Protein AF-A0A9P6PL38-F1 (afdb_monomer)

pLDDT: mean 71.05, std 21.43, range [25.2, 94.88]

Foldseek 3Di:
DDPVVVVVLVVLLVVLQVQLVVCVVVVNNVSSVVSNVSSVVSVVVVVVPPDDDDDDDDDDDDDDDDDDDDDDPPPDDDPPVPDDVDPDDDDDDDADDQVDDDPALLNLLVLLVLLVVVPDPDDPDDPPPDDPDDDDPVSVVSSVVQVVPPPSNCVSLVVLLVLLVVCLPDPDNDLVSLVSNLSNLLNDDLVSNVSSLVSLLCCQQVDLDHDLSSLVSNLSNLVSHDPPSDDLVSLLSSQLSLLCCLPPRPVPDPVSNLSSLSSLLSSLVSCLVVVRAARAVPRGLVSLLVSLVVQCPDPDPSSVVSSVSSNVSSVSHYHNDDPLNVVVVVVVVVVVPDPDDPDDPDDPPPVVVVVVVVVVVVVVVVVVVVVVVVVVVVVVD

Structure (mmCIF, N/CA/C/O backbone):
data_AF-A0A9P6PL38-F1
#
_entry.id   AF-A0A9P6PL38-F1
#
loop_
_atom_site.group_PDB
_atom_site.id
_atom_site.type_symbol
_atom_site.label_atom_id
_atom_site.label_alt_id
_atom_site.label_comp_id
_atom_site.label_asym_id
_atom_site.label_entity_id
_atom_site.label_seq_id
_atom_site.pdbx_PDB_ins_code
_atom_site.Cartn_x
_atom_site.Cartn_y
_atom_site.Cartn_z
_atom_site.occupancy
_atom_site.B_iso_or_equiv
_atom_site.auth_seq_id
_atom_site.auth_comp_id
_atom_site.auth_asym_id
_atom_site.auth_atom_id
_atom_site.pdbx_PDB_model_num
ATOM 1 N N . MET A 1 1 ? 2.362 22.708 -29.607 1.00 54.34 1 MET A N 1
ATOM 2 C CA . MET A 1 1 ? 2.555 22.868 -28.157 1.00 54.34 1 MET A CA 1
ATOM 3 C C . MET A 1 1 ? 1.672 24.024 -27.727 1.00 54.34 1 MET A C 1
ATOM 5 O O . MET A 1 1 ? 1.748 25.070 -28.368 1.00 54.34 1 MET A O 1
ATOM 9 N N . ASN A 1 2 ? 0.743 23.796 -26.794 1.00 61.25 2 ASN A N 1
ATOM 10 C CA . ASN A 1 2 ? -0.150 24.851 -26.301 1.00 61.25 2 ASN A CA 1
ATOM 11 C C . ASN A 1 2 ? 0.654 25.819 -25.409 1.00 61.25 2 ASN A C 1
ATOM 13 O O . ASN A 1 2 ? 1.745 25.487 -24.946 1.00 61.25 2 ASN A O 1
ATOM 17 N N . VAL A 1 3 ? 0.136 27.021 -25.167 1.00 59.25 3 VAL A N 1
ATOM 18 C CA . VAL A 1 3 ? 0.761 28.032 -24.297 1.00 59.25 3 VAL A CA 1
ATOM 19 C C . VAL A 1 3 ? 1.055 27.459 -22.902 1.00 59.25 3 VAL A C 1
ATOM 21 O O . VAL A 1 3 ? 2.097 27.757 -22.325 1.00 59.25 3 VAL A O 1
ATOM 24 N N . GLU A 1 4 ? 0.190 26.575 -22.406 1.00 53.62 4 GLU A N 1
ATOM 25 C CA . GLU A 1 4 ? 0.338 25.877 -21.120 1.00 53.62 4 GLU A CA 1
ATOM 26 C C . GLU A 1 4 ? 1.582 24.974 -21.070 1.00 53.62 4 GLU A C 1
ATOM 28 O O . GLU A 1 4 ? 2.355 25.037 -20.114 1.00 53.62 4 GLU A O 1
ATOM 33 N N . ASP A 1 5 ? 1.857 24.221 -22.135 1.00 57.53 5 ASP A N 1
ATOM 34 C CA . ASP A 1 5 ? 3.044 23.363 -22.230 1.00 57.53 5 ASP A CA 1
ATOM 35 C C . ASP A 1 5 ? 4.341 24.196 -22.215 1.00 57.53 5 ASP A C 1
ATOM 37 O O . ASP A 1 5 ? 5.364 23.801 -21.647 1.00 57.53 5 ASP A O 1
ATOM 41 N N . GLN A 1 6 ? 4.306 25.376 -22.848 1.00 62.91 6 GLN A N 1
ATOM 42 C CA . GLN A 1 6 ? 5.439 26.302 -22.914 1.00 62.91 6 GLN A CA 1
ATOM 43 C C . GLN A 1 6 ? 5.748 26.920 -21.550 1.00 62.91 6 GLN A C 1
ATOM 45 O O . GLN A 1 6 ? 6.920 27.092 -21.207 1.00 62.91 6 GLN A O 1
ATOM 50 N N . ILE A 1 7 ? 4.706 27.217 -20.771 1.00 64.06 7 ILE A N 1
ATOM 51 C CA . ILE A 1 7 ? 4.826 27.691 -19.390 1.00 64.06 7 ILE A CA 1
ATOM 52 C C . ILE A 1 7 ? 5.448 26.593 -18.522 1.00 64.06 7 ILE A C 1
ATOM 54 O O . ILE A 1 7 ? 6.458 26.843 -17.865 1.00 64.06 7 ILE A O 1
ATOM 58 N N . MET A 1 8 ? 4.947 25.360 -18.612 1.00 63.00 8 MET A N 1
ATOM 59 C CA . MET A 1 8 ? 5.463 24.229 -17.835 1.00 63.00 8 MET A CA 1
ATOM 60 C C . MET A 1 8 ? 6.949 23.947 -18.123 1.00 63.00 8 MET A C 1
ATOM 62 O O . MET A 1 8 ? 7.745 23.751 -17.203 1.00 63.00 8 MET A O 1
ATOM 66 N N . CYS A 1 9 ? 7.367 23.981 -19.392 1.00 64.81 9 CYS A N 1
ATOM 67 C CA . CYS A 1 9 ? 8.774 23.802 -19.764 1.00 64.81 9 CYS A CA 1
ATOM 68 C C . CYS A 1 9 ? 9.685 24.911 -19.200 1.00 64.81 9 CYS A C 1
ATOM 70 O O . CYS A 1 9 ? 10.805 24.622 -18.767 1.00 64.81 9 CYS A O 1
ATOM 72 N N . ASN A 1 10 ? 9.207 26.160 -19.150 1.00 69.69 10 ASN A N 1
ATOM 73 C CA . ASN A 1 10 ? 9.942 27.281 -18.554 1.00 69.69 10 ASN A CA 1
ATOM 74 C C . ASN A 1 10 ? 10.077 27.142 -17.030 1.00 69.69 10 ASN A C 1
ATOM 76 O O . ASN A 1 10 ? 11.131 27.453 -16.464 1.00 69.69 10 ASN A O 1
ATOM 80 N N . GLU A 1 11 ? 9.039 26.649 -16.359 1.00 67.81 11 GLU A N 1
ATOM 81 C CA . GLU A 1 11 ? 9.067 26.404 -14.915 1.00 67.81 11 GLU A CA 1
ATOM 82 C C . GLU A 1 11 ? 10.050 25.281 -14.565 1.00 67.81 11 GLU A C 1
ATOM 84 O O . GLU A 1 11 ? 10.923 25.462 -13.714 1.00 67.81 11 GLU A O 1
ATOM 89 N N . ILE A 1 12 ? 10.005 24.159 -15.291 1.00 64.69 12 ILE A N 1
ATOM 90 C CA . ILE A 1 12 ? 10.925 23.031 -15.084 1.00 64.69 12 ILE A CA 1
ATOM 91 C C . ILE A 1 12 ? 12.379 23.447 -15.350 1.00 64.69 12 ILE A C 1
ATOM 93 O O . ILE A 1 12 ? 13.277 23.091 -14.579 1.00 64.69 12 ILE A O 1
ATOM 97 N N . PHE A 1 13 ? 12.624 24.231 -16.406 1.00 78.19 13 PHE A N 1
ATOM 98 C CA . PHE A 1 13 ? 13.936 24.822 -16.677 1.00 78.19 13 PHE A CA 1
ATOM 99 C C . PHE A 1 13 ? 14.451 25.622 -15.469 1.00 78.19 13 PHE A C 1
ATOM 101 O O . PHE A 1 13 ? 15.590 25.432 -15.032 1.00 78.19 13 PHE A O 1
ATOM 108 N N . THR A 1 14 ? 13.597 26.480 -14.908 1.00 69.88 14 THR A N 1
ATOM 109 C CA . THR A 1 14 ? 13.944 27.375 -13.797 1.00 69.88 14 THR A CA 1
ATOM 110 C C . THR A 1 14 ? 14.280 26.589 -12.530 1.00 69.88 14 THR A C 1
ATOM 112 O O . THR A 1 14 ? 15.323 26.830 -11.923 1.00 69.88 14 THR A O 1
ATOM 115 N N . VAL A 1 15 ? 13.485 25.569 -12.192 1.00 76.12 15 VAL A N 1
ATOM 116 C CA . VAL A 1 15 ? 13.716 24.709 -11.017 1.00 76.12 15 VAL A CA 1
ATOM 117 C C . VAL A 1 15 ? 15.064 23.987 -11.094 1.00 76.12 15 VAL A C 1
ATOM 119 O O . VAL A 1 15 ? 15.820 23.959 -10.119 1.00 76.12 15 VAL A O 1
ATOM 122 N N . TYR A 1 16 ? 15.412 23.413 -12.251 1.00 73.44 16 TYR A N 1
ATOM 123 C CA . TYR A 1 16 ? 16.707 22.742 -12.412 1.00 73.44 16 TYR A CA 1
ATOM 124 C C . TYR A 1 16 ? 17.888 23.720 -12.374 1.00 73.44 16 TYR A C 1
ATOM 126 O O . TYR A 1 16 ? 18.949 23.373 -11.847 1.00 73.44 16 TYR A O 1
ATOM 134 N N . LEU A 1 17 ? 17.703 24.943 -12.879 1.00 80.50 17 LEU A N 1
ATOM 135 C CA . LEU A 1 17 ? 18.717 25.992 -12.831 1.00 80.50 17 LEU A CA 1
ATOM 136 C C . LEU A 1 17 ? 18.981 26.467 -11.393 1.00 80.50 17 LEU A C 1
ATOM 138 O O . LEU A 1 17 ? 20.139 26.593 -10.992 1.00 80.50 17 LEU A O 1
ATOM 142 N N . GLU A 1 18 ? 17.931 26.710 -10.608 1.00 75.38 18 GLU A N 1
ATOM 143 C CA . GLU A 1 18 ? 18.042 27.136 -9.207 1.00 75.38 18 GLU A CA 1
ATOM 144 C C . GLU A 1 18 ? 18.634 26.043 -8.322 1.00 75.38 18 GLU A C 1
ATOM 146 O O . GLU A 1 18 ? 19.562 26.300 -7.551 1.00 75.38 18 GLU A O 1
ATOM 151 N N . ARG A 1 19 ? 18.191 24.795 -8.509 1.00 77.75 19 ARG A N 1
ATOM 152 C CA . ARG A 1 19 ? 18.778 23.635 -7.835 1.00 77.75 19 ARG A CA 1
ATOM 153 C C . ARG A 1 19 ? 20.269 23.491 -8.146 1.00 77.75 19 ARG A C 1
ATOM 155 O O . ARG A 1 19 ? 21.047 23.196 -7.242 1.00 77.75 19 ARG A O 1
ATOM 162 N N . GLY A 1 20 ? 20.674 23.704 -9.401 1.00 73.00 20 GLY A N 1
ATOM 163 C CA . GLY A 1 20 ? 22.082 23.682 -9.801 1.00 73.00 20 GLY A CA 1
ATOM 164 C C . GLY A 1 20 ? 22.914 24.727 -9.056 1.00 73.00 20 GLY A C 1
ATOM 165 O O . GLY A 1 20 ? 23.943 24.384 -8.482 1.00 73.00 20 GLY A O 1
ATOM 166 N N . LYS A 1 21 ? 22.426 25.973 -8.980 1.00 76.75 21 LYS A N 1
ATOM 167 C CA . LYS A 1 21 ? 23.087 27.067 -8.242 1.00 76.75 21 LYS A CA 1
ATOM 168 C C . LYS A 1 21 ? 23.214 26.772 -6.746 1.00 76.75 21 LYS A C 1
ATOM 170 O O . LYS A 1 21 ? 24.272 27.001 -6.167 1.00 76.75 21 LYS A O 1
ATOM 175 N N . LEU A 1 22 ? 22.159 26.236 -6.129 1.00 68.62 22 LEU A N 1
ATOM 176 C CA . LEU A 1 22 ? 22.172 25.866 -4.714 1.00 68.62 22 LEU A CA 1
ATOM 177 C C . LEU A 1 22 ? 23.204 24.762 -4.439 1.00 68.62 22 LEU A C 1
ATOM 179 O O . LEU A 1 22 ? 24.013 24.882 -3.523 1.00 68.62 22 LEU A O 1
ATOM 183 N N . LEU A 1 23 ? 23.221 23.708 -5.256 1.00 65.06 23 LEU A N 1
ATOM 184 C CA . LEU A 1 23 ? 24.169 22.600 -5.104 1.00 65.06 23 LEU A CA 1
ATOM 185 C C . LEU A 1 23 ? 25.623 23.037 -5.313 1.00 65.06 23 LEU A C 1
ATOM 187 O O . LEU A 1 23 ? 26.505 22.533 -4.619 1.00 65.06 23 LEU A O 1
ATOM 191 N N . ASP A 1 24 ? 25.863 23.986 -6.218 1.00 80.81 24 ASP A N 1
ATOM 192 C CA . ASP A 1 24 ? 27.192 24.558 -6.444 1.00 80.81 24 ASP A CA 1
ATOM 193 C C . ASP A 1 24 ? 27.653 25.382 -5.233 1.00 80.81 24 ASP A C 1
ATOM 195 O O . ASP A 1 24 ? 28.774 25.213 -4.755 1.00 80.81 24 ASP A O 1
ATOM 199 N N . SER A 1 25 ? 26.749 26.179 -4.645 1.00 73.56 25 SER A N 1
ATOM 200 C CA . SER A 1 25 ? 27.031 26.950 -3.423 1.00 73.56 25 SER A CA 1
ATOM 201 C C . SER A 1 25 ? 27.352 26.078 -2.201 1.00 73.56 25 SER A C 1
ATOM 203 O O . SER A 1 25 ? 28.087 26.503 -1.314 1.00 73.56 25 SER A O 1
ATOM 205 N N . LEU A 1 26 ? 26.848 24.840 -2.180 1.00 69.31 26 LEU A N 1
ATOM 206 C CA . LEU A 1 26 ? 27.096 23.845 -1.132 1.00 69.31 26 LEU A CA 1
ATOM 207 C C . LEU A 1 26 ? 28.318 22.950 -1.421 1.00 69.31 26 LEU A C 1
ATOM 209 O O . LEU A 1 26 ? 28.595 22.024 -0.663 1.00 69.31 26 LEU A O 1
ATOM 213 N N . GLY A 1 27 ? 29.045 23.192 -2.518 1.00 72.81 27 GLY A N 1
ATOM 214 C CA . GLY A 1 27 ? 30.244 22.435 -2.892 1.00 72.81 27 GLY A CA 1
ATOM 215 C C . GLY A 1 27 ? 29.980 21.089 -3.580 1.00 72.81 27 GLY A C 1
ATOM 216 O O . GLY A 1 27 ? 30.928 20.367 -3.894 1.00 72.81 27 GLY A O 1
ATOM 217 N N . TYR A 1 28 ? 28.725 20.744 -3.884 1.00 75.50 28 TYR A N 1
ATOM 218 C CA . TYR A 1 28 ? 28.354 19.500 -4.569 1.00 75.50 28 TYR A CA 1
ATOM 219 C C . TYR A 1 28 ? 28.431 19.637 -6.100 1.00 75.50 28 TYR A C 1
ATOM 221 O O . TYR A 1 28 ? 27.418 19.513 -6.799 1.00 75.50 28 TYR A O 1
ATOM 229 N N . ARG A 1 29 ? 29.640 19.865 -6.631 1.00 76.62 29 ARG A N 1
ATOM 230 C CA . ARG A 1 29 ? 29.880 20.196 -8.053 1.00 76.62 29 ARG A CA 1
ATOM 231 C C . ARG A 1 29 ? 29.288 19.195 -9.052 1.00 76.62 29 ARG A C 1
ATOM 233 O O . ARG A 1 29 ? 28.608 19.613 -9.985 1.00 76.62 29 ARG A O 1
ATOM 240 N N . ASP A 1 30 ? 29.446 17.890 -8.831 1.00 73.81 30 ASP A N 1
ATOM 241 C CA . ASP A 1 30 ? 28.928 16.867 -9.759 1.00 73.81 30 ASP A CA 1
ATOM 242 C C . ASP A 1 30 ? 27.392 16.895 -9.853 1.00 73.81 30 ASP A C 1
ATOM 244 O O . ASP A 1 30 ? 26.797 16.732 -10.922 1.00 73.81 30 ASP A O 1
ATOM 248 N N . LYS A 1 31 ? 26.721 17.163 -8.724 1.00 75.25 31 LYS A N 1
ATOM 249 C CA . LYS A 1 31 ? 25.254 17.257 -8.651 1.00 75.25 31 LYS A CA 1
ATOM 250 C C . LYS A 1 31 ? 24.743 18.580 -9.227 1.00 75.25 31 LYS A C 1
ATOM 252 O O . LYS A 1 31 ? 23.666 18.607 -9.835 1.00 75.25 31 LYS A O 1
ATOM 257 N N . ALA A 1 32 ? 25.506 19.660 -9.061 1.00 73.00 32 ALA A N 1
ATOM 258 C CA . ALA A 1 32 ? 25.232 20.945 -9.691 1.00 73.00 32 ALA A CA 1
ATOM 259 C C . ALA A 1 32 ? 25.303 20.827 -11.220 1.00 73.00 32 ALA A C 1
ATOM 261 O O . ALA A 1 32 ? 24.345 21.177 -11.910 1.00 73.00 32 ALA A O 1
ATOM 262 N N . GLN A 1 33 ? 26.369 20.213 -11.744 1.00 77.88 33 GLN A N 1
ATOM 263 C CA . GLN A 1 33 ? 26.557 19.997 -13.178 1.00 77.88 33 GLN A CA 1
ATOM 264 C C . GLN A 1 33 ? 25.457 19.114 -13.783 1.00 77.88 33 GLN A C 1
ATOM 266 O O . GLN A 1 33 ? 24.907 19.442 -14.836 1.00 77.88 33 GLN A O 1
ATOM 271 N N . ALA A 1 34 ? 25.052 18.047 -13.086 1.00 77.12 34 ALA A N 1
ATOM 272 C CA . ALA A 1 34 ? 23.919 17.221 -13.502 1.00 77.12 34 ALA A CA 1
ATOM 273 C C . ALA A 1 34 ? 22.589 18.000 -13.541 1.00 77.12 34 ALA A C 1
ATOM 275 O O . ALA A 1 34 ? 21.733 17.722 -14.384 1.00 77.12 34 ALA A O 1
ATOM 276 N N . SER A 1 35 ? 22.401 18.976 -12.648 1.00 67.62 35 SER A N 1
ATOM 277 C CA . SER A 1 35 ? 21.204 19.829 -12.627 1.00 67.62 35 SER A CA 1
ATOM 278 C C . SER A 1 35 ? 21.222 20.860 -13.761 1.00 67.62 35 SER A C 1
ATOM 280 O O . SER A 1 35 ? 20.208 21.029 -14.434 1.00 67.62 35 SER A O 1
ATOM 282 N N . PHE A 1 36 ? 22.378 21.463 -14.060 1.00 85.62 36 PHE A N 1
ATOM 283 C CA . PHE A 1 36 ? 22.533 22.360 -15.210 1.00 85.62 36 PHE A CA 1
ATOM 284 C C . PHE A 1 36 ? 22.312 21.645 -16.545 1.00 85.62 36 PHE A C 1
ATOM 286 O O . PHE A 1 36 ? 21.576 22.147 -17.391 1.00 85.62 36 PHE A O 1
ATOM 293 N N . HIS A 1 37 ? 22.852 20.435 -16.706 1.00 83.75 37 HIS A N 1
ATOM 294 C CA . HIS A 1 37 ? 22.642 19.645 -17.918 1.00 83.75 37 HIS A CA 1
ATOM 295 C C . HIS A 1 37 ? 21.156 19.310 -18.142 1.00 83.75 37 HIS A C 1
ATOM 297 O O . HIS A 1 37 ? 20.656 19.339 -19.267 1.00 83.75 37 HIS A O 1
ATOM 303 N N . LYS A 1 38 ? 20.412 19.047 -17.059 1.00 81.25 38 LYS A N 1
ATOM 304 C CA . LYS A 1 38 ? 18.956 18.862 -17.128 1.00 81.25 38 LYS A CA 1
ATOM 305 C C . LYS A 1 38 ? 18.236 20.149 -17.523 1.00 81.25 38 LYS A C 1
ATOM 307 O O . LYS A 1 38 ? 17.348 20.074 -18.363 1.00 81.25 38 LYS A O 1
ATOM 312 N N . ALA A 1 39 ? 18.627 21.306 -16.984 1.00 80.62 39 ALA A N 1
ATOM 313 C CA . ALA A 1 39 ? 18.062 22.591 -17.398 1.00 80.62 39 ALA A CA 1
ATOM 314 C C . ALA A 1 39 ? 18.269 22.832 -18.908 1.00 80.62 39 ALA A C 1
ATOM 316 O O . ALA A 1 39 ? 17.317 23.127 -19.623 1.00 80.62 39 ALA A O 1
ATOM 317 N N . GLU A 1 40 ? 19.470 22.608 -19.442 1.00 80.38 40 GLU A N 1
ATOM 318 C CA . GLU A 1 40 ? 19.737 22.775 -20.882 1.00 80.38 40 GLU A CA 1
ATOM 319 C C . GLU A 1 40 ? 18.922 21.834 -21.778 1.00 80.38 40 GLU A C 1
ATOM 321 O O . GLU A 1 40 ? 18.485 22.228 -22.866 1.00 80.38 40 GLU A O 1
ATOM 326 N N . LYS A 1 41 ? 18.648 20.610 -21.312 1.00 80.94 41 LYS A N 1
ATOM 327 C CA . LYS A 1 41 ? 17.770 19.677 -22.026 1.00 80.94 41 LYS A CA 1
ATOM 328 C C . LYS A 1 41 ? 16.359 20.251 -22.195 1.00 80.94 41 LYS A C 1
ATOM 330 O O . LYS A 1 41 ? 15.799 20.153 -23.282 1.00 80.94 41 LYS A O 1
ATOM 335 N N . TRP A 1 42 ? 15.816 20.898 -21.164 1.00 74.19 42 TRP A N 1
ATOM 336 C CA . TRP A 1 42 ? 14.496 21.540 -21.222 1.00 74.19 42 TRP A CA 1
ATOM 337 C C . TRP A 1 42 ? 14.489 22.829 -22.054 1.00 74.19 42 TRP A C 1
ATOM 339 O O . TRP A 1 42 ? 13.501 23.103 -22.730 1.00 74.19 42 TRP A O 1
ATOM 349 N N . ARG A 1 43 ? 15.611 23.560 -22.116 1.00 72.50 43 ARG A N 1
ATOM 350 C CA . ARG A 1 43 ? 15.793 24.683 -23.058 1.00 72.50 43 ARG A CA 1
ATOM 351 C C . ARG A 1 43 ? 15.785 24.215 -24.521 1.00 72.50 43 ARG A C 1
ATOM 353 O O . ARG A 1 43 ? 15.179 24.849 -25.373 1.00 72.50 43 ARG A O 1
ATOM 360 N N . SER A 1 44 ? 16.396 23.069 -24.814 1.00 64.31 44 SER A N 1
ATOM 361 C CA . SER A 1 44 ? 16.457 22.530 -26.184 1.00 64.31 44 SER A CA 1
ATOM 362 C C . SER A 1 44 ? 15.084 22.084 -26.714 1.00 64.31 44 SER A C 1
ATOM 364 O O . SER A 1 44 ? 14.821 22.172 -27.910 1.00 64.31 44 SER A O 1
ATOM 366 N N . VAL A 1 45 ? 14.185 21.640 -25.828 1.00 65.75 45 VAL A N 1
ATOM 367 C CA . VAL A 1 45 ? 12.794 21.286 -26.175 1.00 65.75 45 VAL A CA 1
ATOM 368 C C . VAL A 1 45 ? 11.991 22.522 -26.615 1.00 65.75 45 VAL A C 1
ATOM 370 O O . VAL A 1 45 ? 11.115 22.412 -27.469 1.00 65.75 45 VAL A O 1
ATOM 373 N N . GLN A 1 46 ? 12.338 23.708 -26.109 1.00 59.56 46 GLN A N 1
ATOM 374 C CA . GLN A 1 46 ? 11.725 24.986 -26.481 1.00 59.56 46 GLN A CA 1
ATOM 375 C C . GLN A 1 46 ? 12.173 25.476 -27.873 1.00 59.56 46 GLN A C 1
ATOM 377 O O . GLN A 1 46 ? 11.342 25.957 -28.645 1.00 59.56 46 GLN A O 1
ATOM 382 N N . ASP A 1 47 ? 13.444 25.289 -28.240 1.00 54.75 47 ASP A N 1
ATOM 383 C CA . ASP A 1 47 ? 13.994 25.777 -29.518 1.00 54.75 47 ASP A CA 1
ATOM 384 C C . ASP A 1 47 ? 13.534 24.968 -30.747 1.00 54.75 47 ASP A C 1
ATOM 386 O O . ASP A 1 47 ? 13.439 25.503 -31.855 1.00 54.75 47 ASP A O 1
ATOM 390 N N . VAL A 1 48 ? 13.214 23.681 -30.576 1.00 56.09 48 VAL A N 1
ATOM 391 C CA . VAL A 1 48 ? 12.766 22.802 -31.676 1.00 56.09 48 VAL A CA 1
ATOM 392 C C . VAL A 1 48 ? 11.341 23.133 -32.141 1.00 56.09 48 VAL A C 1
ATOM 394 O O . VAL A 1 48 ? 10.999 22.893 -33.297 1.00 56.09 48 VAL A O 1
ATOM 397 N N . VAL A 1 49 ? 10.518 23.735 -31.280 1.00 49.50 49 VAL A N 1
ATOM 398 C CA . VAL A 1 49 ? 9.093 24.004 -31.549 1.00 49.50 49 VAL A CA 1
ATOM 399 C C . VAL A 1 49 ? 8.848 25.444 -32.039 1.00 49.50 49 VAL A C 1
ATOM 401 O O . VAL A 1 49 ? 7.791 25.741 -32.590 1.00 49.50 49 VAL A O 1
ATOM 404 N N . GLY A 1 50 ? 9.842 26.332 -31.917 1.00 42.78 50 GLY A N 1
ATOM 405 C CA . GLY A 1 50 ? 9.746 27.754 -32.271 1.00 42.78 50 GLY A CA 1
ATOM 406 C C . GLY A 1 50 ? 10.093 28.137 -33.718 1.00 42.78 50 GLY A C 1
ATOM 407 O O . GLY A 1 50 ? 10.098 29.327 -34.027 1.00 42.78 50 GLY A O 1
ATOM 408 N N . LYS A 1 51 ? 10.403 27.193 -34.621 1.00 35.31 51 LYS A N 1
ATOM 409 C CA . LYS A 1 51 ? 10.713 27.514 -36.032 1.00 35.31 51 LYS A CA 1
ATOM 410 C C . LYS A 1 51 ? 9.458 27.463 -36.919 1.00 35.31 51 LYS A C 1
ATOM 412 O O . LYS A 1 51 ? 8.937 26.371 -37.135 1.00 35.31 51 LYS A O 1
ATOM 417 N N . PRO A 1 52 ? 9.011 28.583 -37.522 1.00 34.06 52 PRO A N 1
ATOM 418 C CA . PRO A 1 52 ? 7.960 28.557 -38.533 1.00 34.06 52 PRO A CA 1
ATOM 419 C C . PRO A 1 52 ? 8.527 28.030 -39.857 1.00 34.06 52 PRO A C 1
ATOM 421 O O . PRO A 1 52 ? 9.492 28.576 -40.398 1.00 34.06 52 PRO A O 1
ATOM 424 N N . THR A 1 53 ? 7.921 26.978 -40.403 1.00 29.98 53 THR A N 1
ATOM 425 C CA . THR A 1 53 ? 8.157 26.532 -41.780 1.00 29.98 53 THR A CA 1
ATOM 426 C C . THR A 1 53 ? 7.476 27.510 -42.742 1.00 29.98 53 THR A C 1
ATOM 428 O O . THR A 1 53 ? 6.256 27.636 -42.754 1.00 29.98 53 THR A O 1
ATOM 431 N N . LEU A 1 54 ? 8.271 28.225 -43.540 1.00 35.56 54 LEU A N 1
ATOM 432 C CA . LEU A 1 54 ? 7.802 29.060 -44.647 1.00 35.56 54 LEU A CA 1
ATOM 433 C C . LEU A 1 54 ? 7.394 28.176 -45.835 1.00 35.56 54 LEU A C 1
ATOM 435 O O . LEU A 1 54 ? 8.249 27.526 -46.433 1.00 35.56 54 LEU A O 1
ATOM 439 N N . SER A 1 55 ? 6.123 28.226 -46.238 1.00 30.69 55 SER A N 1
ATOM 440 C CA . SER A 1 55 ? 5.708 27.879 -47.602 1.00 30.69 55 SER A CA 1
ATOM 441 C C . SER A 1 55 ? 4.465 28.668 -48.040 1.00 30.69 55 SER A C 1
ATOM 443 O O . SER A 1 55 ? 3.374 28.437 -47.533 1.00 30.69 55 SER A O 1
ATOM 445 N N . ALA A 1 56 ? 4.708 29.581 -48.985 1.00 31.97 56 ALA A N 1
ATOM 446 C CA . ALA A 1 56 ? 3.877 30.076 -50.094 1.00 31.97 56 ALA A CA 1
ATOM 447 C C . ALA A 1 56 ? 2.385 3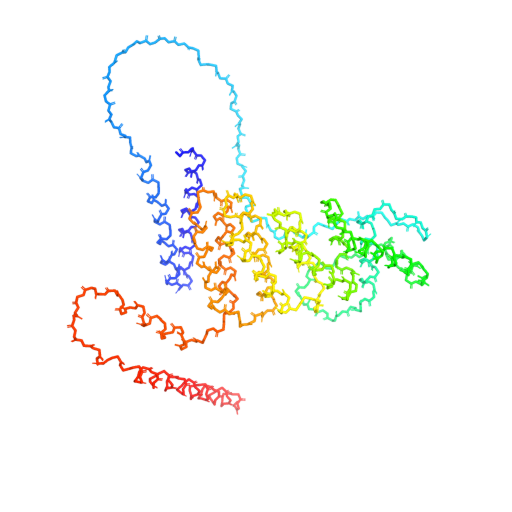0.455 -49.894 1.00 31.97 56 ALA A C 1
ATOM 449 O O . ALA A 1 56 ? 1.519 29.616 -49.671 1.00 31.97 56 ALA A O 1
ATOM 450 N N . THR A 1 57 ? 2.106 31.738 -50.153 1.00 32.31 57 THR A N 1
ATOM 451 C CA . THR A 1 57 ? 0.813 32.380 -50.500 1.00 32.31 57 THR A CA 1
ATOM 452 C C . THR A 1 57 ? 0.358 32.025 -51.941 1.00 32.31 57 THR A C 1
ATOM 454 O O . THR A 1 57 ? 1.213 31.588 -52.719 1.00 32.31 57 THR A O 1
ATOM 457 N N . PRO A 1 58 ? -0.928 32.218 -52.348 1.00 39.22 58 PRO A N 1
ATOM 458 C CA . PRO A 1 58 ? -1.432 33.566 -52.700 1.00 39.22 58 PRO A CA 1
ATOM 459 C C . PRO A 1 58 ? -2.915 33.915 -52.358 1.00 39.22 58 PRO A C 1
ATOM 461 O O . PRO A 1 58 ? -3.805 33.076 -52.418 1.00 39.22 58 PRO A O 1
ATOM 464 N N . ASP A 1 59 ? -3.101 35.214 -52.068 1.00 29.16 59 ASP A N 1
ATOM 465 C CA . ASP A 1 59 ? -4.202 36.169 -52.357 1.00 29.16 59 ASP A CA 1
ATOM 466 C C . ASP A 1 59 ? -5.657 36.099 -51.794 1.00 29.16 59 ASP A C 1
ATOM 468 O O . ASP A 1 59 ? -6.500 35.356 -52.280 1.00 29.16 59 ASP A O 1
ATOM 472 N N . GLN A 1 60 ? -5.931 37.086 -50.900 1.00 31.45 60 GLN A N 1
ATOM 473 C CA . GLN A 1 60 ? -7.054 38.078 -50.816 1.00 31.45 60 GLN A CA 1
ATOM 474 C C . GLN A 1 60 ? -8.540 37.657 -50.536 1.00 31.45 60 GLN A C 1
ATOM 476 O O . GLN A 1 60 ? -8.941 36.558 -50.886 1.00 31.45 60 GLN A O 1
ATOM 481 N N . PRO A 1 61 ? -9.452 38.565 -50.067 1.00 36.28 61 PRO A N 1
ATOM 482 C CA . PRO A 1 61 ? -9.419 39.415 -48.853 1.00 36.28 61 PRO A CA 1
ATOM 483 C C . PRO A 1 61 ? -10.783 39.547 -48.073 1.00 36.28 61 PRO A C 1
ATOM 485 O O . PRO A 1 61 ? -11.815 39.790 -48.683 1.00 36.28 61 PRO A O 1
ATOM 488 N N . ASN A 1 62 ? -10.732 39.596 -46.723 1.00 28.97 62 ASN A N 1
ATOM 489 C CA . ASN A 1 62 ? -11.642 40.306 -45.765 1.00 28.97 62 ASN A CA 1
ATOM 490 C C . ASN A 1 62 ? -13.162 39.940 -45.666 1.00 28.97 62 ASN A C 1
ATOM 492 O O . ASN A 1 62 ? -13.709 39.354 -46.591 1.00 28.97 62 ASN A O 1
ATOM 496 N N . PRO A 1 63 ? -13.928 40.460 -44.672 1.00 45.31 63 PRO A N 1
ATOM 497 C CA . PRO A 1 63 ? -13.801 40.461 -43.198 1.00 45.31 63 PRO A CA 1
ATOM 498 C C . PRO A 1 63 ? -15.048 39.840 -42.494 1.00 45.31 63 PRO A C 1
ATOM 500 O O . PRO A 1 63 ? -16.044 39.569 -43.146 1.00 45.31 63 PRO A O 1
ATOM 503 N N . GLU A 1 64 ? -15.007 39.694 -41.159 1.00 26.25 64 GLU A N 1
ATOM 504 C CA . GLU A 1 64 ? -16.105 39.939 -40.179 1.00 26.25 64 GLU A CA 1
ATOM 505 C C . GLU A 1 64 ? -16.252 38.911 -39.037 1.00 26.25 64 GLU A C 1
ATOM 507 O O . GLU A 1 64 ? -16.063 37.711 -39.195 1.00 26.25 64 GLU A O 1
ATOM 512 N N . ALA A 1 65 ? -16.654 39.471 -37.887 1.00 29.38 65 ALA A N 1
ATOM 513 C CA . ALA A 1 65 ? -17.175 38.854 -36.664 1.00 29.38 65 ALA A CA 1
ATOM 514 C C . ALA A 1 65 ? -16.163 38.212 -35.695 1.00 29.38 65 ALA A C 1
ATOM 516 O O . ALA A 1 65 ? -16.087 37.001 -35.513 1.00 29.38 65 ALA A O 1
ATOM 517 N N . THR A 1 66 ? -15.435 39.072 -34.976 1.00 28.61 66 THR A N 1
ATOM 518 C CA . THR A 1 66 ? -14.819 38.715 -33.689 1.00 28.61 66 THR A CA 1
ATOM 519 C C . THR A 1 66 ? -15.848 38.904 -32.573 1.00 28.61 66 THR A C 1
ATOM 521 O O . THR A 1 66 ? -15.982 39.996 -32.021 1.00 28.61 66 THR A O 1
ATOM 524 N N . ASP A 1 67 ? -16.567 37.836 -32.239 1.00 29.44 67 ASP A N 1
ATOM 525 C CA . ASP A 1 67 ? -17.268 37.730 -30.962 1.00 29.44 67 ASP A CA 1
ATOM 526 C C . ASP A 1 67 ? -16.233 37.453 -29.867 1.00 29.44 67 ASP A C 1
ATOM 528 O O . ASP A 1 67 ? -15.578 36.410 -29.829 1.00 29.44 67 ASP A O 1
ATOM 532 N N . LYS A 1 68 ? -16.055 38.426 -28.973 1.00 38.53 68 LYS A N 1
ATOM 533 C CA . LYS A 1 68 ? -15.404 38.207 -27.681 1.00 38.53 68 LYS A CA 1
ATOM 534 C C . LYS A 1 68 ? -16.398 37.499 -26.763 1.00 38.53 68 LYS A C 1
ATOM 536 O O . LYS A 1 68 ? -17.505 38.005 -26.592 1.00 38.53 68 LYS A O 1
ATOM 541 N N . PRO A 1 69 ? -15.930 36.516 -25.984 1.00 28.73 69 PRO A N 1
ATOM 542 C CA . PRO A 1 69 ? -16.294 36.524 -24.582 1.00 28.73 69 PRO A CA 1
ATOM 543 C C . PRO A 1 69 ? -15.056 36.613 -23.693 1.00 28.73 69 PRO A C 1
ATOM 545 O O . PRO A 1 69 ? -14.105 35.846 -23.786 1.00 28.73 69 PRO A O 1
ATOM 548 N N . SER A 1 70 ? -15.128 37.631 -22.842 1.00 29.30 70 SER A N 1
ATOM 549 C CA . SER A 1 70 ? -14.711 37.651 -21.447 1.00 29.30 70 SER A CA 1
ATOM 550 C C . SER A 1 70 ? -13.414 36.932 -21.074 1.00 29.30 70 SER A C 1
ATOM 552 O O . SER A 1 70 ? -13.363 35.749 -20.756 1.00 29.30 70 SER A O 1
ATOM 554 N N . ARG A 1 71 ? -12.381 37.765 -20.989 1.00 25.20 71 ARG A N 1
ATOM 555 C CA . ARG A 1 71 ? -11.211 37.622 -20.132 1.00 25.20 71 ARG A CA 1
ATOM 556 C C . ARG A 1 71 ? -11.665 37.223 -18.715 1.00 25.20 71 ARG A C 1
ATOM 558 O O . ARG A 1 71 ? -12.231 38.047 -18.004 1.00 25.20 71 ARG A O 1
ATOM 565 N N . CYS A 1 72 ? -11.443 35.973 -18.317 1.00 25.34 72 CYS A N 1
ATOM 566 C CA . CYS A 1 72 ? -11.339 35.638 -16.902 1.00 25.34 72 CYS A CA 1
ATOM 567 C C . CYS A 1 72 ? -9.913 35.977 -16.478 1.00 25.34 72 CYS A C 1
ATOM 569 O O . CYS A 1 72 ? -8.952 35.372 -16.952 1.00 25.34 72 CYS A O 1
ATOM 571 N N . ASP A 1 73 ? -9.791 36.992 -15.629 1.00 29.58 73 ASP A N 1
ATOM 572 C CA . ASP A 1 73 ? -8.560 37.337 -14.935 1.00 29.58 73 ASP A CA 1
ATOM 573 C C . ASP A 1 73 ? -8.147 36.164 -14.032 1.00 29.58 73 ASP A C 1
ATOM 575 O O . ASP A 1 73 ? -8.543 36.072 -12.873 1.00 29.58 73 ASP A O 1
ATOM 579 N N . ALA A 1 74 ? -7.335 35.251 -14.566 1.00 31.02 74 ALA A N 1
ATOM 580 C CA . ALA A 1 74 ? -6.556 34.307 -13.775 1.00 31.02 74 ALA A CA 1
ATOM 581 C C . ALA A 1 74 ? -5.352 35.055 -13.181 1.00 31.02 74 ALA A C 1
ATOM 583 O O . ALA A 1 74 ? -4.203 34.880 -13.584 1.00 31.02 74 ALA A O 1
ATOM 584 N N . ALA A 1 75 ? -5.638 35.967 -12.253 1.00 31.78 75 ALA A N 1
ATOM 585 C CA . ALA A 1 75 ? -4.625 36.546 -11.396 1.00 31.78 75 ALA A CA 1
ATOM 586 C C . ALA A 1 75 ? -4.108 35.447 -10.456 1.00 31.78 75 ALA A C 1
ATOM 588 O O . ALA A 1 75 ? -4.853 34.933 -9.628 1.00 31.78 75 ALA A O 1
ATOM 589 N N . HIS A 1 76 ? -2.830 35.102 -10.624 1.00 35.81 76 HIS A N 1
ATOM 590 C CA . HIS A 1 76 ? -1.946 34.510 -9.619 1.00 35.81 76 HIS A CA 1
ATOM 591 C C . HIS A 1 76 ? -2.569 33.445 -8.701 1.00 35.81 76 HIS A C 1
ATOM 593 O O . HIS A 1 76 ? -2.876 33.718 -7.544 1.00 35.81 76 HIS A O 1
ATOM 599 N N . LEU A 1 77 ? -2.637 32.200 -9.174 1.00 30.91 77 LEU A N 1
ATOM 600 C CA . LEU A 1 77 ? -2.612 31.049 -8.273 1.00 30.91 77 LEU A CA 1
ATOM 601 C C . LEU A 1 77 ? -1.148 30.616 -8.105 1.00 30.91 77 LEU A C 1
ATOM 603 O O . LEU A 1 77 ? -0.553 30.135 -9.070 1.00 30.91 77 LEU A O 1
ATOM 607 N N . PRO A 1 78 ? -0.531 30.796 -6.922 1.00 33.94 78 PRO A N 1
ATOM 608 C CA . PRO A 1 78 ? 0.749 30.176 -6.623 1.00 33.94 78 PRO A CA 1
ATOM 609 C C . PRO A 1 78 ? 0.534 28.663 -6.639 1.00 33.94 78 PRO A C 1
ATOM 611 O O . PRO A 1 78 ? -0.233 28.133 -5.834 1.00 33.94 78 PRO A O 1
ATOM 614 N N . LEU A 1 79 ? 1.189 27.973 -7.568 1.00 37.84 79 LEU A N 1
ATOM 615 C CA . LEU A 1 79 ? 1.240 26.516 -7.623 1.00 37.84 79 LEU A CA 1
ATOM 616 C C . LEU A 1 79 ? 1.998 25.997 -6.387 1.00 37.84 79 LEU A C 1
ATOM 618 O O . LEU A 1 79 ? 3.200 25.750 -6.411 1.00 37.84 79 LEU A O 1
ATOM 622 N N . MET A 1 80 ? 1.268 25.840 -5.281 1.00 33.78 80 MET A N 1
ATOM 623 C CA . MET A 1 80 ? 1.649 25.069 -4.094 1.00 33.78 80 MET A CA 1
ATOM 624 C C . MET A 1 80 ? 1.664 23.569 -4.453 1.00 33.78 80 MET A C 1
ATOM 626 O O . MET A 1 80 ? 0.839 22.795 -3.978 1.00 33.78 80 MET A O 1
ATOM 630 N N . ILE A 1 81 ? 2.565 23.151 -5.351 1.00 47.25 81 ILE A N 1
ATOM 631 C CA . ILE A 1 81 ? 2.689 21.748 -5.807 1.00 47.25 81 ILE A CA 1
ATOM 632 C C . ILE A 1 81 ? 3.178 20.842 -4.669 1.00 47.25 81 ILE A C 1
ATOM 634 O O . ILE A 1 81 ? 2.847 19.661 -4.618 1.00 47.25 81 ILE A O 1
ATOM 638 N N . PHE A 1 82 ? 3.892 21.411 -3.701 1.00 42.16 82 PHE A N 1
ATOM 639 C CA . PHE A 1 82 ? 4.133 20.779 -2.414 1.00 42.16 82 PHE A CA 1
ATOM 640 C C . PHE A 1 82 ? 3.275 21.502 -1.392 1.00 42.16 82 PHE A C 1
ATOM 642 O O . PHE A 1 82 ? 3.708 22.469 -0.764 1.00 42.16 82 PHE A O 1
ATOM 649 N N . SER A 1 83 ? 2.030 21.049 -1.245 1.00 36.53 83 SER A N 1
ATOM 650 C CA . SER A 1 83 ? 1.336 21.297 0.013 1.00 36.53 83 SER A CA 1
ATOM 651 C C . SER A 1 83 ? 2.277 20.797 1.108 1.00 36.53 83 SER A C 1
ATOM 653 O O . SER A 1 83 ? 2.744 19.658 1.034 1.00 36.53 83 SER A O 1
ATOM 655 N N . GLN A 1 84 ? 2.604 21.667 2.070 1.00 35.22 84 GLN A N 1
ATOM 656 C CA . GLN A 1 84 ? 3.104 21.266 3.391 1.00 35.22 84 GLN A CA 1
ATOM 657 C C . GLN A 1 84 ? 2.471 19.926 3.748 1.00 35.22 84 GLN A C 1
ATOM 659 O O . GLN A 1 84 ? 1.280 19.807 3.476 1.00 35.22 84 GLN A O 1
ATOM 664 N N . ASN A 1 85 ? 3.225 18.953 4.284 1.00 36.72 85 ASN A N 1
ATOM 665 C CA . ASN A 1 85 ? 2.681 17.680 4.777 1.00 36.72 85 ASN A CA 1
ATOM 666 C C . ASN A 1 85 ? 1.375 17.964 5.528 1.00 36.72 85 ASN A C 1
ATOM 668 O O . ASN A 1 85 ? 1.398 18.370 6.689 1.00 36.72 85 ASN A O 1
ATOM 672 N N . MET A 1 86 ? 0.246 17.867 4.823 1.00 33.28 86 MET A N 1
ATOM 673 C CA . MET A 1 86 ? -1.046 18.229 5.371 1.00 33.28 86 MET A CA 1
ATOM 674 C C . MET A 1 86 ? -1.280 17.121 6.370 1.00 33.28 86 MET A C 1
ATOM 676 O O . MET A 1 86 ? -1.300 15.948 5.980 1.00 33.28 86 MET A O 1
ATOM 680 N N . ALA A 1 87 ? -1.359 17.479 7.651 1.00 38.56 87 ALA A N 1
ATOM 681 C CA . ALA A 1 87 ? -1.701 16.523 8.686 1.00 38.56 87 ALA A CA 1
ATOM 682 C C . ALA A 1 87 ? -2.908 15.724 8.186 1.00 38.56 87 ALA A C 1
ATOM 684 O O . ALA A 1 87 ? -3.873 16.309 7.681 1.00 38.56 87 ALA A O 1
ATOM 685 N N . LYS A 1 88 ? -2.797 14.390 8.232 1.00 47.72 88 LYS A N 1
ATOM 686 C CA . LYS A 1 88 ? -3.833 13.484 7.733 1.00 47.72 88 LYS A CA 1
ATOM 687 C C . LYS A 1 88 ? -5.179 13.973 8.283 1.00 47.72 88 LYS A C 1
ATOM 689 O O . LYS A 1 88 ? -5.285 14.093 9.503 1.00 47.72 88 LYS A O 1
ATOM 694 N N . PRO A 1 89 ? -6.171 14.314 7.438 1.00 46.53 89 PRO A N 1
ATOM 695 C CA . PRO A 1 89 ? -7.410 14.900 7.922 1.00 46.53 89 PRO A CA 1
ATOM 696 C C . PRO A 1 89 ? -8.054 13.939 8.915 1.00 46.53 89 PRO A C 1
ATOM 698 O O . PRO A 1 89 ? -8.341 12.786 8.585 1.00 46.53 89 PRO A O 1
ATOM 701 N N . VAL A 1 90 ? -8.243 14.406 10.147 1.00 56.66 90 VAL A N 1
ATOM 702 C CA . VAL A 1 90 ? -8.849 13.593 11.194 1.00 56.66 90 VAL A CA 1
ATOM 703 C C . VAL A 1 90 ? -10.352 13.724 11.076 1.00 56.66 90 VAL A C 1
ATOM 705 O O . VAL A 1 90 ? -10.965 14.709 11.487 1.00 56.66 90 VAL A O 1
ATOM 708 N N . ILE A 1 91 ? -10.944 12.715 10.449 1.00 65.19 91 ILE A N 1
ATOM 709 C CA . ILE A 1 91 ? -12.388 12.606 10.312 1.00 65.19 91 ILE A CA 1
ATOM 710 C C . ILE A 1 91 ? -12.941 12.181 11.674 1.00 65.19 91 ILE A C 1
ATOM 712 O O . ILE A 1 91 ? -12.746 11.051 12.121 1.00 65.19 91 ILE A O 1
ATOM 716 N N . LYS A 1 92 ? -13.609 13.116 12.353 1.00 76.31 92 LYS A N 1
ATOM 717 C CA . LYS A 1 92 ? -14.340 12.842 13.592 1.00 76.31 92 LYS A CA 1
ATOM 718 C C . LYS A 1 92 ? -15.724 12.308 13.244 1.00 76.31 92 LYS A C 1
ATOM 720 O O . LYS A 1 92 ? -16.434 12.905 12.437 1.00 76.31 92 LYS A O 1
ATOM 725 N N . HIS A 1 93 ? -16.110 11.212 13.883 1.00 82.12 93 HIS A N 1
ATOM 726 C CA . HIS A 1 93 ? -17.463 10.669 13.805 1.00 82.12 93 HIS A CA 1
ATOM 727 C C . HIS A 1 93 ? -18.192 10.859 15.136 1.00 82.12 93 HIS A C 1
ATOM 729 O O . HIS A 1 93 ? -17.566 10.891 16.199 1.00 82.12 93 HIS A O 1
ATOM 735 N N . GLU A 1 94 ? -19.519 10.981 15.076 1.00 84.81 94 GLU A N 1
ATOM 736 C CA . GLU A 1 94 ? -20.359 10.992 16.274 1.00 84.81 94 GLU A CA 1
ATOM 737 C C . GLU A 1 94 ? -20.205 9.666 17.027 1.00 84.81 94 GLU A C 1
ATOM 739 O O . GLU A 1 94 ? -20.199 8.591 16.421 1.00 84.81 94 GLU A O 1
ATOM 744 N N . LEU A 1 95 ? -20.051 9.737 18.350 1.00 86.56 95 LEU A N 1
ATOM 745 C CA . LEU A 1 95 ? -19.875 8.555 19.188 1.00 86.56 95 LEU A CA 1
ATOM 746 C C . LEU A 1 95 ? -21.242 7.952 19.541 1.00 86.56 95 LEU A C 1
ATOM 748 O O . LEU A 1 95 ? -22.107 8.680 20.036 1.00 86.56 95 LEU A O 1
ATOM 752 N N . PRO A 1 96 ? -21.448 6.645 19.315 1.00 87.75 96 PRO A N 1
ATOM 753 C CA . PRO A 1 96 ? -22.690 5.974 19.674 1.00 87.75 96 PRO A CA 1
ATOM 754 C C . PRO A 1 96 ? -22.824 5.876 21.197 1.00 87.75 96 PRO A C 1
ATOM 756 O O . PRO A 1 96 ? -21.830 5.769 21.922 1.00 87.75 96 PRO A O 1
ATOM 759 N N . ARG A 1 97 ? -24.056 5.849 21.705 1.00 84.88 97 ARG A N 1
ATOM 760 C CA . ARG A 1 97 ? -24.310 5.420 23.087 1.00 84.88 97 ARG A CA 1
ATOM 761 C C . ARG A 1 97 ? -23.940 3.942 23.244 1.00 84.88 97 ARG A C 1
ATOM 763 O O . ARG A 1 97 ? -23.903 3.196 22.267 1.00 84.88 97 ARG A O 1
ATOM 770 N N . LEU A 1 98 ? -23.698 3.506 24.482 1.00 80.38 98 LEU A N 1
ATOM 771 C CA . LEU A 1 98 ? -23.437 2.092 24.770 1.00 80.38 98 LEU A CA 1
ATOM 772 C C . LEU A 1 98 ? -24.563 1.221 24.199 1.00 80.38 98 LEU A C 1
ATOM 774 O O . LEU A 1 98 ? -25.745 1.514 24.405 1.00 80.38 98 LEU A O 1
ATOM 778 N N . SER A 1 99 ? -24.179 0.184 23.451 1.00 80.69 99 SER A N 1
ATOM 779 C CA . SER A 1 99 ? -25.085 -0.741 22.760 1.00 80.69 99 SER A CA 1
ATOM 780 C C . SER A 1 99 ? -25.961 -0.120 21.660 1.00 80.69 99 SER A C 1
ATOM 782 O O . SER A 1 99 ? -26.840 -0.794 21.115 1.00 80.69 99 SER A O 1
ATOM 784 N N . GLU A 1 100 ? -25.730 1.139 21.281 1.00 88.12 100 GLU A N 1
ATOM 785 C CA . GLU A 1 100 ? -26.382 1.743 20.123 1.00 88.12 100 GLU A CA 1
ATOM 786 C C . GLU A 1 100 ? -25.856 1.121 18.819 1.00 88.12 100 GLU A C 1
ATOM 788 O O . GLU A 1 100 ? -24.734 0.600 18.723 1.00 88.12 100 GLU A O 1
ATOM 793 N N . ARG A 1 101 ? -26.711 1.126 17.792 1.00 86.75 101 ARG A N 1
ATOM 794 C CA . ARG A 1 101 ? -26.337 0.626 16.471 1.00 86.75 101 ARG A CA 1
ATOM 795 C C . ARG A 1 101 ? -25.301 1.548 15.847 1.00 86.75 101 ARG A C 1
ATOM 797 O O . ARG A 1 101 ? -25.461 2.762 15.843 1.00 86.75 101 ARG A O 1
ATOM 804 N N . ILE A 1 102 ? -24.284 0.937 15.254 1.00 90.00 102 ILE A N 1
ATOM 805 C CA . ILE A 1 102 ? -23.316 1.656 14.437 1.00 90.00 102 ILE A CA 1
ATOM 806 C C . ILE A 1 102 ? -23.983 2.037 13.114 1.00 90.00 102 ILE A C 1
ATOM 808 O O . ILE A 1 102 ? -24.588 1.190 12.457 1.00 90.00 102 ILE A O 1
ATOM 812 N N . ALA A 1 103 ? -23.889 3.312 12.752 1.00 86.88 103 ALA A N 1
ATOM 813 C CA . ALA A 1 103 ? -24.491 3.886 11.558 1.00 86.88 103 ALA A CA 1
ATOM 814 C C . ALA A 1 103 ? -23.655 3.637 10.294 1.00 86.88 103 ALA A C 1
ATOM 816 O O . ALA A 1 103 ? -24.215 3.605 9.200 1.00 86.88 103 ALA A O 1
ATOM 817 N N . SER A 1 104 ? -22.332 3.474 10.421 1.00 87.94 104 SER A N 1
ATOM 818 C CA . SER A 1 104 ? -21.440 3.260 9.276 1.00 87.94 104 SER A CA 1
ATOM 819 C C . SER A 1 104 ? -20.113 2.586 9.643 1.00 87.94 104 SER A C 1
ATOM 821 O O . SER A 1 104 ? -19.648 2.653 10.783 1.00 87.94 104 SER A O 1
ATOM 823 N N . THR A 1 105 ? -19.456 1.976 8.656 1.00 87.62 105 THR A N 1
ATOM 824 C CA . THR A 1 105 ? -18.133 1.353 8.827 1.00 87.62 105 THR A CA 1
ATOM 825 C C . THR A 1 105 ? -17.038 2.349 9.244 1.00 87.62 105 T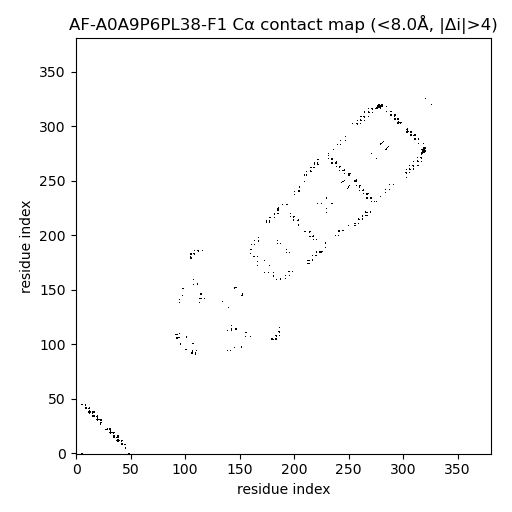HR A C 1
ATOM 827 O O . THR A 1 105 ? -16.268 2.024 10.148 1.00 87.62 105 THR A O 1
ATOM 830 N N . PRO A 1 106 ? -16.984 3.592 8.720 1.00 86.75 106 PRO A N 1
ATOM 831 C CA . PRO A 1 106 ? -16.085 4.619 9.252 1.00 86.75 106 PRO A CA 1
ATOM 832 C C . PRO A 1 106 ? -16.322 4.941 10.735 1.00 86.75 106 PRO A C 1
ATOM 834 O O . PRO A 1 106 ? -15.363 5.092 11.490 1.00 86.75 106 PRO A O 1
ATOM 837 N N . GLN A 1 107 ? -17.583 4.971 11.190 1.00 88.81 107 GLN A N 1
ATOM 838 C CA . GLN A 1 107 ? -17.892 5.153 12.612 1.00 88.81 107 GLN A CA 1
ATOM 839 C C . GLN A 1 107 ? -17.384 3.965 13.447 1.00 88.81 107 GLN A C 1
ATOM 841 O O . GLN A 1 107 ? -16.820 4.178 14.520 1.00 88.81 107 GLN A O 1
ATOM 846 N N . LEU A 1 108 ? -17.521 2.729 12.947 1.00 89.69 108 LEU A N 1
ATOM 847 C CA . LEU A 1 108 ? -16.956 1.534 13.587 1.00 89.69 108 LEU A CA 1
ATOM 848 C C . LEU A 1 108 ? -15.428 1.625 13.706 1.00 89.69 108 LEU A C 1
ATOM 850 O O . LEU A 1 108 ? -14.882 1.407 14.788 1.00 89.69 108 LEU A O 1
ATOM 854 N N . ALA A 1 109 ? -14.756 1.975 12.605 1.00 87.12 109 ALA A N 1
ATOM 855 C CA . ALA A 1 109 ? -13.306 2.128 12.544 1.00 87.12 109 ALA A CA 1
ATOM 856 C C . ALA A 1 109 ? -12.809 3.178 13.545 1.00 87.12 109 ALA A C 1
ATOM 858 O O . ALA A 1 109 ? -11.844 2.951 14.274 1.00 87.12 109 ALA A O 1
ATOM 859 N N . TYR A 1 110 ? -13.520 4.302 13.626 1.00 87.94 110 TYR A N 1
ATOM 860 C CA . TYR A 1 110 ? -13.230 5.377 14.562 1.00 87.94 110 TYR A CA 1
ATOM 861 C C . TYR A 1 110 ? -13.392 4.942 16.025 1.00 87.94 110 TYR A C 1
ATOM 863 O O . TYR A 1 110 ? -12.481 5.149 16.825 1.00 87.94 110 TYR A O 1
ATOM 871 N N . CYS A 1 111 ? -14.498 4.273 16.373 1.00 89.44 111 CYS A N 1
ATOM 872 C CA . CYS A 1 111 ? -14.738 3.768 17.731 1.00 89.44 111 CYS A CA 1
ATOM 873 C C . CYS A 1 111 ? -13.646 2.783 18.175 1.00 89.44 111 CYS A C 1
ATOM 875 O O . CYS A 1 111 ? -13.082 2.915 19.261 1.00 89.44 111 CYS A O 1
ATOM 877 N N . LEU A 1 112 ? -13.310 1.816 17.320 1.00 88.56 112 LEU A N 1
ATOM 878 C CA . LEU A 1 112 ? -12.272 0.825 17.606 1.00 88.56 112 LEU A CA 1
ATOM 879 C C . LEU A 1 112 ? -10.870 1.454 17.649 1.00 88.56 112 LEU A C 1
ATOM 881 O O . LEU A 1 112 ? -10.070 1.098 18.512 1.00 88.56 112 LEU A O 1
ATOM 885 N N . GLY A 1 113 ? -10.587 2.444 16.797 1.00 87.38 113 GLY A N 1
ATOM 886 C CA . GLY A 1 113 ? -9.333 3.200 16.830 1.00 87.38 113 GLY A CA 1
ATOM 887 C C . GLY A 1 113 ? -9.129 3.965 18.143 1.00 87.38 113 GLY A C 1
ATOM 888 O O . GLY A 1 113 ? -8.020 3.976 18.680 1.00 87.38 113 GLY A O 1
ATOM 889 N N . LEU A 1 114 ? -10.194 4.551 18.702 1.00 87.62 114 LEU A N 1
ATOM 890 C CA . LEU A 1 114 ? -10.153 5.203 20.017 1.00 87.62 114 LEU A CA 1
ATOM 891 C C . LEU A 1 114 ? -9.850 4.208 21.148 1.00 87.62 114 LEU A C 1
ATOM 893 O O . LEU A 1 114 ? -9.024 4.501 22.013 1.00 87.62 114 LEU A O 1
ATOM 897 N N . LEU A 1 115 ? -10.464 3.021 21.118 1.00 86.94 115 LEU A N 1
ATOM 898 C CA . LEU A 1 115 ? -10.220 1.966 22.111 1.00 86.94 115 LEU A CA 1
ATOM 899 C C . LEU A 1 115 ? -8.780 1.429 22.052 1.00 86.94 115 LEU A C 1
ATOM 901 O O . LEU A 1 115 ? -8.160 1.206 23.095 1.00 86.94 115 LEU A O 1
ATOM 905 N N . SER A 1 116 ? -8.219 1.268 20.849 1.00 83.75 116 SER A N 1
ATOM 906 C CA . SER A 1 116 ? -6.827 0.829 20.678 1.00 83.75 116 SER A CA 1
ATOM 907 C C . SER A 1 116 ? -5.821 1.865 21.190 1.00 83.75 116 SER A C 1
ATOM 909 O O . SER A 1 116 ? -4.867 1.500 21.879 1.00 83.75 116 SER A O 1
ATOM 911 N N . LYS A 1 117 ? -6.051 3.163 20.936 1.00 78.62 117 LYS A N 1
ATOM 912 C CA . LYS A 1 117 ? -5.198 4.242 21.472 1.00 78.62 117 LYS A CA 1
ATOM 913 C C . LYS A 1 117 ? -5.192 4.254 23.001 1.00 78.62 117 LYS A C 1
ATOM 915 O O . LYS A 1 117 ? -4.133 4.357 23.604 1.00 78.62 117 LYS A O 1
ATOM 920 N N . ALA A 1 118 ? -6.355 4.074 23.626 1.00 72.75 118 ALA A N 1
ATOM 921 C CA . ALA A 1 118 ? -6.484 4.052 25.083 1.00 72.75 118 ALA A CA 1
ATOM 922 C C . ALA A 1 118 ? -5.795 2.852 25.757 1.00 72.75 118 ALA A C 1
ATOM 924 O O . ALA A 1 118 ? -5.447 2.920 26.933 1.00 72.75 118 ALA A O 1
ATOM 925 N N . SER A 1 119 ? -5.601 1.757 25.017 1.00 65.94 119 SER A N 1
ATOM 926 C CA . SER A 1 119 ? -4.947 0.540 25.512 1.00 65.94 119 SER A CA 1
ATOM 927 C C . SER A 1 119 ? -3.415 0.602 25.428 1.00 65.94 119 SER A C 1
ATOM 929 O O . SER A 1 119 ? -2.736 -0.269 25.971 1.00 65.94 119 SER A O 1
ATOM 931 N N . THR A 1 120 ? -2.858 1.616 24.756 1.00 57.34 120 THR A N 1
ATOM 932 C CA . THR A 1 120 ? -1.409 1.775 24.579 1.00 57.34 120 THR A CA 1
ATOM 933 C C . THR A 1 120 ? -0.859 2.683 25.689 1.00 57.34 120 THR A C 1
ATOM 935 O O . THR A 1 120 ? -1.302 3.827 25.795 1.00 57.34 120 THR A O 1
ATOM 938 N N . PRO A 1 121 ? 0.071 2.227 26.550 1.00 45.53 121 PRO A N 1
ATOM 939 C CA . PRO A 1 121 ? 0.672 3.097 27.558 1.00 45.53 121 PRO A CA 1
ATOM 940 C C . PRO A 1 121 ? 1.507 4.204 26.886 1.00 45.53 121 PRO A C 1
ATOM 942 O O . PRO A 1 121 ? 2.174 3.925 25.887 1.00 45.53 121 PRO A O 1
ATOM 945 N N . PRO A 1 122 ? 1.514 5.441 27.421 1.00 45.47 122 PRO A N 1
ATOM 946 C CA . PRO A 1 122 ? 2.318 6.521 26.861 1.00 45.47 122 PRO A CA 1
ATOM 947 C C . PRO A 1 122 ? 3.802 6.154 26.948 1.00 45.47 122 PRO A C 1
ATOM 949 O O . PRO A 1 122 ? 4.345 5.941 28.037 1.00 45.47 122 PRO A O 1
ATOM 952 N N . LEU A 1 123 ? 4.456 6.045 25.791 1.00 40.50 123 LEU A N 1
ATOM 953 C CA . LEU A 1 123 ? 5.903 5.875 25.714 1.00 40.50 123 LEU A CA 1
ATOM 954 C C . LEU A 1 123 ? 6.597 7.158 26.206 1.00 40.50 123 LEU A C 1
ATOM 956 O O . LEU A 1 123 ? 6.078 8.257 26.004 1.00 40.50 123 LEU A O 1
ATOM 960 N N . PRO A 1 124 ? 7.774 7.054 26.849 1.00 40.38 124 PRO A N 1
ATOM 961 C CA . PRO A 1 124 ? 8.535 8.229 27.242 1.00 40.38 124 PRO A CA 1
ATOM 962 C C . PRO A 1 124 ? 8.982 8.997 25.991 1.00 40.38 124 PRO A C 1
ATOM 964 O O . PRO A 1 124 ? 9.744 8.485 25.176 1.00 40.38 124 PRO A O 1
ATOM 967 N N . PHE A 1 125 ? 8.449 10.214 25.872 1.00 38.22 125 PHE A N 1
ATOM 968 C CA . PHE A 1 125 ? 8.806 11.317 24.978 1.00 38.22 125 PHE A CA 1
ATOM 969 C C . PHE A 1 125 ? 10.022 11.082 24.068 1.00 38.22 125 PHE A C 1
ATOM 971 O O . PHE A 1 125 ? 11.169 11.198 24.498 1.00 38.22 125 PHE A O 1
ATOM 978 N N . SER A 1 126 ? 9.756 10.867 22.778 1.00 36.00 126 SER A N 1
ATOM 979 C CA . SER A 1 126 ? 10.693 11.251 21.720 1.00 36.00 126 SER A CA 1
ATOM 980 C C . SER A 1 126 ? 10.344 12.678 21.269 1.00 36.00 126 SER A C 1
ATOM 982 O O . SER A 1 126 ? 9.172 12.941 20.999 1.00 36.00 126 SER A O 1
ATOM 984 N N . PRO A 1 127 ? 11.311 13.612 21.204 1.00 37.91 127 PRO A N 1
ATOM 985 C CA . PRO A 1 127 ? 11.058 15.038 20.964 1.00 37.91 127 PRO A CA 1
ATOM 986 C C . PRO A 1 127 ? 10.565 15.388 19.547 1.00 37.91 127 PRO A C 1
ATOM 988 O O . PRO A 1 127 ? 10.288 16.554 19.296 1.00 37.91 127 PRO A O 1
ATOM 991 N N . ASP A 1 128 ? 10.391 14.407 18.656 1.00 33.66 128 ASP A N 1
ATOM 992 C CA . ASP A 1 128 ? 10.017 14.635 17.252 1.00 33.66 128 ASP A CA 1
ATOM 993 C C . ASP A 1 128 ? 8.545 14.307 16.921 1.00 33.66 128 ASP A C 1
ATOM 995 O O . ASP A 1 128 ? 8.150 14.357 15.759 1.00 33.66 128 ASP A O 1
ATOM 999 N N . THR A 1 129 ? 7.701 13.983 17.912 1.00 40.34 129 THR A N 1
ATOM 1000 C CA . THR A 1 129 ? 6.258 13.735 17.677 1.00 40.34 129 THR A CA 1
ATOM 1001 C C . THR A 1 129 ? 5.437 14.972 18.038 1.00 40.34 129 THR A C 1
ATOM 1003 O O . THR A 1 129 ? 4.692 14.997 19.016 1.00 40.34 129 THR A O 1
ATOM 1006 N N . GLU A 1 130 ? 5.602 16.047 17.272 1.00 39.00 130 GLU A N 1
ATOM 1007 C CA . GLU A 1 130 ? 4.650 17.156 17.314 1.00 39.00 130 GLU A CA 1
ATOM 1008 C C . GLU A 1 130 ? 3.303 16.650 16.758 1.00 39.00 130 GLU A C 1
ATOM 1010 O O . GLU A 1 130 ? 3.261 16.039 15.693 1.00 39.00 130 GLU A O 1
ATOM 1015 N N . PHE A 1 131 ? 2.210 16.906 17.488 1.00 39.59 131 PHE A N 1
ATOM 1016 C CA . PHE A 1 131 ? 0.810 16.560 17.172 1.00 39.59 131 PHE A CA 1
ATOM 1017 C C . PHE A 1 131 ? 0.307 15.157 17.573 1.00 39.59 131 PHE A C 1
ATOM 1019 O O . PHE A 1 131 ? -0.346 14.469 16.788 1.00 39.59 131 PHE A O 1
ATOM 1026 N N . GLU A 1 132 ? 0.459 14.770 18.845 1.00 49.28 132 GLU A N 1
ATOM 1027 C CA . GLU A 1 132 ? -0.583 13.935 19.460 1.00 49.28 132 GLU A CA 1
ATOM 1028 C C . GLU A 1 132 ? -1.872 14.766 19.575 1.00 49.28 132 GLU A C 1
ATOM 1030 O O . GLU A 1 132 ? -1.941 15.744 20.322 1.00 49.28 132 GLU A O 1
ATOM 1035 N N . GLU A 1 133 ? -2.903 14.410 18.806 1.00 60.31 133 GLU A N 1
ATOM 1036 C CA . GLU A 1 133 ? -4.242 14.970 18.991 1.00 60.31 133 GLU A CA 1
ATOM 1037 C C . GLU A 1 133 ? -4.724 14.721 20.422 1.00 60.31 133 GLU A C 1
ATOM 1039 O O . GLU A 1 133 ? -4.983 13.580 20.813 1.00 60.31 133 GLU A O 1
ATOM 1044 N N . GLN A 1 134 ? -4.901 15.795 21.191 1.00 65.00 134 GLN A N 1
ATOM 1045 C CA . GLN A 1 134 ? -5.569 15.710 22.483 1.00 65.00 134 GLN A CA 1
ATOM 1046 C C . GLN A 1 134 ? -7.001 15.196 22.290 1.00 65.00 134 GLN A C 1
ATOM 1048 O O . GLN A 1 134 ? -7.804 15.797 21.573 1.00 65.00 134 GLN A O 1
ATOM 1053 N N . LEU A 1 135 ? -7.310 14.079 22.951 1.00 76.12 135 LEU A N 1
ATOM 1054 C CA . LEU A 1 135 ? -8.659 13.527 23.034 1.00 76.12 135 LEU A CA 1
ATOM 1055 C C . LEU A 1 135 ? -9.587 14.528 23.735 1.00 76.12 135 LEU A C 1
ATOM 1057 O O . LEU A 1 135 ? -9.265 15.001 24.826 1.00 76.12 135 LEU A O 1
ATOM 1061 N N . ASP A 1 136 ? -10.746 14.798 23.139 1.00 83.19 136 ASP A N 1
ATOM 1062 C CA . ASP A 1 136 ? -11.806 15.609 23.742 1.00 83.19 136 ASP A CA 1
ATOM 1063 C C . ASP A 1 136 ? -12.404 14.910 24.977 1.00 83.19 136 ASP A C 1
ATOM 1065 O O . ASP A 1 136 ? -12.404 13.680 25.080 1.00 83.19 136 ASP A O 1
ATOM 1069 N N . GLU A 1 137 ? -12.960 15.686 25.906 1.00 83.94 137 GLU A N 1
ATOM 1070 C CA . GLU A 1 137 ? -13.586 15.194 27.139 1.00 83.94 137 GLU A CA 1
ATOM 1071 C C . GLU A 1 137 ? -14.704 14.182 26.830 1.00 83.94 137 GLU A C 1
ATOM 1073 O O . GLU A 1 137 ? -14.842 13.162 27.509 1.00 83.94 137 GLU A O 1
ATOM 1078 N N . THR A 1 138 ? -15.440 14.398 25.733 1.00 84.94 138 THR A N 1
ATOM 1079 C CA . THR A 1 138 ? -16.473 13.471 25.245 1.00 84.94 138 THR A CA 1
ATOM 1080 C C . THR A 1 138 ? -15.900 12.116 24.817 1.00 84.94 138 THR A C 1
ATOM 1082 O O . THR A 1 138 ? -16.452 11.070 25.170 1.00 84.94 138 THR A O 1
ATOM 1085 N N . GLN A 1 139 ? -14.767 12.114 24.109 1.00 86.06 139 GLN A N 1
ATOM 1086 C CA . GLN A 1 139 ? -14.074 10.899 23.677 1.00 86.06 139 GLN A CA 1
ATOM 1087 C C . GLN A 1 139 ? -13.504 10.149 24.880 1.00 86.06 139 GLN A C 1
ATOM 1089 O O . GLN A 1 139 ? -13.651 8.934 24.966 1.00 86.06 139 GLN A O 1
ATOM 1094 N N . GLN A 1 140 ? -12.900 10.863 25.833 1.00 85.75 140 GLN A N 1
ATOM 1095 C CA . GLN A 1 140 ? -12.353 10.261 27.049 1.00 85.75 140 GLN A CA 1
ATOM 1096 C C . GLN A 1 140 ? -13.451 9.607 27.895 1.00 85.75 140 GLN A C 1
ATOM 1098 O O . GLN A 1 140 ? -13.295 8.464 28.326 1.00 85.75 140 GLN A O 1
ATOM 1103 N N . ALA A 1 141 ? -14.584 10.288 28.089 1.00 86.94 141 ALA A N 1
ATOM 1104 C CA . ALA A 1 141 ? -15.724 9.735 28.815 1.00 86.94 141 ALA A CA 1
ATOM 1105 C C . ALA A 1 141 ? -16.280 8.475 28.132 1.00 86.94 141 ALA A C 1
ATOM 1107 O O . ALA A 1 141 ? -16.554 7.477 28.802 1.00 86.94 141 ALA A O 1
ATOM 1108 N N . TRP A 1 142 ? -16.394 8.492 26.800 1.00 91.19 142 TRP A N 1
ATOM 1109 C CA . TRP A 1 142 ? -16.853 7.340 26.024 1.00 91.19 142 TRP A CA 1
ATOM 1110 C C . TRP A 1 142 ? -15.878 6.158 26.093 1.00 91.19 142 TRP A C 1
ATOM 1112 O O . TRP A 1 142 ? -16.308 5.026 26.319 1.00 91.19 142 TRP A O 1
ATOM 1122 N N . ILE A 1 143 ? -14.571 6.414 25.968 1.00 89.38 143 ILE A N 1
ATOM 1123 C CA . ILE A 1 143 ? -13.518 5.401 26.114 1.00 89.38 143 ILE A CA 1
ATOM 1124 C C . ILE A 1 143 ? -13.600 4.768 27.502 1.00 89.38 143 ILE A C 1
ATOM 1126 O O . ILE A 1 143 ? -13.612 3.550 27.607 1.00 89.38 143 ILE A O 1
ATOM 1130 N N . LEU A 1 144 ? -13.697 5.567 28.569 1.00 87.81 144 LEU A N 1
ATOM 1131 C CA . LEU A 1 144 ? -13.763 5.057 29.942 1.00 87.81 144 LEU A CA 1
ATOM 1132 C C . LEU A 1 144 ? -15.018 4.219 30.206 1.00 87.81 144 LEU A C 1
ATOM 1134 O O . LEU A 1 144 ? -14.953 3.254 30.967 1.00 87.81 144 LEU A O 1
ATOM 1138 N N . ALA A 1 145 ? -16.153 4.596 29.615 1.00 88.25 145 ALA A N 1
ATOM 1139 C CA . ALA A 1 145 ? -17.391 3.835 29.724 1.00 88.25 145 ALA A CA 1
ATOM 1140 C C . ALA A 1 145 ? -17.291 2.500 28.970 1.00 88.25 145 ALA A C 1
ATOM 1142 O O . ALA A 1 145 ? -17.576 1.451 29.538 1.00 88.25 145 ALA A O 1
ATOM 1143 N N . THR A 1 146 ? -16.811 2.538 27.726 1.00 89.00 146 THR A N 1
ATOM 1144 C CA . THR A 1 146 ? -16.736 1.373 26.832 1.00 89.00 146 THR A CA 1
ATOM 1145 C C . THR A 1 146 ? -15.605 0.416 27.219 1.00 89.00 146 THR A C 1
ATOM 1147 O O . THR A 1 146 ? -15.762 -0.795 27.146 1.00 89.00 146 THR A O 1
ATOM 1150 N N . ALA A 1 147 ? -14.473 0.921 27.713 1.00 85.94 147 ALA A N 1
ATOM 1151 C CA . ALA A 1 147 ? -13.349 0.098 28.167 1.00 85.94 147 ALA A CA 1
ATOM 1152 C C . ALA A 1 147 ? -13.679 -0.746 29.415 1.00 85.94 147 ALA A C 1
ATOM 1154 O O . ALA A 1 147 ? -13.008 -1.742 29.675 1.00 85.94 147 ALA A O 1
ATOM 1155 N N . LYS A 1 148 ? -14.703 -0.360 30.189 1.00 88.25 148 LYS A N 1
ATOM 1156 C CA . LYS A 1 148 ? -15.210 -1.134 31.336 1.00 88.25 148 LYS A CA 1
ATOM 1157 C C . LYS A 1 148 ? -16.250 -2.182 30.945 1.00 88.25 148 LYS A C 1
ATOM 1159 O O . LYS A 1 148 ? -16.567 -3.037 31.765 1.00 88.25 148 LYS A O 1
ATOM 1164 N N . ASP A 1 149 ? -16.792 -2.085 29.738 1.00 89.25 149 ASP A N 1
ATOM 1165 C CA . ASP A 1 149 ? -17.826 -2.968 29.219 1.00 89.25 149 ASP A CA 1
ATOM 1166 C C . ASP A 1 149 ? -17.187 -3.973 28.249 1.00 89.25 149 ASP A C 1
ATOM 1168 O O . ASP A 1 149 ? -16.884 -3.661 27.094 1.00 89.25 149 ASP A O 1
ATOM 1172 N N . GLU A 1 150 ? -16.895 -5.175 28.752 1.00 89.62 150 GLU A N 1
ATOM 1173 C CA . GLU A 1 150 ? -16.289 -6.246 27.950 1.00 89.62 150 GLU A CA 1
ATOM 1174 C C . GLU A 1 150 ? -17.226 -6.713 26.826 1.00 89.62 150 GLU A C 1
ATOM 1176 O O . GLU A 1 150 ? -16.758 -6.979 25.715 1.00 89.62 150 GLU A O 1
ATOM 1181 N N . ASP A 1 151 ? -18.538 -6.742 27.079 1.00 90.44 151 ASP A N 1
ATOM 1182 C CA . ASP A 1 151 ? -19.545 -7.170 26.108 1.00 90.44 151 ASP A CA 1
ATOM 1183 C C . ASP A 1 151 ? -19.633 -6.181 24.939 1.00 90.44 151 ASP A C 1
ATOM 1185 O O . ASP A 1 151 ? -19.703 -6.586 23.776 1.00 90.44 151 ASP A O 1
ATOM 1189 N N . GLU A 1 152 ? -19.583 -4.877 25.218 1.00 90.81 152 GLU A N 1
ATOM 1190 C CA . GLU A 1 152 ? -19.602 -3.846 24.180 1.00 90.81 152 GLU A CA 1
ATOM 1191 C C . GLU A 1 152 ? -18.323 -3.865 23.336 1.00 90.81 152 GLU A C 1
ATOM 1193 O O . GLU A 1 152 ? -18.384 -3.767 22.105 1.00 90.81 152 GLU A O 1
ATOM 1198 N N . GLN A 1 153 ? -17.160 -4.049 23.963 1.00 89.12 153 GLN A N 1
ATOM 1199 C CA . GLN A 1 153 ? -15.905 -4.207 23.227 1.00 89.12 153 GLN A CA 1
ATOM 1200 C C . GLN A 1 153 ? -15.932 -5.434 22.316 1.00 89.12 153 GLN A C 1
ATOM 1202 O O . GLN A 1 153 ? -15.560 -5.339 21.142 1.00 89.12 153 GLN A O 1
ATOM 1207 N N . GLU A 1 154 ? -16.387 -6.573 22.837 1.00 91.12 154 GLU A N 1
ATOM 1208 C CA . GLU A 1 154 ? -16.516 -7.804 22.063 1.00 91.12 154 GLU A CA 1
ATOM 1209 C C . GLU A 1 154 ? -17.522 -7.629 20.923 1.00 91.12 154 GLU A C 1
ATOM 1211 O O . GLU A 1 154 ? -17.254 -8.019 19.787 1.00 91.12 154 GLU A O 1
ATOM 1216 N N . ARG A 1 155 ? -18.648 -6.951 21.166 1.00 93.31 155 ARG A N 1
ATOM 1217 C CA . ARG A 1 155 ? -19.641 -6.644 20.130 1.00 93.31 155 ARG A CA 1
ATOM 1218 C C . ARG A 1 155 ? -19.034 -5.847 18.974 1.00 93.31 155 ARG A C 1
ATOM 1220 O O . ARG A 1 155 ? -19.271 -6.198 17.815 1.00 93.31 155 ARG A O 1
ATOM 1227 N N . LEU A 1 156 ? -18.265 -4.794 19.264 1.00 91.81 156 LEU A N 1
ATOM 1228 C CA . LEU A 1 156 ? -17.630 -3.952 18.241 1.00 91.81 156 LEU A CA 1
ATOM 1229 C C . LEU A 1 156 ? -16.553 -4.721 17.460 1.00 91.81 156 LEU A C 1
ATOM 1231 O O . LEU A 1 156 ? -16.545 -4.678 16.227 1.00 91.81 156 LEU A O 1
ATOM 1235 N N . ARG A 1 157 ? -15.689 -5.480 18.152 1.00 90.81 157 ARG A N 1
ATOM 1236 C CA . ARG A 1 157 ? -14.660 -6.322 17.510 1.00 90.81 157 ARG A CA 1
ATOM 1237 C C . ARG A 1 157 ? -15.281 -7.431 16.660 1.00 90.81 157 ARG A C 1
ATOM 1239 O O . ARG A 1 157 ? -14.846 -7.662 15.530 1.00 90.81 157 ARG A O 1
ATOM 1246 N N . SER A 1 158 ? -16.336 -8.075 17.159 1.00 91.12 158 SER A N 1
ATOM 1247 C CA . SER A 1 158 ? -17.091 -9.107 16.445 1.00 91.12 158 SER A CA 1
ATOM 1248 C C . SER A 1 158 ? -17.743 -8.551 15.179 1.00 91.12 158 SER A C 1
ATOM 1250 O O . SER A 1 158 ? -17.718 -9.206 14.137 1.00 91.12 158 SER A O 1
ATOM 1252 N N . LEU A 1 159 ? -18.287 -7.329 15.231 1.00 90.69 159 LEU A N 1
ATOM 1253 C CA . LEU A 1 159 ? -18.871 -6.672 14.062 1.00 90.69 159 LEU A CA 1
ATOM 1254 C C . LEU A 1 159 ? -17.819 -6.397 12.978 1.00 90.69 159 LEU A C 1
ATOM 1256 O O . LEU A 1 159 ? -18.037 -6.771 11.826 1.00 90.69 159 LEU A O 1
ATOM 1260 N N . ALA A 1 160 ? -16.671 -5.819 13.347 1.00 90.06 160 ALA A N 1
ATOM 1261 C CA . ALA A 1 160 ? -15.573 -5.579 12.408 1.00 90.06 160 ALA A CA 1
ATOM 1262 C C . ALA A 1 160 ? -15.059 -6.895 11.806 1.00 90.06 160 ALA A C 1
ATOM 1264 O O . ALA A 1 160 ? -14.898 -7.011 10.593 1.00 90.06 160 ALA A O 1
ATOM 1265 N N . THR A 1 161 ? -14.888 -7.922 12.643 1.00 90.56 161 THR A N 1
ATOM 1266 C CA . THR A 1 161 ? -14.441 -9.250 12.208 1.00 90.56 161 THR A CA 1
ATOM 1267 C C . THR A 1 161 ? -15.399 -9.869 11.198 1.00 90.56 161 THR A C 1
ATOM 1269 O O . THR A 1 161 ? -14.957 -10.348 10.157 1.00 90.56 161 THR A O 1
ATOM 1272 N N . LYS A 1 162 ? -16.710 -9.837 11.464 1.00 89.44 162 LYS A N 1
ATOM 1273 C CA . LYS A 1 162 ? -17.728 -10.381 10.552 1.00 89.44 162 LYS A CA 1
ATOM 1274 C C . LYS A 1 162 ? -17.735 -9.668 9.205 1.00 89.44 162 LYS A C 1
ATOM 1276 O O . LYS A 1 162 ? -17.876 -10.340 8.191 1.00 89.44 162 LYS A O 1
ATOM 1281 N N . LEU A 1 163 ? -17.557 -8.346 9.193 1.00 89.00 163 LEU A N 1
ATOM 1282 C CA . LEU A 1 163 ? -17.489 -7.563 7.958 1.00 89.00 163 LEU A CA 1
ATOM 1283 C C . LEU A 1 163 ? -16.276 -7.981 7.114 1.00 89.00 163 LEU A C 1
ATOM 1285 O O . LEU A 1 163 ? -16.426 -8.294 5.937 1.00 89.00 163 LEU A O 1
ATOM 1289 N N . ILE A 1 164 ? -15.092 -8.078 7.726 1.00 90.31 164 ILE A N 1
ATOM 1290 C CA . ILE A 1 164 ? -13.880 -8.503 7.012 1.00 90.31 164 ILE A CA 1
ATOM 1291 C C . ILE A 1 164 ? -13.972 -9.955 6.537 1.00 90.31 164 ILE A C 1
ATOM 1293 O O . ILE A 1 164 ? -13.576 -10.249 5.415 1.00 90.31 164 ILE A O 1
ATOM 1297 N N . VAL A 1 165 ? -14.490 -10.867 7.364 1.00 89.75 165 VAL A N 1
ATOM 1298 C CA . VAL A 1 165 ? -14.671 -12.273 6.969 1.00 89.75 165 VAL A CA 1
ATOM 1299 C C . VAL A 1 165 ? -15.642 -12.379 5.796 1.00 89.75 165 VAL A C 1
ATOM 1301 O O . VAL A 1 165 ? -15.325 -13.055 4.827 1.00 89.75 165 VAL A O 1
ATOM 1304 N N . ALA A 1 166 ? -16.763 -11.654 5.834 1.00 87.50 166 ALA A N 1
ATOM 1305 C CA . ALA A 1 166 ? -17.704 -11.619 4.720 1.00 87.50 166 ALA A CA 1
ATOM 1306 C C . ALA A 1 166 ? -17.046 -11.105 3.430 1.00 87.50 166 ALA A C 1
ATOM 1308 O O . ALA A 1 166 ? -17.256 -11.696 2.380 1.00 87.50 166 ALA A O 1
ATOM 1309 N N . PHE A 1 167 ? -16.207 -10.067 3.507 1.00 87.62 167 PHE A N 1
ATOM 1310 C CA . PHE A 1 167 ? -15.455 -9.580 2.347 1.00 87.62 167 PHE A CA 1
ATOM 1311 C C . PHE A 1 167 ? -14.440 -10.598 1.811 1.00 87.62 167 PHE A C 1
ATOM 1313 O O . PHE A 1 167 ? -14.283 -10.724 0.603 1.00 87.62 167 PHE A O 1
ATOM 1320 N N . ILE A 1 168 ? -13.735 -11.312 2.694 1.00 88.00 168 ILE A N 1
ATOM 1321 C CA . ILE A 1 168 ? -12.755 -12.333 2.294 1.00 88.00 168 ILE A CA 1
ATOM 1322 C C . ILE A 1 168 ? -13.447 -13.524 1.616 1.00 88.00 168 ILE A C 1
ATOM 1324 O O . ILE A 1 168 ? -12.897 -14.094 0.674 1.00 88.00 168 ILE A O 1
ATOM 1328 N N . ASP A 1 169 ? -14.625 -13.906 2.110 1.00 86.12 169 ASP A N 1
ATOM 1329 C CA . ASP A 1 169 ? -15.390 -15.045 1.601 1.00 86.12 169 ASP A CA 1
ATOM 1330 C C . ASP A 1 169 ? -16.185 -14.701 0.326 1.00 86.12 169 ASP A C 1
ATOM 1332 O O . ASP A 1 169 ? -16.518 -15.603 -0.449 1.00 86.12 169 ASP A O 1
ATOM 1336 N N . ASP A 1 170 ? -16.491 -13.421 0.089 1.00 77.31 170 ASP A N 1
ATOM 1337 C CA . ASP A 1 170 ? -17.192 -12.973 -1.112 1.00 77.31 170 ASP A CA 1
ATOM 1338 C C . ASP A 1 170 ? -16.250 -12.889 -2.326 1.00 77.31 170 ASP A C 1
ATOM 1340 O O . ASP A 1 170 ? -15.118 -12.408 -2.277 1.00 77.31 170 ASP A O 1
ATOM 1344 N N . SER A 1 171 ? -16.753 -13.357 -3.465 1.00 61.00 171 SER A N 1
ATOM 1345 C CA . SER A 1 171 ? -16.073 -13.269 -4.758 1.00 61.00 171 SER A CA 1
ATOM 1346 C C . SER A 1 171 ? -16.251 -11.910 -5.443 1.00 61.00 171 SER A C 1
ATOM 1348 O O . SER A 1 171 ? -15.513 -11.605 -6.380 1.00 61.00 171 SER A O 1
ATOM 1350 N N . LEU A 1 172 ? -17.227 -11.103 -5.007 1.00 58.31 172 LEU A N 1
ATOM 1351 C CA . LEU A 1 172 ? -17.549 -9.808 -5.601 1.00 58.31 172 LEU A CA 1
ATOM 1352 C C . LEU A 1 172 ? -16.981 -8.669 -4.749 1.00 58.31 172 LEU A C 1
ATOM 1354 O O . LEU A 1 172 ? -17.548 -8.258 -3.741 1.00 58.31 172 LEU A O 1
ATOM 1358 N N . GLN A 1 173 ? -15.842 -8.139 -5.187 1.00 72.81 173 GLN A N 1
ATOM 1359 C CA . GLN A 1 173 ? -15.126 -7.060 -4.508 1.00 72.81 173 GLN A CA 1
ATOM 1360 C C . GLN A 1 173 ? -15.609 -5.704 -5.035 1.00 72.81 173 GLN A C 1
ATOM 1362 O O . GLN A 1 173 ? -14.941 -5.053 -5.830 1.00 72.81 173 GLN A O 1
ATOM 1367 N N . ASP A 1 174 ? -16.815 -5.300 -4.631 1.00 81.44 174 ASP A N 1
ATOM 1368 C CA . ASP A 1 174 ? -17.372 -4.000 -5.018 1.00 81.44 174 ASP A CA 1
ATOM 1369 C C . ASP A 1 174 ? -16.534 -2.832 -4.441 1.00 81.44 174 ASP A C 1
ATOM 1371 O O . ASP A 1 174 ? -16.131 -2.893 -3.272 1.00 81.44 174 ASP A O 1
ATOM 1375 N N . PRO A 1 175 ? -16.297 -1.742 -5.203 1.00 83.31 175 PRO A N 1
ATOM 1376 C CA . PRO A 1 175 ? -15.531 -0.582 -4.742 1.00 83.31 175 PRO A CA 1
ATOM 1377 C C . PRO A 1 175 ? -16.001 0.020 -3.413 1.00 83.31 175 PRO A C 1
ATOM 1379 O O . PRO A 1 175 ? -15.173 0.480 -2.624 1.00 83.31 175 PRO A O 1
ATOM 1382 N N . SER A 1 176 ? -17.309 0.014 -3.136 1.00 81.62 176 SER A N 1
ATOM 1383 C CA . SER A 1 176 ? -17.845 0.522 -1.869 1.00 81.62 176 SER A CA 1
ATOM 1384 C C . SER A 1 176 ? -17.443 -0.363 -0.689 1.00 81.62 176 SER A C 1
ATOM 1386 O O . SER A 1 176 ? -17.023 0.149 0.347 1.00 81.62 176 SER A O 1
ATOM 1388 N N . ILE A 1 177 ? -17.456 -1.686 -0.873 1.00 84.75 177 ILE A N 1
ATOM 1389 C CA . ILE A 1 177 ? -17.047 -2.648 0.154 1.00 84.75 177 ILE A CA 1
ATOM 1390 C C . ILE A 1 177 ? -15.531 -2.579 0.366 1.00 84.75 177 ILE A C 1
ATOM 1392 O O . ILE A 1 177 ? -15.071 -2.592 1.506 1.00 84.75 177 ILE A O 1
ATOM 1396 N N . ILE A 1 178 ? -14.752 -2.429 -0.713 1.00 86.62 178 ILE A N 1
ATOM 1397 C CA . ILE A 1 178 ? -13.299 -2.214 -0.636 1.00 86.62 178 ILE A CA 1
ATOM 1398 C C . ILE A 1 178 ? -12.985 -0.987 0.227 1.00 86.62 178 ILE A C 1
ATOM 1400 O O . ILE A 1 178 ? -12.157 -1.067 1.136 1.00 86.62 178 ILE A O 1
ATOM 1404 N N . ALA A 1 179 ? -13.665 0.136 -0.017 1.00 84.88 179 ALA A N 1
ATOM 1405 C CA . ALA A 1 179 ? -13.476 1.338 0.785 1.00 84.88 179 ALA A CA 1
ATOM 1406 C C . ALA A 1 179 ? -13.783 1.068 2.266 1.00 84.88 179 ALA A C 1
ATOM 1408 O O . ALA A 1 179 ? -13.008 1.464 3.135 1.00 84.88 179 ALA A O 1
ATOM 1409 N N . GLU A 1 180 ? -14.863 0.351 2.574 1.00 85.88 180 GLU A N 1
ATOM 1410 C CA . GLU A 1 180 ? -15.233 0.010 3.949 1.00 85.88 180 GLU A CA 1
ATOM 1411 C C . GLU A 1 180 ? -14.187 -0.856 4.669 1.00 85.88 180 GLU A C 1
ATOM 1413 O O . GLU A 1 180 ? -13.771 -0.519 5.782 1.00 85.88 180 GLU A O 1
ATOM 1418 N N . VAL A 1 181 ? -13.716 -1.941 4.048 1.00 88.31 181 VAL A N 1
ATOM 1419 C CA . VAL A 1 181 ? -12.750 -2.852 4.691 1.00 88.31 181 VAL A CA 1
ATOM 1420 C C . VAL A 1 181 ? -11.385 -2.211 4.903 1.00 88.31 181 VAL A C 1
ATOM 1422 O O . VAL A 1 181 ? -10.703 -2.512 5.885 1.00 88.31 181 VAL A O 1
ATOM 1425 N N . VAL A 1 182 ? -10.991 -1.291 4.022 1.00 87.56 182 VAL A N 1
ATOM 1426 C CA . VAL A 1 182 ? -9.722 -0.566 4.136 1.00 87.56 182 VAL A CA 1
ATOM 1427 C C . VAL A 1 182 ? -9.726 0.374 5.344 1.00 87.56 182 VAL A C 1
ATOM 1429 O O . VAL A 1 182 ? -8.716 0.453 6.042 1.00 87.56 182 VAL A O 1
ATOM 1432 N N . HIS A 1 183 ? -10.861 1.001 5.678 1.00 85.69 183 HIS A N 1
ATOM 1433 C CA . HIS A 1 183 ? -10.978 1.818 6.896 1.00 85.69 183 HIS A CA 1
ATOM 1434 C C . HIS A 1 183 ? -10.792 0.995 8.176 1.00 85.69 183 HIS A C 1
ATOM 1436 O O . HIS A 1 183 ? -10.301 1.516 9.177 1.00 85.69 183 HIS A O 1
ATOM 1442 N N . LEU A 1 184 ? -11.165 -0.286 8.150 1.00 87.25 184 LEU A N 1
ATOM 1443 C CA . LEU A 1 184 ? -10.986 -1.189 9.283 1.00 87.25 184 LEU A CA 1
ATOM 1444 C C . LEU A 1 184 ? -9.574 -1.784 9.345 1.00 87.25 184 LEU A C 1
ATOM 1446 O O . LEU A 1 184 ? -9.171 -2.230 10.409 1.00 87.25 184 LEU A O 1
ATOM 1450 N N . ALA A 1 185 ? -8.795 -1.787 8.261 1.00 86.56 185 ALA A N 1
ATOM 1451 C CA . ALA A 1 185 ? -7.482 -2.438 8.224 1.00 86.56 185 ALA A CA 1
ATOM 1452 C C . ALA A 1 185 ? -6.527 -2.075 9.392 1.00 86.56 185 ALA A C 1
ATOM 1454 O O . ALA A 1 185 ? -5.929 -3.003 9.941 1.00 86.56 185 ALA A O 1
ATOM 1455 N N . PRO A 1 186 ? -6.401 -0.802 9.835 1.00 85.19 186 PRO A N 1
ATOM 1456 C CA . PRO A 1 186 ? -5.451 -0.409 10.888 1.00 85.19 186 PRO A CA 1
ATOM 1457 C C . PRO A 1 186 ? -5.783 -0.936 12.288 1.00 85.19 186 PRO A C 1
ATOM 1459 O O . PRO A 1 186 ? -4.941 -0.887 13.181 1.00 85.19 186 PRO A O 1
ATOM 1462 N N . ILE A 1 187 ? -7.027 -1.365 12.504 1.00 86.31 187 ILE A N 1
ATOM 1463 C CA . ILE A 1 187 ? -7.541 -1.804 13.809 1.00 86.31 187 ILE A CA 1
ATOM 1464 C C . ILE A 1 187 ? -7.744 -3.321 13.876 1.00 86.31 187 ILE A C 1
ATOM 1466 O O . ILE A 1 187 ? -8.197 -3.835 14.898 1.00 86.31 187 ILE A O 1
ATOM 1470 N N . LEU A 1 188 ? -7.470 -4.040 12.784 1.00 87.69 188 LEU A N 1
ATOM 1471 C CA . LEU A 1 188 ? -7.602 -5.491 12.755 1.00 87.69 188 LEU A CA 1
ATOM 1472 C C . LEU A 1 188 ? -6.494 -6.140 13.570 1.00 87.69 188 LEU A C 1
ATOM 1474 O O . LEU A 1 188 ? -5.383 -5.633 13.657 1.00 87.69 188 LEU A O 1
ATOM 1478 N N . GLU A 1 189 ? -6.768 -7.332 14.083 1.00 89.12 189 GLU A N 1
ATOM 1479 C CA . GLU A 1 189 ? -5.712 -8.198 14.586 1.00 89.12 189 GLU A CA 1
ATOM 1480 C C . GLU A 1 189 ? -4.842 -8.721 13.440 1.00 89.12 189 GLU A C 1
ATOM 1482 O O . GLU A 1 189 ? -5.317 -8.975 12.326 1.00 89.12 189 GLU A O 1
ATOM 1487 N N . ARG A 1 190 ? -3.566 -8.978 13.741 1.00 89.88 190 ARG A N 1
ATOM 1488 C CA . ARG A 1 190 ? -2.547 -9.408 12.772 1.00 89.88 190 ARG A CA 1
ATOM 1489 C C . ARG A 1 190 ? -3.005 -10.536 11.858 1.00 89.88 190 ARG A C 1
ATOM 1491 O O . ARG A 1 190 ? -2.772 -10.485 10.653 1.00 89.88 190 ARG A O 1
ATOM 1498 N N . GLY A 1 191 ? -3.651 -11.561 12.412 1.00 90.44 191 GLY A N 1
ATOM 1499 C CA . GLY A 1 191 ? -4.119 -12.707 11.633 1.00 90.44 191 GLY A CA 1
ATOM 1500 C C . GLY A 1 191 ? -5.145 -12.314 10.569 1.00 90.44 191 GLY A C 1
ATOM 1501 O O . GLY A 1 191 ? -5.051 -12.761 9.426 1.00 90.44 191 GLY A O 1
ATOM 1502 N N . LEU A 1 192 ? -6.095 -11.451 10.927 1.00 90.31 192 LEU A N 1
ATOM 1503 C CA . LEU A 1 192 ? -7.160 -11.006 10.035 1.00 90.31 192 LEU A CA 1
ATOM 1504 C C . LEU A 1 192 ? -6.652 -9.969 9.026 1.00 90.31 192 LEU A C 1
ATOM 1506 O O . LEU A 1 192 ? -6.953 -10.087 7.840 1.00 90.31 192 LEU A O 1
ATOM 1510 N N . TYR A 1 193 ? -5.788 -9.046 9.461 1.00 92.50 193 TYR A N 1
ATOM 1511 C CA . TYR A 1 193 ? -5.078 -8.121 8.574 1.00 92.50 193 TYR A CA 1
ATOM 1512 C C . TYR A 1 193 ? -4.312 -8.867 7.476 1.00 92.50 193 TYR A C 1
ATOM 1514 O O . TYR A 1 193 ? -4.459 -8.563 6.295 1.00 92.50 193 TYR A O 1
ATOM 1522 N N . ARG A 1 194 ? -3.537 -9.900 7.837 1.00 91.81 194 ARG A N 1
ATOM 1523 C CA . ARG A 1 194 ? -2.758 -10.682 6.863 1.00 91.81 194 ARG A CA 1
ATOM 1524 C C . ARG A 1 194 ? -3.644 -11.448 5.881 1.00 91.81 194 ARG A C 1
ATOM 1526 O O . ARG A 1 194 ? -3.268 -11.602 4.721 1.00 91.81 194 ARG A O 1
ATOM 1533 N N . LYS A 1 195 ? -4.809 -11.942 6.310 1.00 92.56 195 LYS A N 1
ATOM 1534 C CA . LYS A 1 195 ? -5.784 -12.569 5.398 1.00 92.56 195 LYS A CA 1
ATOM 1535 C C . LYS A 1 195 ? -6.370 -11.549 4.423 1.00 92.56 195 LYS A C 1
ATOM 1537 O O . LYS A 1 195 ? -6.426 -11.824 3.226 1.00 92.56 195 LYS A O 1
ATOM 1542 N N . LEU A 1 196 ? -6.733 -10.368 4.922 1.00 92.38 196 LEU A N 1
ATOM 1543 C CA . LEU A 1 196 ? -7.230 -9.275 4.095 1.00 92.38 196 LEU A CA 1
ATOM 1544 C C . LEU A 1 196 ? -6.174 -8.841 3.066 1.00 92.38 196 LEU A C 1
ATOM 1546 O O . LEU A 1 196 ? -6.461 -8.829 1.876 1.00 92.38 196 LEU A O 1
ATOM 1550 N N . LEU A 1 197 ? -4.928 -8.621 3.495 1.00 93.00 197 LEU A N 1
ATOM 1551 C CA . LEU A 1 197 ? -3.811 -8.277 2.609 1.00 93.00 197 LEU A CA 1
ATOM 1552 C C . LEU A 1 197 ? -3.609 -9.321 1.499 1.00 93.00 197 LEU A C 1
ATOM 1554 O O . LEU A 1 197 ? -3.474 -8.975 0.329 1.00 93.00 197 LEU A O 1
ATOM 1558 N N . ASN A 1 198 ? -3.637 -10.612 1.846 1.00 91.88 198 ASN A N 1
ATOM 1559 C CA . ASN A 1 198 ? -3.554 -11.686 0.853 1.00 91.88 198 ASN A CA 1
ATOM 1560 C C . ASN A 1 198 ? -4.714 -11.655 -0.146 1.00 91.88 198 ASN A C 1
ATOM 1562 O O . ASN A 1 198 ? -4.499 -11.966 -1.312 1.00 91.88 198 ASN A O 1
ATOM 1566 N N . THR A 1 199 ? -5.911 -11.264 0.291 1.00 91.69 199 THR A N 1
ATOM 1567 C CA . THR A 1 199 ? -7.094 -11.146 -0.575 1.00 91.69 199 THR A CA 1
ATOM 1568 C C . THR A 1 199 ? -6.892 -10.057 -1.628 1.00 91.69 199 THR A C 1
ATOM 1570 O O . THR A 1 199 ? -7.132 -10.310 -2.805 1.00 91.69 199 THR A O 1
ATOM 1573 N N . PHE A 1 200 ? -6.350 -8.895 -1.245 1.00 91.88 200 PHE A N 1
ATOM 1574 C CA . PHE A 1 200 ? -5.981 -7.838 -2.196 1.00 91.88 200 PHE A CA 1
ATOM 1575 C C . PHE A 1 200 ? -4.882 -8.287 -3.167 1.00 91.88 200 PHE A C 1
ATOM 1577 O O . PHE A 1 200 ? -5.012 -8.104 -4.376 1.00 91.88 200 PHE A O 1
ATOM 1584 N N . ILE A 1 201 ? -3.814 -8.915 -2.658 1.00 91.31 201 ILE A N 1
ATOM 1585 C CA . ILE A 1 201 ? -2.700 -9.409 -3.486 1.00 91.31 201 ILE A CA 1
ATOM 1586 C C . ILE A 1 201 ? -3.198 -10.418 -4.524 1.00 91.31 201 ILE A C 1
ATOM 1588 O O . ILE A 1 201 ? -2.857 -10.322 -5.704 1.00 91.31 201 ILE A O 1
ATOM 1592 N N . ASP A 1 202 ? -3.998 -11.387 -4.086 1.00 89.44 202 ASP A N 1
ATOM 1593 C CA . ASP A 1 202 ? -4.543 -12.423 -4.951 1.00 89.44 202 ASP A CA 1
ATOM 1594 C C . ASP A 1 202 ? -5.558 -11.851 -5.942 1.00 89.44 202 ASP A C 1
ATOM 1596 O O . ASP A 1 202 ? -5.540 -12.250 -7.104 1.00 89.44 202 ASP A O 1
ATOM 1600 N N . GLY A 1 203 ? -6.399 -10.904 -5.513 1.00 87.81 203 GLY A N 1
ATOM 1601 C CA . GLY A 1 203 ? -7.338 -10.197 -6.380 1.00 87.81 203 GLY A CA 1
ATOM 1602 C C . GLY A 1 203 ? -6.617 -9.486 -7.523 1.00 87.81 203 GLY A C 1
ATOM 1603 O O . GLY A 1 203 ? -6.949 -9.700 -8.685 1.00 87.81 203 GLY A O 1
ATOM 1604 N N . ILE A 1 204 ? -5.551 -8.740 -7.229 1.00 88.75 204 ILE A N 1
ATOM 1605 C CA . ILE A 1 204 ? -4.745 -8.062 -8.256 1.00 88.75 204 ILE A CA 1
ATOM 1606 C C . ILE A 1 204 ? -4.031 -9.074 -9.162 1.00 88.75 204 ILE A C 1
ATOM 1608 O O . ILE A 1 204 ? -4.028 -8.919 -10.380 1.00 88.75 204 ILE A O 1
ATOM 1612 N N . GLY A 1 205 ? -3.437 -10.124 -8.587 1.00 86.06 205 GLY A N 1
ATOM 1613 C CA . GLY A 1 205 ? -2.635 -11.091 -9.340 1.00 86.06 205 GLY A CA 1
ATOM 1614 C C . GLY A 1 205 ? -3.436 -12.074 -10.200 1.00 86.06 205 GLY A C 1
ATOM 1615 O O . GLY A 1 205 ? -2.894 -12.603 -11.169 1.00 86.06 205 GLY A O 1
ATOM 1616 N N . LYS A 1 206 ? -4.700 -12.353 -9.853 1.00 83.25 206 LYS A N 1
ATOM 1617 C CA . LYS A 1 206 ? -5.560 -13.321 -10.561 1.00 83.25 206 LYS A CA 1
ATOM 1618 C C . LYS A 1 206 ? -6.552 -12.665 -11.521 1.00 83.25 206 LYS A C 1
ATOM 1620 O O . LYS A 1 206 ? -7.119 -13.367 -12.358 1.00 83.25 206 LYS A O 1
ATOM 1625 N N . SER A 1 207 ? -6.796 -11.362 -11.397 1.00 75.19 207 SER A N 1
ATOM 1626 C CA . SER A 1 207 ? -7.810 -10.693 -12.210 1.00 75.19 207 SER A CA 1
ATOM 1627 C C . SER A 1 207 ? -7.379 -10.562 -13.668 1.00 75.19 207 SER A C 1
ATOM 1629 O O . SER A 1 207 ? -6.265 -10.150 -13.978 1.00 75.19 207 SER A O 1
ATOM 1631 N N . THR A 1 208 ? -8.293 -10.881 -14.587 1.00 70.62 208 THR A N 1
ATOM 1632 C CA . THR A 1 208 ? -8.084 -10.687 -16.033 1.00 70.62 208 THR A CA 1
ATOM 1633 C C . THR A 1 208 ? -8.127 -9.213 -16.429 1.00 70.62 208 THR A C 1
ATOM 1635 O O . THR A 1 208 ? -7.507 -8.810 -17.410 1.00 70.62 208 THR A O 1
ATOM 1638 N N . LEU A 1 209 ? -8.886 -8.411 -15.679 1.00 75.25 209 LEU A N 1
ATOM 1639 C CA . LEU A 1 209 ? -8.963 -6.962 -15.803 1.00 75.25 209 LEU A CA 1
ATOM 1640 C C . LEU A 1 209 ? -8.480 -6.347 -14.498 1.00 75.25 209 LEU A C 1
ATOM 1642 O O . LEU A 1 209 ? -8.880 -6.788 -13.426 1.00 75.25 209 LEU A O 1
ATOM 1646 N N . LEU A 1 210 ? -7.630 -5.332 -14.594 1.00 81.94 210 LEU A N 1
ATOM 1647 C CA . LEU A 1 210 ? -7.116 -4.655 -13.418 1.00 81.94 210 LEU A CA 1
ATOM 1648 C C . LEU A 1 210 ? -8.232 -3.879 -12.720 1.00 81.94 210 LEU A C 1
ATOM 1650 O O . LEU A 1 210 ? -8.787 -2.939 -13.294 1.00 81.94 210 LEU A O 1
ATOM 1654 N N . ASP A 1 211 ? -8.500 -4.237 -11.471 1.00 85.81 211 ASP A N 1
ATOM 1655 C CA . ASP A 1 211 ? -9.363 -3.462 -10.593 1.00 85.81 211 ASP A CA 1
ATOM 1656 C C . ASP A 1 211 ? -8.543 -2.359 -9.904 1.00 85.81 211 ASP A C 1
ATOM 1658 O O . ASP A 1 211 ? -7.636 -2.614 -9.105 1.00 85.81 211 ASP A O 1
ATOM 1662 N N . LEU A 1 212 ? -8.849 -1.108 -10.247 1.00 86.88 212 LEU A N 1
ATOM 1663 C CA . LEU A 1 212 ? -8.175 0.060 -9.685 1.00 86.88 212 LEU A CA 1
ATOM 1664 C C . LEU A 1 212 ? -8.520 0.279 -8.208 1.00 86.88 212 LEU A C 1
ATOM 1666 O O . LEU A 1 212 ? -7.675 0.779 -7.468 1.00 86.88 212 LEU A O 1
ATOM 1670 N N . SER A 1 213 ? -9.713 -0.123 -7.767 1.00 88.50 213 SER A N 1
ATOM 1671 C CA . SER A 1 213 ? -10.118 -0.038 -6.365 1.00 88.50 213 SER A CA 1
ATOM 1672 C C . SER A 1 213 ? -9.323 -1.017 -5.507 1.00 88.50 213 SER A C 1
ATOM 1674 O O . SER A 1 213 ? -8.930 -0.666 -4.397 1.00 88.50 213 SER A O 1
ATOM 1676 N N . LEU A 1 214 ? -8.977 -2.198 -6.032 1.00 89.75 214 LEU A N 1
ATOM 1677 C CA . LEU A 1 214 ? -8.069 -3.117 -5.334 1.00 89.75 214 LEU A CA 1
ATOM 1678 C C . LEU A 1 214 ? -6.647 -2.572 -5.223 1.00 89.75 214 LEU A C 1
ATOM 1680 O O . LEU A 1 214 ? -6.021 -2.724 -4.175 1.00 89.75 214 LEU A O 1
ATOM 1684 N N . LEU A 1 215 ? -6.134 -1.912 -6.265 1.00 89.31 215 LEU A N 1
ATOM 1685 C CA . LEU A 1 215 ? -4.825 -1.254 -6.190 1.00 89.31 215 LEU A CA 1
ATOM 1686 C C . LEU A 1 215 ? -4.804 -0.137 -5.152 1.00 89.31 215 LEU A C 1
ATOM 1688 O O . LEU A 1 215 ? -3.852 -0.031 -4.376 1.00 89.31 215 LEU A O 1
ATOM 1692 N N . GLU A 1 216 ? -5.846 0.690 -5.140 1.00 88.94 216 GLU A N 1
ATOM 1693 C CA . GLU A 1 216 ? -5.974 1.774 -4.179 1.00 88.94 216 GLU A CA 1
ATOM 1694 C C . GLU A 1 216 ? -6.105 1.231 -2.751 1.00 88.94 216 GLU A C 1
ATOM 1696 O O . GLU A 1 216 ? -5.372 1.665 -1.861 1.00 88.94 216 GLU A O 1
ATOM 1701 N N . GLY A 1 217 ? -6.961 0.228 -2.545 1.00 88.69 217 GLY A N 1
ATOM 1702 C CA . GLY A 1 217 ? -7.133 -0.425 -1.252 1.00 88.69 217 GLY A CA 1
ATOM 1703 C C . GLY A 1 217 ? -5.838 -1.054 -0.741 1.00 88.69 217 GLY A C 1
ATOM 1704 O O . GLY A 1 217 ? -5.451 -0.801 0.398 1.00 88.69 217 GLY A O 1
ATOM 1705 N N . LEU A 1 218 ? -5.099 -1.772 -1.594 1.00 91.75 218 LEU A N 1
ATOM 1706 C CA . LEU A 1 218 ? -3.783 -2.317 -1.253 1.00 91.75 218 LEU A CA 1
ATOM 1707 C C . LEU A 1 218 ? -2.800 -1.212 -0.836 1.00 91.75 218 LEU A C 1
ATOM 1709 O O . LEU A 1 218 ? -2.114 -1.341 0.179 1.00 91.75 218 LEU A O 1
ATOM 1713 N N . ALA A 1 219 ? -2.725 -0.121 -1.603 1.00 88.31 219 ALA A N 1
ATOM 1714 C CA . ALA A 1 219 ? -1.834 0.995 -1.298 1.00 88.31 219 ALA A CA 1
ATOM 1715 C C . ALA A 1 219 ? -2.173 1.649 0.051 1.00 88.31 219 ALA A C 1
ATOM 1717 O O . ALA A 1 219 ? -1.263 1.999 0.807 1.00 88.31 219 ALA A O 1
ATOM 1718 N N . GLN A 1 220 ? -3.463 1.786 0.367 1.00 88.38 220 GLN A N 1
ATOM 1719 C CA . GLN A 1 220 ? -3.927 2.295 1.655 1.00 88.38 220 GLN A CA 1
ATOM 1720 C C . GLN A 1 220 ? -3.585 1.332 2.798 1.00 88.38 220 GLN A C 1
ATOM 1722 O O . GLN A 1 220 ? -3.055 1.786 3.809 1.00 88.38 220 GLN A O 1
ATOM 1727 N N . GLN A 1 221 ? -3.785 0.018 2.627 1.00 89.31 221 GLN A N 1
ATOM 1728 C CA . GLN A 1 221 ? -3.427 -0.978 3.644 1.00 89.31 221 GLN A CA 1
ATOM 1729 C C . GLN A 1 221 ? -1.941 -0.946 4.006 1.00 89.31 221 GLN A C 1
ATOM 1731 O O . GLN A 1 221 ? -1.602 -1.003 5.185 1.00 89.31 221 GLN A O 1
ATOM 1736 N N . ILE A 1 222 ? -1.063 -0.830 3.005 1.00 89.31 222 ILE A N 1
ATOM 1737 C CA . ILE A 1 222 ? 0.387 -0.731 3.213 1.00 89.31 222 ILE A CA 1
ATOM 1738 C C . ILE A 1 222 ? 0.720 0.514 4.044 1.00 89.31 222 ILE A C 1
ATOM 1740 O O . ILE A 1 222 ? 1.418 0.414 5.052 1.00 89.31 222 ILE A O 1
ATOM 1744 N N . GLN A 1 223 ? 0.177 1.671 3.654 1.00 85.00 223 GLN A N 1
ATOM 1745 C CA . GLN A 1 223 ? 0.428 2.950 4.330 1.00 85.00 223 GLN A CA 1
ATOM 1746 C C . GLN A 1 223 ? -0.137 3.006 5.749 1.00 85.00 223 GLN A C 1
ATOM 1748 O O . GLN A 1 223 ? 0.401 3.707 6.600 1.00 85.00 223 GLN A O 1
ATOM 1753 N N . SER A 1 224 ? -1.247 2.317 6.004 1.00 82.56 224 SER A N 1
ATOM 1754 C CA . SER A 1 224 ? -1.927 2.330 7.297 1.00 82.56 224 SER A CA 1
ATOM 1755 C C . SER A 1 224 ? -1.631 1.095 8.145 1.00 82.56 224 SER A C 1
ATOM 1757 O O . SER A 1 224 ? -2.386 0.806 9.075 1.00 82.56 224 SER A O 1
ATOM 1759 N N . SER A 1 225 ? -0.600 0.328 7.791 1.00 84.50 2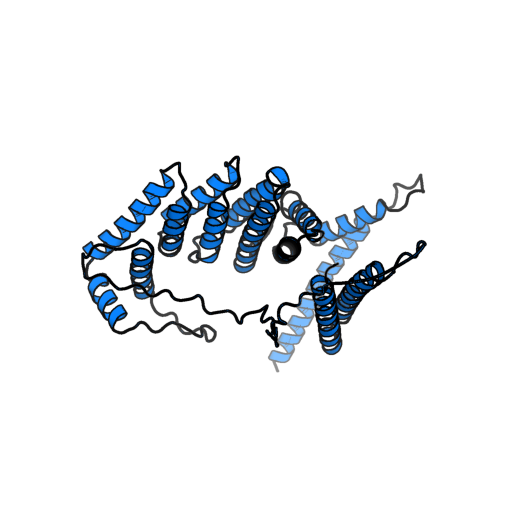25 SER A N 1
ATOM 1760 C CA . SER A 1 225 ? -0.269 -0.902 8.498 1.00 84.50 225 SER A CA 1
ATOM 1761 C C . SER A 1 225 ? 0.243 -0.605 9.906 1.00 84.50 225 SER A C 1
ATOM 1763 O O . SER A 1 225 ? 1.024 0.318 10.135 1.00 84.50 225 SER A O 1
ATOM 1765 N N . THR A 1 226 ? -0.215 -1.392 10.876 1.00 83.44 226 THR A N 1
ATOM 1766 C CA . THR A 1 226 ? 0.372 -1.395 12.217 1.00 83.44 226 THR A CA 1
ATOM 1767 C C . THR A 1 226 ? 1.821 -1.895 12.123 1.00 83.44 226 THR A C 1
ATOM 1769 O O . THR A 1 226 ? 2.077 -2.827 11.348 1.00 83.44 226 THR A O 1
ATOM 1772 N N . PRO A 1 227 ? 2.771 -1.344 12.907 1.00 80.00 227 PRO A N 1
ATOM 1773 C 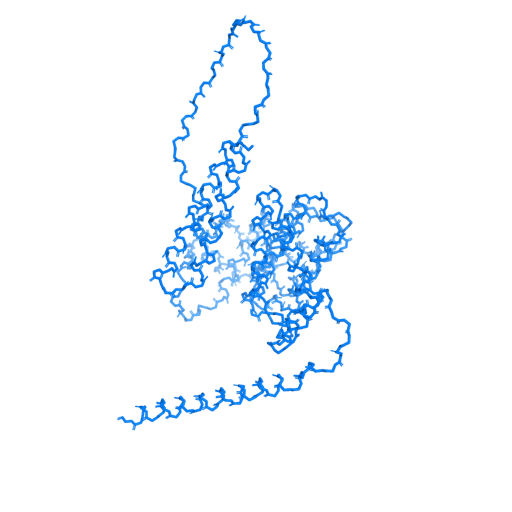CA . PRO A 1 227 ? 4.124 -1.891 12.982 1.00 80.00 227 PRO A CA 1
ATOM 1774 C C . PRO A 1 227 ? 4.116 -3.417 13.189 1.00 80.00 227 PRO A C 1
ATOM 1776 O O . PRO A 1 227 ? 3.239 -3.957 13.863 1.00 80.00 227 PRO A O 1
ATOM 1779 N N . ASP A 1 228 ? 5.058 -4.122 12.560 1.00 82.81 228 ASP A N 1
ATOM 1780 C CA . ASP A 1 228 ? 5.229 -5.591 12.583 1.00 82.81 228 ASP A CA 1
ATOM 1781 C C . ASP A 1 228 ? 4.152 -6.441 11.875 1.00 82.81 228 ASP A C 1
ATOM 1783 O O . ASP A 1 228 ? 4.252 -7.681 11.799 1.00 82.81 228 ASP A O 1
ATOM 1787 N N . TYR A 1 229 ? 3.105 -5.818 11.327 1.00 86.94 229 TYR A N 1
ATOM 1788 C CA . TYR A 1 229 ? 2.070 -6.549 10.591 1.00 86.94 229 TYR A CA 1
ATOM 1789 C C . TYR A 1 229 ? 2.498 -6.849 9.157 1.00 86.94 229 TYR A C 1
ATOM 1791 O O . TYR A 1 229 ? 2.194 -7.933 8.640 1.00 86.94 229 TYR A O 1
ATOM 1799 N N . LEU A 1 230 ? 3.217 -5.903 8.554 1.00 87.44 230 LEU A N 1
ATOM 1800 C CA . LEU A 1 230 ? 3.770 -5.986 7.213 1.00 87.44 230 LEU A CA 1
ATOM 1801 C C . LEU A 1 230 ? 5.226 -6.457 7.285 1.00 87.44 230 LEU A C 1
ATOM 1803 O O . LEU A 1 230 ? 6.064 -5.806 7.901 1.00 87.44 230 LEU A O 1
ATOM 1807 N N . LEU A 1 231 ? 5.522 -7.612 6.688 1.00 89.44 231 LEU A N 1
ATOM 1808 C CA . LEU A 1 231 ? 6.873 -8.174 6.666 1.00 89.44 231 LEU A CA 1
ATOM 1809 C C . LEU A 1 231 ? 7.577 -7.848 5.347 1.00 89.44 231 LEU A C 1
ATOM 1811 O O . LEU A 1 231 ? 6.934 -7.664 4.312 1.00 89.44 231 LEU A O 1
ATOM 1815 N N . ALA A 1 232 ? 8.911 -7.875 5.361 1.00 87.88 232 ALA A N 1
ATOM 1816 C CA . ALA A 1 232 ? 9.731 -7.693 4.162 1.00 87.88 232 ALA A CA 1
ATOM 1817 C C . ALA A 1 232 ? 9.324 -8.646 3.020 1.00 87.88 232 ALA A C 1
ATOM 1819 O O . ALA A 1 232 ? 9.189 -8.224 1.872 1.00 87.88 232 ALA A O 1
ATOM 1820 N N . ASP A 1 233 ? 9.048 -9.914 3.337 1.00 88.00 233 ASP A N 1
ATOM 1821 C CA . ASP A 1 233 ? 8.598 -10.907 2.354 1.00 88.00 233 ASP A CA 1
ATOM 1822 C C . ASP A 1 233 ? 7.232 -10.565 1.742 1.00 88.00 233 ASP A C 1
ATOM 1824 O O . ASP A 1 233 ? 7.005 -10.830 0.558 1.00 88.00 233 ASP A O 1
ATOM 1828 N N . ASP A 1 234 ? 6.332 -9.949 2.519 1.00 90.94 234 ASP A N 1
ATOM 1829 C CA . ASP A 1 234 ? 5.026 -9.511 2.022 1.00 90.94 234 ASP A CA 1
ATOM 1830 C C . ASP A 1 234 ? 5.214 -8.382 1.000 1.00 90.94 234 ASP A C 1
ATOM 1832 O O . ASP A 1 234 ? 4.671 -8.451 -0.102 1.00 90.94 234 ASP A O 1
ATOM 1836 N N . LEU A 1 235 ? 6.054 -7.391 1.317 1.00 92.38 235 LEU A N 1
ATOM 1837 C CA . LEU A 1 235 ? 6.393 -6.280 0.421 1.00 92.38 235 LEU A CA 1
ATOM 1838 C C . LEU A 1 235 ? 7.046 -6.760 -0.880 1.00 92.38 235 LEU A C 1
ATOM 1840 O O . LEU A 1 235 ? 6.650 -6.343 -1.969 1.00 92.38 235 LEU A O 1
ATOM 1844 N N . ILE A 1 236 ? 7.994 -7.697 -0.787 1.00 92.31 236 ILE A N 1
ATOM 1845 C CA . ILE A 1 236 ? 8.633 -8.300 -1.961 1.00 92.31 236 ILE A CA 1
ATOM 1846 C C . ILE A 1 236 ? 7.599 -9.053 -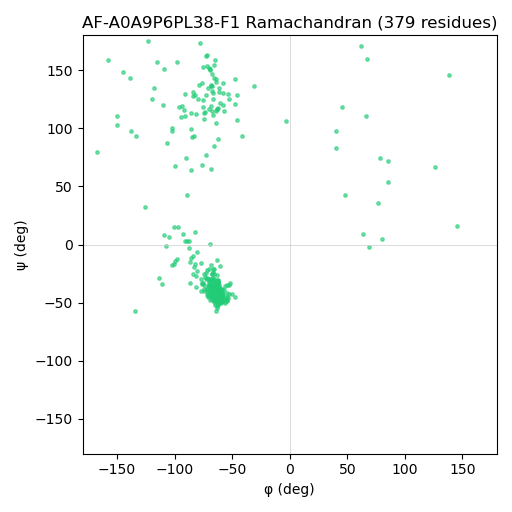2.808 1.00 92.31 236 ILE A C 1
ATOM 1848 O O . ILE A 1 236 ? 7.613 -8.943 -4.037 1.00 92.31 236 ILE A O 1
ATOM 1852 N N . ARG A 1 237 ? 6.692 -9.818 -2.184 1.00 93.50 237 ARG A N 1
ATOM 1853 C CA . ARG A 1 237 ? 5.620 -10.527 -2.898 1.00 93.50 237 ARG A CA 1
ATOM 1854 C C . ARG A 1 237 ? 4.688 -9.551 -3.612 1.00 93.50 237 ARG A C 1
ATOM 1856 O O . ARG A 1 237 ? 4.390 -9.775 -4.785 1.00 93.50 237 ARG A O 1
ATOM 1863 N N . ILE A 1 238 ? 4.266 -8.483 -2.938 1.00 94.06 238 ILE A N 1
ATOM 1864 C CA . ILE A 1 238 ? 3.418 -7.440 -3.523 1.00 94.06 238 ILE A CA 1
ATOM 1865 C C . ILE A 1 238 ? 4.119 -6.813 -4.731 1.00 94.06 238 ILE A C 1
ATOM 1867 O O . ILE A 1 238 ? 3.537 -6.748 -5.814 1.00 94.06 238 ILE A O 1
ATOM 1871 N N . LEU A 1 239 ? 5.389 -6.422 -4.582 1.00 94.88 239 LEU A N 1
ATOM 1872 C CA . LEU A 1 239 ? 6.155 -5.808 -5.664 1.00 94.88 239 LEU A CA 1
ATOM 1873 C C . LEU A 1 239 ? 6.274 -6.734 -6.881 1.00 94.88 239 LEU A C 1
ATOM 1875 O O . LEU A 1 239 ? 6.160 -6.265 -8.010 1.00 94.88 239 LEU A O 1
ATOM 1879 N N . ARG A 1 240 ? 6.451 -8.048 -6.678 1.00 93.75 240 ARG A N 1
ATOM 1880 C CA . ARG A 1 240 ? 6.465 -9.029 -7.780 1.00 93.75 240 ARG A CA 1
ATOM 1881 C C . ARG A 1 240 ? 5.140 -9.062 -8.536 1.00 93.75 240 ARG A C 1
ATOM 1883 O O . ARG A 1 240 ? 5.161 -9.030 -9.763 1.00 93.75 240 ARG A O 1
ATOM 1890 N N . VAL A 1 241 ? 4.012 -9.111 -7.823 1.00 93.00 241 VAL A N 1
ATOM 1891 C CA . VAL A 1 241 ? 2.676 -9.124 -8.444 1.00 93.00 241 VAL A CA 1
ATOM 1892 C C . VAL A 1 241 ? 2.451 -7.843 -9.243 1.00 93.00 241 VAL A C 1
ATOM 1894 O O . VAL A 1 241 ? 2.140 -7.909 -10.429 1.00 93.00 241 VAL A O 1
ATOM 1897 N N . LEU A 1 242 ? 2.701 -6.680 -8.638 1.00 92.94 242 LEU A N 1
ATOM 1898 C CA . LEU A 1 242 ? 2.535 -5.393 -9.316 1.00 92.94 242 LEU A CA 1
ATOM 1899 C C . LEU A 1 242 ? 3.474 -5.244 -10.515 1.00 92.94 242 LEU A C 1
ATOM 1901 O O . LEU A 1 242 ? 3.056 -4.748 -11.558 1.00 92.94 242 LEU A O 1
ATOM 1905 N N . SER A 1 243 ? 4.721 -5.706 -10.396 1.00 91.19 243 SER A N 1
ATOM 1906 C CA . SER A 1 243 ? 5.685 -5.703 -11.496 1.00 91.19 243 SER A CA 1
ATOM 1907 C C . SER A 1 243 ? 5.208 -6.568 -12.661 1.00 91.19 243 SER A C 1
ATOM 1909 O O . SER A 1 243 ? 5.311 -6.133 -13.803 1.00 91.19 243 SER A O 1
ATOM 1911 N N . ALA A 1 244 ? 4.651 -7.753 -12.398 1.00 89.25 244 ALA A N 1
ATOM 1912 C CA . ALA A 1 244 ? 4.076 -8.606 -13.436 1.00 89.25 244 ALA A CA 1
ATOM 1913 C C . ALA A 1 244 ? 2.843 -7.957 -14.090 1.00 89.25 244 ALA A C 1
ATOM 1915 O O . ALA A 1 244 ? 2.730 -7.933 -15.312 1.00 89.25 244 ALA A O 1
ATOM 1916 N N . CYS A 1 245 ? 1.945 -7.341 -13.314 1.00 88.31 245 CYS A N 1
ATOM 1917 C CA . CYS A 1 245 ? 0.797 -6.614 -13.869 1.00 88.31 245 CYS A CA 1
ATOM 1918 C C . CYS A 1 245 ? 1.235 -5.433 -14.754 1.00 88.31 245 CYS A C 1
ATOM 1920 O O . CYS A 1 245 ? 0.703 -5.242 -15.853 1.00 88.31 245 CYS A O 1
ATOM 1922 N N . LEU A 1 246 ? 2.226 -4.667 -14.284 1.00 86.44 246 LEU A N 1
ATOM 1923 C CA . LEU A 1 246 ? 2.776 -3.495 -14.963 1.00 86.44 246 LEU A CA 1
ATOM 1924 C C . LEU A 1 246 ? 3.509 -3.881 -16.248 1.00 86.44 246 LEU A C 1
ATOM 1926 O O . LEU A 1 246 ? 3.351 -3.207 -17.266 1.00 86.44 246 LEU A O 1
ATOM 1930 N N . GLN A 1 247 ? 4.283 -4.965 -16.204 1.00 83.62 247 GLN A N 1
ATOM 1931 C CA . GLN A 1 247 ? 5.091 -5.410 -17.326 1.00 83.62 247 GLN A CA 1
ATOM 1932 C C . GLN A 1 247 ? 4.329 -6.308 -18.289 1.00 83.62 247 GLN A C 1
ATOM 1934 O O . GLN A 1 247 ? 4.605 -6.191 -19.464 1.00 83.62 247 GLN A O 1
ATOM 1939 N N . ASP A 1 248 ? 3.377 -7.150 -17.904 1.00 75.94 248 ASP A N 1
ATOM 1940 C CA . ASP A 1 248 ? 2.875 -8.190 -18.821 1.00 75.94 248 ASP A CA 1
ATOM 1941 C C . ASP A 1 248 ? 1.419 -8.003 -19.246 1.00 75.94 248 ASP A C 1
ATOM 1943 O O . ASP A 1 248 ? 1.056 -8.378 -20.360 1.00 75.94 248 ASP A O 1
ATOM 194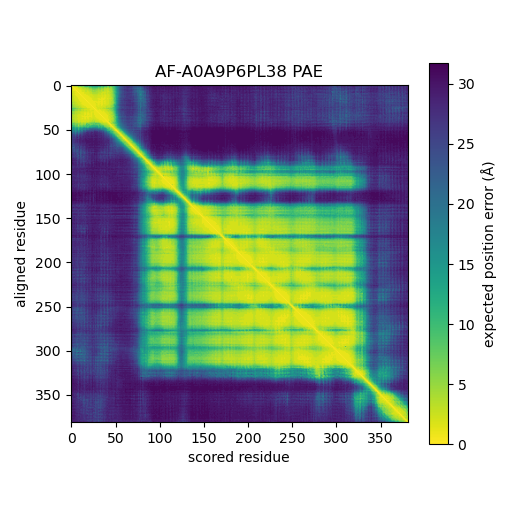7 N N . THR A 1 249 ? 0.584 -7.381 -18.410 1.00 66.12 249 THR A N 1
ATOM 1948 C CA . THR A 1 249 ? -0.878 -7.502 -18.573 1.00 66.12 249 THR A CA 1
ATOM 1949 C C . THR A 1 249 ? -1.552 -6.201 -19.024 1.00 66.12 249 THR A C 1
ATOM 1951 O O . THR A 1 249 ? -2.489 -6.238 -19.818 1.00 66.12 249 THR A O 1
ATOM 1954 N N . HIS A 1 250 ? -1.060 -5.028 -18.601 1.00 64.81 250 HIS A N 1
ATOM 1955 C CA . HIS A 1 250 ? -1.801 -3.763 -18.771 1.00 64.81 250 HIS A CA 1
ATOM 1956 C C . HIS A 1 250 ? -1.041 -2.640 -19.494 1.00 64.81 250 HIS A C 1
ATOM 1958 O O . HIS A 1 250 ? -1.294 -1.459 -19.263 1.00 64.81 250 HIS A O 1
ATOM 1964 N N . ARG A 1 251 ? -0.159 -2.991 -20.441 1.00 71.00 251 ARG A N 1
ATOM 1965 C CA . ARG A 1 251 ? 0.689 -2.029 -21.182 1.00 71.00 251 ARG A CA 1
ATOM 1966 C C . ARG A 1 251 ? -0.061 -0.970 -22.003 1.00 71.00 251 ARG A C 1
ATOM 1968 O O . ARG A 1 251 ? 0.545 0.007 -22.424 1.00 71.00 251 ARG A O 1
ATOM 1975 N N . GLN A 1 252 ? -1.339 -1.190 -22.304 1.00 71.19 252 GLN A N 1
ATOM 1976 C CA . GLN A 1 252 ? -2.069 -0.416 -23.317 1.00 71.19 252 GLN A CA 1
ATOM 1977 C C . GLN A 1 252 ? -2.958 0.694 -22.742 1.00 71.19 252 GLN A C 1
ATOM 1979 O O . GLN A 1 252 ? -3.396 1.560 -23.494 1.00 71.19 252 GLN A O 1
ATOM 1984 N N . SER A 1 253 ? -3.226 0.688 -21.433 1.00 82.81 253 SER A N 1
ATOM 1985 C CA . SER A 1 253 ? -4.094 1.680 -20.795 1.00 82.81 253 SER A CA 1
ATOM 1986 C C . SER A 1 253 ? -3.283 2.609 -19.909 1.00 82.81 253 SER A C 1
ATOM 1988 O O . SER A 1 253 ? -2.674 2.181 -18.929 1.00 82.81 253 SER A O 1
ATOM 1990 N N . PHE A 1 254 ? -3.339 3.901 -20.227 1.00 84.00 254 PHE A N 1
ATOM 1991 C CA . PHE A 1 254 ? -2.736 4.955 -19.423 1.00 84.00 254 PHE A CA 1
ATOM 1992 C C . PHE A 1 254 ? -3.188 4.897 -17.956 1.00 84.00 254 PHE A C 1
ATOM 1994 O O . PHE A 1 254 ? -2.364 4.953 -17.047 1.00 84.00 254 PHE A O 1
ATOM 2001 N N . GLN A 1 255 ? -4.492 4.726 -17.728 1.00 86.06 255 GLN A N 1
ATOM 2002 C CA . GLN A 1 255 ? -5.076 4.705 -16.389 1.00 86.06 255 GLN A CA 1
ATOM 2003 C C . GLN A 1 255 ? -4.533 3.538 -15.552 1.00 86.06 255 GLN A C 1
ATOM 2005 O O . GLN A 1 255 ? -4.243 3.701 -14.369 1.00 86.06 255 GLN A O 1
ATOM 2010 N N . TYR A 1 256 ? -4.341 2.373 -16.178 1.00 88.06 256 TYR A N 1
ATOM 2011 C CA . TYR A 1 256 ? -3.772 1.199 -15.517 1.00 88.06 256 TYR A CA 1
ATOM 2012 C C . TYR A 1 256 ? -2.278 1.361 -15.252 1.00 88.06 256 TYR A C 1
ATOM 2014 O O . TYR A 1 256 ? -1.826 1.064 -14.150 1.00 88.06 256 TYR A O 1
ATOM 2022 N N . LEU A 1 257 ? -1.518 1.882 -16.219 1.00 89.50 257 LEU A N 1
ATOM 2023 C CA . LEU A 1 257 ? -0.096 2.175 -16.031 1.00 89.50 257 LEU A CA 1
ATOM 2024 C C . LEU A 1 257 ? 0.123 3.188 -14.908 1.00 89.50 257 LEU A C 1
ATOM 2026 O O . LEU A 1 257 ? 1.018 2.999 -14.085 1.00 89.50 257 LEU A O 1
ATOM 2030 N N . TYR A 1 258 ? -0.709 4.228 -14.845 1.00 89.81 258 TYR A N 1
ATOM 2031 C CA . TYR A 1 258 ? -0.671 5.215 -13.776 1.00 89.81 258 TYR A CA 1
ATOM 2032 C C . TYR A 1 258 ? -0.993 4.576 -12.419 1.00 89.81 258 TYR A C 1
ATOM 2034 O O . TYR A 1 258 ? -0.160 4.637 -11.517 1.00 89.81 258 TYR A O 1
ATOM 2042 N N . GLY A 1 259 ? -2.135 3.890 -12.288 1.00 88.94 259 GLY A N 1
ATOM 2043 C CA . GLY A 1 259 ? -2.543 3.243 -11.034 1.00 88.94 259 GLY A CA 1
ATOM 2044 C C . GLY A 1 259 ? -1.529 2.213 -10.524 1.00 88.94 259 GLY A C 1
ATOM 2045 O O . GLY A 1 259 ? -1.181 2.214 -9.344 1.00 88.94 259 GLY A O 1
ATOM 2046 N N . LEU A 1 260 ? -0.976 1.385 -11.416 1.00 91.38 260 LEU A N 1
ATOM 2047 C CA . LEU A 1 260 ? 0.084 0.434 -11.070 1.00 91.38 260 LEU A CA 1
ATOM 2048 C C . LEU A 1 260 ? 1.374 1.142 -10.657 1.00 91.38 260 LEU A C 1
ATOM 2050 O O . LEU A 1 260 ? 2.013 0.717 -9.701 1.00 91.38 260 LEU A O 1
ATOM 2054 N N . SER A 1 261 ? 1.752 2.234 -11.327 1.00 91.62 261 SER A N 1
ATOM 2055 C CA . SER A 1 261 ? 2.945 3.009 -10.957 1.00 91.62 261 SER A CA 1
ATOM 2056 C C . SER A 1 261 ? 2.782 3.710 -9.603 1.00 91.62 261 SER A C 1
ATOM 2058 O O . SER A 1 261 ? 3.762 3.846 -8.869 1.00 91.62 261 SER A O 1
ATOM 2060 N N . VAL A 1 262 ? 1.560 4.124 -9.244 1.00 90.69 262 VAL A N 1
ATOM 2061 C CA . VAL A 1 262 ? 1.223 4.601 -7.892 1.00 90.69 262 VAL A CA 1
ATOM 2062 C C . VAL A 1 262 ? 1.371 3.474 -6.876 1.00 90.69 262 VAL A C 1
ATOM 2064 O O . VAL A 1 262 ? 2.092 3.632 -5.896 1.00 90.69 262 VAL A O 1
ATOM 2067 N N . ALA A 1 263 ? 0.755 2.315 -7.111 1.00 92.50 263 ALA A N 1
ATOM 2068 C CA . ALA A 1 263 ? 0.852 1.186 -6.186 1.00 92.50 263 ALA A CA 1
ATOM 2069 C C . ALA A 1 263 ? 2.309 0.720 -5.991 1.00 92.50 263 ALA A C 1
ATOM 2071 O O . ALA A 1 263 ? 2.748 0.521 -4.859 1.00 92.50 263 ALA A O 1
ATOM 2072 N N . VAL A 1 264 ? 3.084 0.623 -7.079 1.00 94.56 264 VAL A N 1
ATOM 2073 C CA . VAL A 1 264 ? 4.514 0.282 -7.039 1.00 94.56 264 VAL A CA 1
ATOM 2074 C C . VAL A 1 264 ? 5.287 1.283 -6.191 1.00 94.56 264 VAL A C 1
ATOM 2076 O O . VAL A 1 264 ? 6.071 0.866 -5.344 1.00 94.56 264 VAL A O 1
ATOM 2079 N N . SER A 1 265 ? 5.065 2.588 -6.366 1.00 93.12 265 SER A N 1
ATOM 2080 C CA . SER A 1 265 ? 5.811 3.572 -5.585 1.00 93.12 265 SER A CA 1
ATOM 2081 C C . SER A 1 265 ? 5.507 3.480 -4.093 1.00 93.12 265 SER A C 1
ATOM 2083 O O . SER A 1 265 ? 6.427 3.549 -3.293 1.00 93.12 265 SER A O 1
ATOM 2085 N N . ARG A 1 266 ? 4.245 3.245 -3.710 1.00 92.06 266 ARG A N 1
ATOM 2086 C CA . ARG A 1 266 ? 3.861 3.093 -2.296 1.00 92.06 266 ARG A CA 1
ATOM 2087 C C . ARG A 1 266 ? 4.482 1.865 -1.643 1.00 92.06 266 ARG A C 1
ATOM 2089 O O . ARG A 1 266 ? 4.866 1.924 -0.481 1.00 92.06 266 ARG A O 1
ATOM 2096 N N . VAL A 1 267 ? 4.605 0.767 -2.386 1.00 94.12 267 VAL A N 1
ATOM 2097 C CA . VAL A 1 267 ? 5.314 -0.430 -1.911 1.00 94.12 267 VAL A CA 1
ATOM 2098 C C . VAL A 1 267 ? 6.798 -0.130 -1.725 1.00 94.12 267 VAL A C 1
ATOM 2100 O O . VAL A 1 267 ? 7.367 -0.528 -0.717 1.00 94.12 267 VAL A O 1
ATOM 2103 N N . LEU A 1 268 ? 7.420 0.583 -2.667 1.00 93.62 268 LEU A N 1
ATOM 2104 C CA . LEU A 1 268 ? 8.837 0.942 -2.585 1.00 93.62 268 LEU A CA 1
ATOM 2105 C C . LEU A 1 268 ? 9.130 1.906 -1.430 1.00 93.62 268 LEU A C 1
ATOM 2107 O O . LEU A 1 268 ? 10.132 1.717 -0.748 1.00 93.62 268 LEU A O 1
ATOM 2111 N N . ASP A 1 269 ? 8.244 2.869 -1.176 1.00 90.75 269 ASP A N 1
ATOM 2112 C CA . ASP A 1 269 ? 8.328 3.755 -0.010 1.00 90.75 269 ASP A CA 1
ATOM 2113 C C . ASP A 1 269 ? 8.285 2.927 1.285 1.00 90.75 269 ASP A C 1
ATOM 2115 O O . ASP A 1 269 ? 9.202 2.996 2.097 1.00 90.75 269 ASP A O 1
ATOM 2119 N N . ALA A 1 270 ? 7.302 2.027 1.420 1.00 89.12 270 ALA A N 1
ATOM 2120 C CA . ALA A 1 270 ? 7.196 1.148 2.586 1.00 89.12 270 ALA A CA 1
ATOM 2121 C C . ALA A 1 270 ? 8.400 0.199 2.746 1.00 89.12 270 ALA A C 1
ATOM 2123 O O . ALA A 1 270 ? 8.795 -0.128 3.866 1.00 89.12 270 ALA A O 1
ATOM 2124 N N . MET A 1 271 ? 9.001 -0.248 1.639 1.00 91.12 271 MET A N 1
ATOM 2125 C CA . MET A 1 271 ? 10.232 -1.043 1.653 1.00 91.12 271 MET A CA 1
ATOM 2126 C C . MET A 1 271 ? 11.439 -0.240 2.129 1.00 91.12 271 MET A C 1
ATOM 2128 O O . MET A 1 271 ? 12.255 -0.784 2.870 1.00 91.12 271 MET A O 1
ATOM 2132 N N . ALA A 1 272 ? 11.553 1.022 1.713 1.00 87.06 272 ALA A N 1
ATOM 2133 C CA . ALA A 1 272 ? 12.607 1.917 2.172 1.00 87.06 272 ALA A CA 1
ATOM 2134 C C . ALA A 1 272 ? 12.443 2.236 3.667 1.00 87.06 272 ALA A C 1
ATOM 2136 O O . ALA A 1 272 ? 13.409 2.114 4.419 1.00 87.06 272 ALA A O 1
ATOM 2137 N N . ASP A 1 273 ? 11.218 2.536 4.109 1.00 84.88 273 ASP A N 1
ATOM 2138 C CA . ASP A 1 273 ? 10.896 2.815 5.515 1.00 84.88 273 ASP A CA 1
ATOM 2139 C C . ASP A 1 273 ? 11.152 1.603 6.427 1.00 84.88 273 ASP A C 1
ATOM 2141 O O . ASP A 1 273 ? 11.547 1.755 7.581 1.00 84.88 273 ASP A O 1
ATOM 2145 N N . SER A 1 274 ? 10.969 0.388 5.898 1.00 82.50 274 SER A N 1
ATOM 2146 C CA . SER A 1 274 ? 11.178 -0.871 6.630 1.00 82.50 274 SER A CA 1
ATOM 2147 C C . SER A 1 274 ? 12.588 -1.466 6.464 1.00 82.50 274 SER A C 1
ATOM 2149 O O . SER A 1 274 ? 12.805 -2.612 6.857 1.00 82.50 274 SER A O 1
ATOM 2151 N N . ASP A 1 275 ? 13.532 -0.736 5.852 1.00 83.19 275 ASP A N 1
ATOM 2152 C CA . ASP A 1 275 ? 14.911 -1.177 5.551 1.00 83.19 275 ASP A CA 1
ATOM 2153 C C . ASP A 1 275 ? 14.979 -2.570 4.880 1.00 83.19 275 ASP A C 1
ATOM 2155 O O . ASP A 1 275 ? 15.799 -3.431 5.222 1.00 83.19 275 ASP A O 1
ATOM 2159 N N . VAL A 1 276 ? 14.083 -2.826 3.916 1.00 84.12 276 VAL A N 1
ATOM 2160 C CA . VAL A 1 276 ? 14.053 -4.096 3.177 1.00 84.12 276 VAL A CA 1
ATOM 2161 C C . VAL A 1 276 ? 15.310 -4.225 2.318 1.00 84.12 276 VAL A C 1
ATOM 2163 O O . VAL A 1 276 ? 15.593 -3.384 1.464 1.00 84.12 276 VAL A O 1
ATOM 2166 N N . LYS A 1 277 ? 16.046 -5.327 2.501 1.00 82.56 277 LYS A N 1
ATOM 2167 C CA . LYS A 1 277 ? 17.310 -5.606 1.803 1.00 82.56 277 LYS A CA 1
ATOM 2168 C C . LYS A 1 277 ? 17.225 -6.812 0.884 1.00 82.56 277 LYS A C 1
ATOM 2170 O O . LYS A 1 277 ? 16.430 -7.724 1.090 1.00 82.56 277 LYS A O 1
ATOM 2175 N N . GLY A 1 278 ? 18.128 -6.840 -0.095 1.00 75.06 278 GLY A N 1
ATOM 2176 C CA . GLY A 1 278 ? 18.381 -8.026 -0.906 1.00 75.06 278 GLY A CA 1
ATOM 2177 C C . GLY A 1 278 ? 17.315 -8.269 -1.968 1.00 75.06 278 GLY A C 1
ATOM 2178 O O . GLY A 1 278 ? 16.996 -9.424 -2.262 1.00 75.06 278 GLY A O 1
ATOM 2179 N N . LEU A 1 279 ? 16.767 -7.202 -2.561 1.00 86.94 279 LEU A N 1
ATOM 2180 C CA . LEU A 1 279 ? 15.859 -7.355 -3.692 1.00 86.94 279 LEU A CA 1
ATOM 2181 C C . LEU A 1 279 ? 16.568 -8.119 -4.815 1.00 86.94 279 LEU A C 1
ATOM 2183 O O . LEU A 1 279 ? 17.682 -7.770 -5.189 1.00 86.94 279 LEU A O 1
ATOM 2187 N N . ASN A 1 280 ? 15.950 -9.160 -5.374 1.00 88.38 280 ASN A N 1
ATOM 2188 C CA . ASN A 1 280 ? 16.605 -9.905 -6.446 1.00 88.38 280 ASN A CA 1
ATOM 2189 C C . ASN A 1 280 ? 16.829 -8.988 -7.656 1.00 88.38 280 ASN A C 1
ATOM 2191 O O . ASN A 1 280 ? 15.868 -8.513 -8.272 1.00 88.38 280 ASN A O 1
ATOM 2195 N N . ARG A 1 281 ? 18.097 -8.761 -8.002 1.00 87.31 281 ARG A N 1
ATOM 2196 C CA . ARG A 1 281 ? 18.450 -7.859 -9.086 1.00 87.31 281 ARG A CA 1
ATOM 2197 C C . ARG A 1 281 ? 17.926 -8.325 -10.432 1.00 87.31 281 ARG A C 1
ATOM 2199 O O . ARG A 1 281 ? 17.318 -7.545 -11.157 1.00 87.31 281 ARG A O 1
ATOM 2206 N N . GLU A 1 282 ? 18.199 -9.575 -10.777 1.00 86.50 282 GLU A N 1
ATOM 2207 C CA . GLU A 1 282 ? 17.975 -10.110 -12.120 1.00 86.50 282 GLU A CA 1
ATOM 2208 C C . GLU A 1 282 ? 16.491 -10.266 -12.445 1.00 86.50 282 GLU A C 1
ATOM 2210 O O . GLU A 1 282 ? 16.077 -10.036 -13.578 1.00 86.50 282 GLU A O 1
ATOM 2215 N N . HIS A 1 283 ? 15.686 -10.630 -11.449 1.00 86.31 283 HIS A N 1
ATOM 2216 C CA . HIS A 1 283 ? 14.283 -10.980 -11.643 1.00 86.31 283 HIS A CA 1
ATOM 2217 C C . HIS A 1 283 ? 13.306 -9.880 -11.244 1.00 86.31 283 HIS A C 1
ATOM 2219 O O . HIS A 1 283 ? 12.150 -9.945 -11.654 1.00 86.31 283 HIS A O 1
ATOM 2225 N N . LEU A 1 284 ? 13.728 -8.893 -10.448 1.00 89.50 284 LEU A N 1
ATOM 2226 C CA . LEU A 1 284 ? 12.815 -7.866 -9.950 1.00 89.50 284 LEU A CA 1
ATOM 2227 C C . LEU A 1 284 ? 13.383 -6.456 -10.080 1.00 89.50 284 LEU A C 1
ATOM 2229 O O . LEU A 1 284 ? 12.773 -5.638 -10.763 1.00 89.50 284 LEU A O 1
ATOM 2233 N N . HIS A 1 285 ? 14.549 -6.170 -9.491 1.00 92.75 285 HIS A N 1
ATOM 2234 C CA . HIS A 1 285 ? 15.082 -4.799 -9.456 1.00 92.75 285 HIS A CA 1
ATOM 2235 C C . HIS A 1 285 ? 15.401 -4.259 -10.855 1.00 92.75 285 HIS A C 1
ATOM 2237 O O . HIS A 1 285 ? 14.839 -3.252 -11.278 1.00 92.75 285 HIS A O 1
ATOM 2243 N N . ALA A 1 286 ? 16.256 -4.948 -11.615 1.00 89.50 286 ALA A N 1
ATOM 2244 C CA . ALA A 1 286 ? 16.713 -4.468 -12.914 1.00 89.50 286 ALA A CA 1
ATOM 2245 C C . ALA A 1 286 ? 15.600 -4.450 -13.981 1.00 89.50 286 ALA A C 1
ATOM 2247 O O . ALA A 1 286 ? 15.495 -3.435 -14.676 1.00 89.50 286 ALA A O 1
ATOM 2248 N N . PRO A 1 287 ? 14.741 -5.486 -14.116 1.00 92.38 287 PRO A N 1
ATOM 2249 C CA . PRO A 1 287 ? 13.616 -5.437 -15.049 1.00 92.38 287 PRO A CA 1
ATOM 2250 C C . PRO A 1 287 ? 12.645 -4.296 -14.735 1.00 92.38 287 PRO A C 1
ATOM 2252 O O . PRO A 1 287 ? 12.272 -3.542 -15.634 1.00 92.38 287 PRO A O 1
ATOM 2255 N N . LEU A 1 288 ? 12.282 -4.117 -13.459 1.00 93.69 288 LEU A N 1
ATOM 2256 C CA . LEU A 1 288 ? 11.374 -3.047 -13.047 1.00 93.69 288 LEU A CA 1
ATOM 2257 C C . LEU A 1 288 ? 12.004 -1.665 -13.249 1.00 93.69 288 LEU A C 1
ATOM 2259 O O . LEU A 1 288 ? 11.343 -0.762 -13.754 1.00 93.69 288 LEU A O 1
ATOM 2263 N N . SER A 1 289 ? 13.290 -1.508 -12.928 1.00 92.50 289 SER A N 1
ATOM 2264 C CA . SER A 1 289 ? 14.029 -0.266 -13.159 1.00 92.50 289 SER A CA 1
ATOM 2265 C C . SER A 1 289 ? 14.058 0.104 -14.642 1.00 92.50 289 SER A C 1
ATOM 2267 O O . SER A 1 289 ? 13.747 1.244 -14.982 1.00 92.50 289 SER A O 1
ATOM 2269 N N . ALA A 1 290 ? 14.354 -0.852 -15.527 1.00 91.38 290 ALA A N 1
ATOM 2270 C CA . ALA A 1 290 ? 14.347 -0.627 -16.971 1.00 91.38 290 ALA A CA 1
ATOM 2271 C C . ALA A 1 290 ? 12.948 -0.259 -17.490 1.00 91.38 290 ALA A C 1
ATOM 2273 O O . ALA A 1 290 ? 12.811 0.636 -18.324 1.00 91.38 290 ALA A O 1
ATOM 2274 N N . TYR A 1 291 ? 11.903 -0.911 -16.974 1.00 92.38 291 TYR A N 1
ATOM 2275 C CA . TYR A 1 291 ? 10.529 -0.625 -17.376 1.00 92.38 291 TYR A CA 1
ATOM 2276 C C . TYR A 1 291 ? 10.076 0.777 -16.942 1.00 92.38 291 TYR A C 1
ATOM 2278 O O . TYR A 1 291 ? 9.563 1.546 -17.756 1.00 92.38 291 TYR A O 1
ATOM 2286 N N . LEU A 1 292 ? 10.321 1.144 -15.680 1.00 92.81 292 LEU A N 1
ATOM 2287 C CA . LEU A 1 292 ? 10.030 2.482 -15.156 1.00 92.81 292 LEU A CA 1
ATOM 2288 C C . LEU A 1 292 ? 10.852 3.563 -15.876 1.00 92.81 292 LEU A C 1
ATOM 2290 O O . LEU A 1 292 ? 10.347 4.661 -16.109 1.00 92.81 292 LEU A O 1
ATOM 2294 N N . ASP A 1 293 ? 12.089 3.254 -16.283 1.00 91.94 293 ASP A N 1
ATOM 2295 C CA . ASP A 1 293 ? 12.896 4.157 -17.110 1.00 91.94 293 ASP A CA 1
ATOM 2296 C C . ASP A 1 293 ? 12.268 4.420 -18.481 1.00 91.94 293 ASP A C 1
ATOM 2298 O O . ASP A 1 293 ? 12.212 5.567 -18.921 1.00 91.94 293 ASP A O 1
ATOM 2302 N N . GLY A 1 294 ? 11.700 3.389 -19.110 1.00 89.75 294 GLY A N 1
ATOM 2303 C CA . GLY A 1 294 ? 10.918 3.541 -20.336 1.00 89.75 294 GLY A CA 1
ATOM 2304 C C . GLY A 1 294 ? 9.677 4.419 -20.144 1.00 89.75 294 GLY A C 1
ATOM 2305 O O . GLY A 1 294 ? 9.419 5.311 -20.953 1.00 89.75 294 GLY A O 1
ATOM 2306 N N . LEU A 1 295 ? 8.937 4.228 -19.046 1.00 89.62 295 LEU A N 1
ATOM 2307 C CA . LEU A 1 295 ? 7.731 5.011 -18.744 1.00 89.62 295 LEU A CA 1
ATOM 2308 C C . LEU A 1 295 ? 8.014 6.496 -18.471 1.00 89.62 295 LEU A C 1
ATOM 2310 O O . LEU A 1 295 ? 7.162 7.340 -18.747 1.00 89.62 295 LEU A O 1
ATOM 2314 N N . LYS A 1 296 ? 9.223 6.851 -18.018 1.00 89.44 296 LYS A N 1
ATOM 2315 C CA . LYS A 1 296 ? 9.663 8.256 -17.915 1.00 89.44 296 LYS A CA 1
ATOM 2316 C C . LYS A 1 296 ? 9.733 8.974 -19.269 1.00 89.44 296 LYS A C 1
ATOM 2318 O O . LYS A 1 296 ? 9.870 10.192 -19.292 1.00 89.44 296 LYS A O 1
ATOM 2323 N N . GLY A 1 297 ? 9.679 8.247 -20.384 1.00 83.94 297 GLY A N 1
ATOM 2324 C CA . GLY A 1 297 ? 9.550 8.808 -21.729 1.00 83.94 297 GLY A CA 1
ATOM 2325 C C . GLY A 1 297 ? 8.104 9.042 -22.183 1.00 83.94 297 GLY A C 1
ATOM 2326 O O . GLY A 1 297 ? 7.904 9.427 -23.332 1.00 83.94 297 GLY A O 1
ATOM 2327 N N . SER A 1 298 ? 7.106 8.779 -21.329 1.00 86.12 298 SER A N 1
ATOM 2328 C CA . SER A 1 298 ? 5.686 8.972 -21.643 1.00 86.12 298 SER A CA 1
ATOM 2329 C C . SER A 1 298 ? 5.384 10.420 -22.039 1.00 86.12 298 SER A C 1
ATOM 2331 O O . SER A 1 298 ? 5.869 11.359 -21.412 1.00 86.12 298 SER A O 1
ATOM 2333 N N . SER A 1 299 ? 4.534 10.597 -23.054 1.00 86.00 299 SER A N 1
ATOM 2334 C CA . SER A 1 299 ? 3.994 11.908 -23.432 1.00 86.00 299 SER A CA 1
ATOM 2335 C C . SER A 1 299 ? 2.979 12.441 -22.422 1.00 86.00 299 SER A C 1
ATOM 2337 O O . SER A 1 299 ? 2.731 13.641 -22.391 1.00 86.00 299 SER A O 1
ATOM 2339 N N . ASP A 1 300 ? 2.376 11.559 -21.620 1.00 86.56 300 ASP A N 1
ATOM 2340 C CA . ASP A 1 300 ? 1.515 11.983 -20.524 1.00 86.56 300 ASP A CA 1
ATOM 2341 C C . ASP A 1 300 ? 2.351 12.425 -19.306 1.00 86.56 300 ASP A C 1
ATOM 2343 O O . ASP A 1 300 ? 3.165 11.631 -18.806 1.00 86.56 300 ASP A O 1
ATOM 2347 N N . PRO A 1 301 ? 2.133 13.652 -18.798 1.00 87.56 301 PRO A N 1
ATOM 2348 C CA . PRO A 1 301 ? 2.930 14.221 -17.718 1.00 87.56 301 PRO A CA 1
ATOM 2349 C C . PRO A 1 301 ? 2.702 13.549 -16.355 1.00 87.56 301 PRO A C 1
ATOM 2351 O O . PRO A 1 301 ? 3.649 13.458 -15.569 1.00 87.56 301 PRO A O 1
ATOM 2354 N N . TYR A 1 302 ? 1.498 13.048 -16.063 1.00 88.62 302 TYR A N 1
ATOM 2355 C CA . TYR A 1 302 ? 1.183 12.391 -14.790 1.00 88.62 302 TYR A CA 1
ATOM 2356 C C . TYR A 1 302 ? 1.871 11.030 -14.682 1.00 88.62 302 TYR A C 1
ATOM 2358 O O . TYR A 1 302 ? 2.498 10.735 -13.663 1.00 88.62 302 TYR A O 1
ATOM 2366 N N . LEU A 1 303 ? 1.820 10.213 -15.739 1.00 89.12 303 LEU A N 1
ATOM 2367 C CA . LEU A 1 303 ? 2.539 8.934 -15.767 1.00 89.12 303 LEU A CA 1
ATOM 2368 C C . LEU A 1 303 ? 4.049 9.135 -15.817 1.00 89.12 303 LEU A C 1
ATOM 2370 O O . LEU A 1 303 ? 4.763 8.414 -15.127 1.00 89.12 303 LEU A O 1
ATOM 2374 N N . MET A 1 304 ? 4.542 10.123 -16.571 1.00 90.31 304 MET A N 1
ATOM 2375 C CA . MET A 1 304 ? 5.966 10.464 -16.575 1.00 90.31 304 MET A CA 1
ATOM 2376 C C . MET A 1 304 ? 6.456 10.774 -15.155 1.00 90.31 304 MET A C 1
ATOM 2378 O O . MET A 1 304 ? 7.468 10.221 -14.718 1.00 90.31 304 MET A O 1
ATOM 2382 N N . TYR A 1 305 ? 5.747 11.649 -14.434 1.00 90.50 305 TYR A N 1
ATOM 2383 C CA . TYR A 1 305 ? 6.105 12.024 -13.068 1.00 90.50 305 TYR A CA 1
ATOM 2384 C C . TYR A 1 305 ? 6.056 10.820 -12.126 1.00 90.50 305 TYR A C 1
ATOM 2386 O O . TYR A 1 305 ? 7.026 10.547 -11.418 1.00 90.50 305 TYR A O 1
ATOM 2394 N N . GLN A 1 306 ? 4.962 10.059 -12.162 1.00 92.94 306 GLN A N 1
ATOM 2395 C CA . GLN A 1 306 ? 4.779 8.911 -11.284 1.00 92.94 306 GLN A CA 1
ATOM 2396 C C . GLN A 1 306 ? 5.819 7.811 -11.546 1.00 92.94 306 GLN A C 1
ATOM 2398 O O . GLN A 1 306 ? 6.369 7.238 -10.607 1.00 92.94 306 GLN A O 1
ATOM 2403 N N . ALA A 1 307 ? 6.149 7.546 -12.812 1.00 91.06 307 ALA A N 1
ATOM 2404 C CA . ALA A 1 307 ? 7.202 6.608 -13.183 1.00 91.06 307 ALA A CA 1
ATOM 2405 C C . ALA A 1 307 ? 8.589 7.105 -12.756 1.00 91.06 307 ALA A C 1
ATOM 2407 O O . ALA A 1 307 ? 9.412 6.312 -12.302 1.00 91.06 307 ALA A O 1
ATOM 2408 N N . ALA A 1 308 ? 8.852 8.414 -12.853 1.00 91.19 308 ALA A N 1
ATOM 2409 C CA . ALA A 1 308 ? 10.089 9.004 -12.351 1.00 91.19 308 ALA A CA 1
ATOM 2410 C C . ALA A 1 308 ? 10.227 8.837 -10.835 1.00 91.19 308 ALA A C 1
ATOM 2412 O O . ALA A 1 308 ? 11.307 8.475 -10.366 1.00 91.19 308 ALA A O 1
ATOM 2413 N N . TYR A 1 309 ? 9.139 9.057 -10.097 1.00 94.62 309 TYR A N 1
ATOM 2414 C CA . TYR A 1 309 ? 9.093 8.864 -8.653 1.00 94.62 309 TYR A CA 1
ATOM 2415 C C . TYR A 1 309 ? 9.324 7.395 -8.277 1.00 94.62 309 TYR A C 1
ATOM 2417 O O . TYR A 1 309 ? 10.261 7.092 -7.543 1.00 94.62 309 TYR A O 1
ATOM 2425 N N . ALA A 1 310 ? 8.563 6.464 -8.862 1.00 93.12 310 ALA A N 1
ATOM 2426 C CA . ALA A 1 310 ? 8.736 5.031 -8.625 1.00 93.12 310 ALA A CA 1
ATOM 2427 C C . ALA A 1 310 ? 10.152 4.545 -8.990 1.00 93.12 310 ALA A C 1
ATOM 2429 O O . ALA A 1 310 ? 10.752 3.761 -8.256 1.00 93.12 310 ALA A O 1
ATOM 2430 N N . TYR A 1 311 ? 10.722 5.043 -10.095 1.00 92.75 311 TYR A N 1
ATOM 2431 C CA . TYR A 1 311 ? 12.098 4.737 -10.486 1.00 92.75 311 TYR A CA 1
ATOM 2432 C C . TYR A 1 311 ? 13.091 5.171 -9.407 1.00 92.75 311 TYR A C 1
ATOM 2434 O O . TYR A 1 311 ? 14.013 4.422 -9.092 1.00 92.75 311 TYR A O 1
ATOM 2442 N N . GLN A 1 312 ? 12.920 6.378 -8.857 1.00 90.56 312 GLN A N 1
ATOM 2443 C CA . GLN A 1 312 ? 13.775 6.903 -7.795 1.00 90.56 312 GLN A CA 1
ATOM 2444 C C . GLN A 1 312 ? 13.622 6.102 -6.507 1.00 90.56 312 GLN A C 1
ATOM 2446 O O . GLN A 1 312 ? 14.642 5.683 -5.969 1.00 90.56 312 GLN A O 1
ATOM 2451 N N . ALA A 1 313 ? 12.391 5.828 -6.069 1.00 90.38 313 ALA A N 1
ATOM 2452 C CA . ALA A 1 313 ? 12.114 5.007 -4.891 1.00 90.38 313 ALA A CA 1
ATOM 2453 C C . ALA A 1 313 ? 12.791 3.628 -4.995 1.00 90.38 313 ALA A C 1
ATOM 2455 O O . ALA A 1 313 ? 13.453 3.185 -4.061 1.00 90.38 313 ALA A O 1
ATOM 2456 N N . LEU A 1 314 ? 12.760 2.998 -6.177 1.00 92.38 314 LEU A N 1
ATOM 2457 C CA . LEU A 1 314 ? 13.437 1.720 -6.416 1.00 92.38 314 LEU A CA 1
ATOM 2458 C C . LEU A 1 314 ? 14.963 1.800 -6.251 1.00 92.38 314 LEU A C 1
ATOM 2460 O O . LEU A 1 314 ? 15.578 0.823 -5.833 1.00 92.38 314 LEU A O 1
ATOM 2464 N N . GLN A 1 315 ? 15.596 2.941 -6.546 1.00 87.69 315 GLN A N 1
ATOM 2465 C CA . GLN A 1 315 ? 17.042 3.100 -6.324 1.00 87.69 315 GLN A CA 1
ATOM 2466 C C . GLN A 1 315 ? 17.413 3.164 -4.836 1.00 87.69 315 GLN A C 1
ATOM 2468 O O . GLN A 1 315 ? 18.570 2.917 -4.502 1.00 87.69 315 GLN A O 1
ATOM 2473 N N . TYR A 1 316 ? 16.463 3.498 -3.958 1.00 85.94 316 TYR A N 1
ATOM 2474 C CA . TYR A 1 316 ? 16.668 3.511 -2.507 1.00 85.94 316 TYR A CA 1
ATOM 2475 C C . TYR A 1 316 ? 16.443 2.140 -1.856 1.00 85.94 316 TYR A C 1
ATOM 2477 O O . TYR A 1 316 ? 16.840 1.954 -0.710 1.00 85.94 316 TYR A O 1
ATOM 2485 N N . VAL A 1 317 ? 15.879 1.168 -2.582 1.00 87.31 317 VAL A N 1
ATOM 2486 C CA . VAL A 1 317 ? 15.739 -0.219 -2.121 1.00 87.31 317 VAL A CA 1
ATOM 2487 C C . VAL A 1 317 ? 16.929 -1.039 -2.642 1.00 87.31 317 VAL A C 1
ATOM 2489 O O . VAL A 1 317 ? 17.012 -1.281 -3.853 1.00 87.31 317 VAL 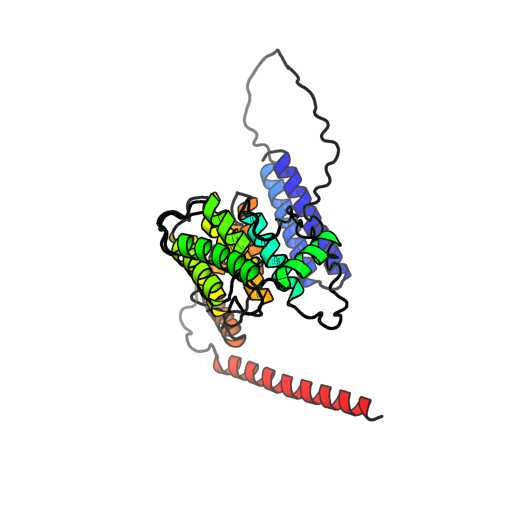A O 1
ATOM 2492 N N . PRO A 1 318 ? 17.868 -1.467 -1.777 1.00 83.25 318 PRO A N 1
ATOM 2493 C CA . PRO A 1 318 ? 19.073 -2.160 -2.215 1.00 83.25 318 PRO A CA 1
ATOM 2494 C C . PRO A 1 318 ? 18.751 -3.542 -2.793 1.00 83.25 318 PRO A C 1
ATOM 2496 O O . PRO A 1 318 ? 18.026 -4.352 -2.199 1.00 83.25 318 PRO A O 1
ATOM 2499 N N . ASP A 1 319 ? 19.330 -3.825 -3.959 1.00 86.69 319 ASP A N 1
ATOM 2500 C CA . ASP A 1 319 ? 19.302 -5.158 -4.546 1.00 86.69 319 ASP A CA 1
ATOM 2501 C C . ASP A 1 319 ? 20.328 -6.091 -3.878 1.00 86.69 319 ASP A C 1
ATOM 2503 O O . ASP A 1 319 ? 21.093 -5.708 -2.991 1.00 86.69 319 ASP A O 1
ATOM 2507 N N . ASN A 1 320 ? 20.292 -7.367 -4.248 1.00 82.06 320 ASN A N 1
ATOM 2508 C CA . ASN A 1 320 ? 21.216 -8.380 -3.755 1.00 82.06 320 ASN A CA 1
ATOM 2509 C C . ASN A 1 320 ? 22.566 -8.383 -4.495 1.00 82.06 320 ASN A C 1
ATOM 2511 O O . ASN A 1 320 ? 23.332 -9.336 -4.333 1.00 82.06 320 ASN A O 1
ATOM 2515 N N . GLU A 1 321 ? 22.860 -7.370 -5.317 1.00 76.75 321 GLU A N 1
ATOM 2516 C CA . GLU A 1 321 ? 24.135 -7.279 -6.014 1.00 76.75 321 GLU A CA 1
ATOM 2517 C C . GLU A 1 321 ? 25.209 -6.691 -5.102 1.00 76.75 321 GLU A C 1
ATOM 2519 O O . GLU A 1 321 ? 25.074 -5.615 -4.522 1.00 76.75 321 GLU A O 1
ATOM 2524 N N . THR A 1 322 ? 26.337 -7.388 -5.008 1.00 70.06 322 THR A N 1
ATOM 2525 C CA . THR A 1 322 ? 27.503 -6.851 -4.303 1.00 70.06 322 THR A CA 1
ATOM 2526 C C . THR A 1 322 ? 28.196 -5.774 -5.142 1.00 70.06 322 THR A C 1
ATOM 2528 O O . THR A 1 322 ? 28.202 -5.831 -6.373 1.00 70.06 322 THR A O 1
ATOM 2531 N N . SER A 1 323 ? 28.881 -4.822 -4.500 1.00 69.81 323 SER A N 1
ATOM 2532 C CA . SER A 1 323 ? 29.679 -3.797 -5.200 1.00 69.81 323 SER A CA 1
ATOM 2533 C C . SER A 1 323 ? 30.661 -4.399 -6.216 1.00 69.81 323 SER A C 1
ATOM 2535 O O . SER A 1 323 ? 30.900 -3.828 -7.278 1.00 69.81 323 SER A O 1
ATOM 2537 N N . LEU A 1 324 ? 31.191 -5.589 -5.921 1.00 54.56 324 LEU A N 1
ATOM 2538 C CA . LEU A 1 324 ? 32.092 -6.332 -6.797 1.00 54.56 324 LEU A CA 1
ATOM 2539 C C . LEU A 1 324 ? 31.377 -6.883 -8.039 1.00 54.56 324 LEU A C 1
ATOM 2541 O O . LEU A 1 324 ? 31.870 -6.716 -9.155 1.00 54.56 324 LEU A O 1
ATOM 2545 N N . GLN A 1 325 ? 30.185 -7.462 -7.875 1.00 64.44 325 GLN A N 1
ATOM 2546 C CA . GLN A 1 325 ? 29.339 -7.870 -9.001 1.00 64.44 325 GLN A CA 1
ATOM 2547 C C . GLN A 1 325 ? 28.953 -6.663 -9.878 1.00 64.44 325 GLN A C 1
ATOM 2549 O O . GLN A 1 325 ? 28.996 -6.760 -11.107 1.00 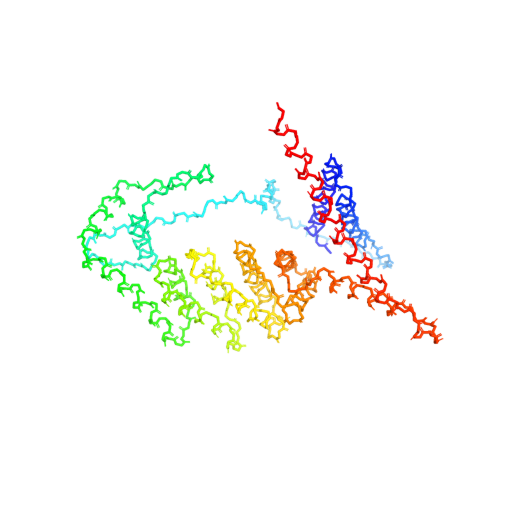64.44 325 GLN A O 1
ATOM 2554 N N . ALA A 1 326 ? 28.685 -5.500 -9.273 1.00 65.94 326 ALA A N 1
ATOM 2555 C CA . ALA A 1 326 ? 28.387 -4.262 -9.995 1.00 65.94 326 ALA A CA 1
ATOM 2556 C C . ALA A 1 326 ? 29.545 -3.795 -10.884 1.00 65.94 326 ALA A C 1
ATOM 2558 O O . ALA A 1 326 ? 29.338 -3.431 -12.049 1.00 65.94 326 ALA A O 1
ATOM 2559 N N . VAL A 1 327 ? 30.766 -3.816 -10.343 1.00 64.81 327 VAL A N 1
ATOM 2560 C CA . VAL A 1 327 ? 31.990 -3.438 -11.059 1.00 64.81 327 VAL A CA 1
ATOM 2561 C C . VAL A 1 327 ? 32.275 -4.420 -12.193 1.00 64.81 327 VAL A C 1
ATOM 2563 O O . VAL A 1 327 ? 32.432 -3.977 -13.331 1.00 64.81 327 VAL A O 1
ATOM 2566 N N . LEU A 1 328 ? 32.245 -5.731 -11.928 1.00 58.31 328 LEU A N 1
ATOM 2567 C CA . LEU A 1 328 ? 32.440 -6.770 -12.950 1.00 58.31 328 LEU A CA 1
ATOM 2568 C C . LEU A 1 328 ? 31.429 -6.657 -14.099 1.00 58.31 328 LEU A C 1
ATOM 2570 O O . LEU A 1 328 ? 31.769 -6.824 -15.272 1.00 58.31 328 LEU A O 1
ATOM 2574 N N . ARG A 1 329 ? 30.172 -6.324 -13.792 1.00 64.75 329 ARG A N 1
ATOM 2575 C CA . ARG A 1 329 ? 29.157 -6.121 -14.826 1.00 64.75 329 ARG A CA 1
ATOM 2576 C C . ARG A 1 329 ? 29.456 -4.882 -15.666 1.00 64.75 329 ARG A C 1
ATOM 2578 O O . ARG A 1 329 ? 29.403 -4.959 -16.894 1.00 64.75 329 ARG A O 1
ATOM 2585 N N . ARG A 1 330 ? 29.792 -3.750 -15.039 1.00 60.78 330 ARG A N 1
ATOM 2586 C CA . ARG A 1 330 ? 30.118 -2.506 -15.760 1.00 60.78 330 ARG A CA 1
ATOM 2587 C C . ARG A 1 330 ? 31.347 -2.669 -16.653 1.00 60.78 330 ARG A C 1
ATOM 2589 O O . ARG A 1 330 ? 31.331 -2.165 -17.772 1.00 60.78 330 ARG A O 1
ATOM 2596 N N . THR A 1 331 ? 32.358 -3.422 -16.224 1.00 49.94 331 THR A N 1
ATOM 2597 C CA . THR A 1 331 ? 33.537 -3.717 -17.053 1.00 49.94 331 THR A CA 1
ATOM 2598 C C . THR A 1 331 ? 33.211 -4.670 -18.207 1.00 49.94 331 THR A C 1
ATOM 2600 O O . THR A 1 331 ? 33.703 -4.463 -19.314 1.00 49.94 331 THR A O 1
ATOM 2603 N N . SER A 1 332 ? 32.307 -5.641 -18.017 1.00 48.50 332 SER A N 1
ATOM 2604 C CA . SER A 1 332 ? 31.877 -6.555 -19.091 1.00 48.50 332 SER A CA 1
ATOM 2605 C C . SER A 1 332 ? 31.100 -5.870 -20.233 1.00 48.50 332 SER A C 1
ATOM 2607 O O . SER A 1 332 ? 31.217 -6.274 -21.390 1.00 48.50 332 SER A O 1
ATOM 2609 N N . VAL A 1 333 ? 30.341 -4.802 -19.945 1.00 47.91 333 VAL A N 1
ATOM 2610 C CA . VAL A 1 333 ? 29.531 -4.080 -20.949 1.00 47.91 333 VAL A CA 1
ATOM 2611 C C . VAL A 1 333 ? 30.389 -3.169 -21.837 1.00 47.91 333 VAL A C 1
ATOM 2613 O O . VAL A 1 333 ? 30.092 -3.019 -23.022 1.00 47.91 333 VAL A O 1
ATOM 2616 N N . VAL A 1 334 ? 31.503 -2.638 -21.321 1.00 42.03 334 VAL A N 1
ATOM 2617 C CA . VAL A 1 334 ? 32.449 -1.813 -22.102 1.00 42.03 334 VAL A CA 1
ATOM 2618 C C . VAL A 1 334 ? 33.139 -2.621 -23.216 1.00 42.03 334 VAL A C 1
ATOM 2620 O O . VAL A 1 334 ? 33.536 -2.060 -24.234 1.00 42.03 334 VAL A O 1
ATOM 2623 N N . VAL A 1 335 ? 33.185 -3.955 -23.111 1.00 42.69 335 VAL A N 1
ATOM 2624 C CA . VAL A 1 335 ? 33.808 -4.841 -24.115 1.00 42.69 335 VAL A CA 1
ATOM 2625 C C . VAL A 1 335 ? 32.935 -5.048 -25.366 1.00 42.69 335 VAL A C 1
ATOM 2627 O O . VAL A 1 335 ? 33.443 -5.450 -26.410 1.00 42.69 335 VAL A O 1
ATOM 2630 N N . ARG A 1 336 ? 31.631 -4.730 -25.332 1.00 42.44 336 ARG A N 1
ATOM 2631 C CA . ARG A 1 336 ? 30.745 -4.868 -26.512 1.00 42.44 336 ARG A CA 1
ATOM 2632 C C . ARG A 1 336 ? 30.711 -3.639 -27.430 1.00 42.44 336 ARG A C 1
ATOM 2634 O O . ARG A 1 336 ? 30.070 -3.690 -28.475 1.00 42.44 336 ARG A O 1
ATOM 2641 N N . GLY A 1 337 ? 31.402 -2.560 -27.066 1.00 35.88 337 GLY A N 1
ATOM 2642 C CA . GLY A 1 337 ? 31.323 -1.258 -27.735 1.00 35.88 337 GLY A CA 1
ATOM 2643 C C . GLY A 1 337 ? 32.409 -0.938 -28.765 1.00 35.88 337 GLY A C 1
ATOM 2644 O O . GLY A 1 337 ? 32.543 0.229 -29.115 1.00 35.88 337 GLY A O 1
ATOM 2645 N N . ILE A 1 338 ? 33.194 -1.907 -29.250 1.00 35.69 338 ILE A N 1
ATOM 2646 C CA . ILE A 1 338 ? 34.154 -1.665 -30.341 1.00 35.69 338 ILE A CA 1
ATOM 2647 C C . ILE A 1 338 ? 34.018 -2.778 -31.379 1.00 35.69 338 ILE A C 1
ATOM 2649 O O . ILE A 1 338 ? 34.617 -3.848 -31.279 1.00 35.69 338 ILE A O 1
ATOM 2653 N N . SER A 1 339 ? 33.201 -2.527 -32.399 1.00 40.75 339 SER A N 1
ATOM 2654 C CA . SER A 1 339 ? 33.221 -3.312 -33.626 1.00 40.75 339 SER A CA 1
ATOM 2655 C C . SER A 1 339 ? 34.575 -3.122 -34.309 1.00 40.75 339 SER A C 1
ATOM 2657 O O . SER A 1 339 ? 34.824 -2.083 -34.918 1.00 40.75 339 SER A O 1
ATOM 2659 N N . GLY A 1 340 ? 35.429 -4.139 -34.215 1.00 40.72 340 GLY A N 1
ATOM 2660 C CA . GLY A 1 340 ? 36.593 -4.283 -35.082 1.00 40.72 340 GLY A CA 1
ATOM 2661 C C . GLY A 1 340 ? 37.918 -4.448 -34.358 1.00 40.72 340 GLY A C 1
ATOM 2662 O O . GLY A 1 340 ? 38.774 -3.602 -34.520 1.00 40.72 340 GLY A O 1
ATOM 2663 N N . PHE A 1 341 ? 38.118 -5.564 -33.655 1.00 32.50 341 PHE A N 1
ATOM 2664 C CA . PHE A 1 341 ? 39.396 -6.285 -33.677 1.00 32.50 341 PHE A CA 1
ATOM 2665 C C . PHE A 1 341 ? 39.116 -7.772 -33.452 1.00 32.50 341 PHE A C 1
ATOM 2667 O O . PHE A 1 341 ? 38.827 -8.226 -32.346 1.00 32.50 341 PHE A O 1
ATOM 2674 N N . ALA A 1 342 ? 39.165 -8.540 -34.539 1.00 38.03 342 ALA A N 1
ATOM 2675 C CA . ALA A 1 342 ? 39.319 -9.979 -34.449 1.00 38.03 342 ALA A CA 1
ATOM 2676 C C . ALA A 1 342 ? 40.725 -10.278 -33.899 1.00 38.03 342 ALA A C 1
ATOM 2678 O O . ALA A 1 342 ? 41.703 -9.691 -34.355 1.00 38.03 342 ALA A O 1
ATOM 2679 N N . SER A 1 343 ? 40.797 -11.228 -32.963 1.00 36.66 343 SER A N 1
ATOM 2680 C CA . SER A 1 343 ? 42.013 -11.828 -32.392 1.00 36.66 343 SER A CA 1
ATOM 2681 C C . SER A 1 343 ? 42.695 -11.102 -31.218 1.00 36.66 343 SER A C 1
ATOM 2683 O O . SER A 1 343 ? 43.821 -10.638 -31.353 1.00 36.66 343 SER A O 1
ATOM 2685 N N . ALA A 1 344 ? 42.073 -11.137 -30.029 1.00 37.59 344 ALA A N 1
ATOM 2686 C CA . ALA A 1 344 ? 42.778 -11.290 -28.742 1.00 37.59 344 ALA A CA 1
ATOM 2687 C C . ALA A 1 344 ? 41.799 -11.603 -27.583 1.00 37.59 344 ALA A C 1
ATOM 2689 O O . ALA A 1 344 ? 41.469 -10.735 -26.785 1.00 37.59 344 ALA A O 1
ATOM 2690 N N . VAL A 1 345 ? 41.359 -12.860 -27.434 1.00 38.91 345 VAL A N 1
ATOM 2691 C CA . VAL A 1 345 ? 40.682 -13.344 -26.200 1.00 38.91 345 VAL A CA 1
ATOM 2692 C C . VAL A 1 345 ? 41.719 -13.880 -25.196 1.00 38.91 345 VAL A C 1
ATOM 2694 O O . VAL A 1 345 ? 41.564 -14.935 -24.593 1.00 38.91 345 VAL A O 1
ATOM 2697 N N . LYS A 1 346 ? 42.839 -13.176 -25.029 1.00 40.25 346 LYS A N 1
ATOM 2698 C CA . LYS A 1 346 ? 43.826 -13.462 -23.979 1.00 40.25 346 LYS A CA 1
ATOM 2699 C C . LYS A 1 346 ? 44.279 -12.135 -23.394 1.00 40.25 346 LYS A C 1
ATOM 2701 O O . LYS A 1 346 ? 45.128 -11.485 -23.989 1.00 40.25 346 LYS A O 1
ATOM 2706 N N . GLY A 1 347 ? 43.699 -11.728 -22.269 1.00 42.84 347 GLY A N 1
ATOM 2707 C CA . GLY A 1 347 ? 44.231 -10.578 -21.532 1.00 42.84 347 GLY A CA 1
ATOM 2708 C C . GLY A 1 347 ? 43.239 -9.675 -20.811 1.00 42.84 347 GLY A C 1
ATOM 2709 O O . GLY A 1 347 ? 43.636 -8.580 -20.436 1.00 42.84 347 GLY A O 1
ATOM 2710 N N . LEU A 1 348 ? 41.986 -10.079 -20.580 1.00 38.88 348 LEU A N 1
ATOM 2711 C CA . LEU A 1 348 ? 41.242 -9.476 -19.471 1.00 38.88 348 LEU A CA 1
ATOM 2712 C C . LEU A 1 348 ? 41.643 -10.217 -18.199 1.00 38.88 348 LEU A C 1
ATOM 2714 O O . LEU A 1 348 ? 41.111 -11.283 -17.892 1.00 38.88 348 LEU A O 1
ATOM 2718 N N . ASP A 1 349 ? 42.646 -9.669 -17.520 1.00 47.50 349 ASP A N 1
ATOM 2719 C CA . ASP A 1 349 ? 43.113 -10.135 -16.218 1.00 47.50 349 ASP A CA 1
ATOM 2720 C C . ASP A 1 349 ? 42.090 -9.762 -15.134 1.00 47.50 349 ASP A C 1
ATOM 2722 O O . ASP A 1 349 ? 42.215 -8.784 -14.397 1.00 47.50 349 ASP A O 1
ATOM 2726 N N . LEU A 1 350 ? 41.005 -10.535 -15.100 1.00 43.09 350 LEU A N 1
ATOM 2727 C CA . LEU A 1 350 ? 39.964 -10.441 -14.080 1.00 43.09 350 LEU A CA 1
ATOM 2728 C C . LEU A 1 350 ? 40.527 -10.762 -12.688 1.00 43.09 350 LEU A C 1
ATOM 2730 O O . LEU A 1 350 ? 40.061 -10.186 -11.711 1.00 43.09 350 LEU A O 1
ATOM 2734 N N . SER A 1 351 ? 41.548 -11.621 -12.608 1.00 42.12 351 SER A N 1
ATOM 2735 C CA . SER A 1 351 ? 42.277 -11.934 -11.376 1.00 42.12 351 SER A CA 1
ATOM 2736 C C . SER A 1 351 ? 42.971 -10.703 -10.797 1.00 42.12 351 SER A C 1
ATOM 2738 O O . SER A 1 351 ? 42.684 -10.353 -9.659 1.00 42.12 351 SER A O 1
ATOM 2740 N N . GLY A 1 352 ? 43.771 -9.979 -11.585 1.00 49.81 352 GLY A N 1
ATOM 2741 C CA . GLY A 1 352 ? 44.461 -8.771 -11.120 1.00 49.81 352 GLY A CA 1
ATOM 2742 C C . GLY A 1 352 ? 43.512 -7.638 -10.708 1.00 49.81 352 GLY A C 1
ATOM 2743 O O . GLY A 1 352 ? 43.793 -6.889 -9.773 1.00 49.81 352 GLY A O 1
ATOM 2744 N N . CYS A 1 353 ? 42.339 -7.531 -11.347 1.00 46.03 353 CYS A N 1
ATOM 2745 C CA . CYS A 1 353 ? 41.313 -6.560 -10.952 1.00 46.03 353 CYS A CA 1
ATOM 2746 C C . CYS A 1 353 ? 40.625 -6.930 -9.623 1.00 46.03 353 CYS A C 1
ATOM 2748 O O . CYS A 1 353 ? 40.344 -6.048 -8.809 1.00 46.03 353 CYS A O 1
ATOM 2750 N N . LEU A 1 354 ? 40.380 -8.223 -9.384 1.00 46.28 354 LEU A N 1
ATOM 2751 C CA . LEU A 1 354 ? 39.812 -8.727 -8.128 1.00 46.28 354 LEU A CA 1
ATOM 2752 C C . LEU A 1 354 ? 40.819 -8.654 -6.972 1.00 46.28 354 LEU A C 1
ATOM 2754 O O . LEU A 1 354 ? 40.451 -8.281 -5.859 1.00 46.28 354 LEU A O 1
ATOM 2758 N N . GLU A 1 355 ? 42.089 -8.941 -7.241 1.00 48.75 355 GLU A N 1
ATOM 2759 C CA . GLU A 1 355 ? 43.185 -8.863 -6.272 1.00 48.75 355 GLU A CA 1
ATOM 2760 C C . GLU A 1 355 ? 43.408 -7.410 -5.816 1.00 48.75 355 GLU A C 1
ATOM 2762 O O . GLU A 1 355 ? 43.422 -7.128 -4.619 1.00 48.75 355 GLU A O 1
ATOM 2767 N N . GLY A 1 356 ? 43.399 -6.448 -6.749 1.00 50.97 356 GLY A N 1
ATOM 2768 C CA . GLY A 1 356 ? 43.464 -5.017 -6.421 1.00 50.97 356 GLY A CA 1
ATOM 2769 C C . GLY A 1 356 ? 42.276 -4.492 -5.596 1.00 50.97 356 GLY A C 1
ATOM 2770 O O . GLY A 1 356 ? 42.453 -3.601 -4.766 1.00 50.97 356 GLY A O 1
ATOM 2771 N N . LEU A 1 357 ? 41.071 -5.045 -5.779 1.00 47.34 357 LEU A N 1
ATOM 2772 C CA . LEU A 1 357 ? 39.888 -4.691 -4.978 1.00 47.34 357 LEU A CA 1
ATOM 2773 C C . LEU A 1 357 ? 39.905 -5.322 -3.579 1.00 47.34 357 LEU A C 1
ATOM 2775 O O . LEU A 1 357 ? 39.439 -4.695 -2.629 1.00 47.34 357 LEU A O 1
ATOM 2779 N N . THR A 1 358 ? 40.461 -6.527 -3.447 1.00 49.59 358 THR A N 1
ATOM 2780 C CA . THR A 1 358 ? 40.618 -7.208 -2.151 1.00 49.59 358 THR A CA 1
ATOM 2781 C C . THR A 1 358 ? 41.624 -6.452 -1.280 1.00 49.59 358 THR A C 1
ATOM 2783 O O . THR A 1 358 ? 41.321 -6.130 -0.134 1.00 49.59 358 THR A O 1
ATOM 2786 N N . HIS A 1 359 ? 42.738 -6.002 -1.866 1.00 47.47 359 HIS A N 1
ATOM 2787 C CA . HIS A 1 359 ? 43.719 -5.158 -1.176 1.00 47.47 359 HIS A CA 1
ATOM 2788 C C . HIS A 1 359 ? 43.190 -3.767 -0.784 1.00 47.47 359 HIS A C 1
ATOM 2790 O O . HIS A 1 359 ? 43.609 -3.207 0.228 1.00 47.47 359 HIS A O 1
ATOM 2796 N N . LEU A 1 360 ? 42.242 -3.196 -1.538 1.00 46.75 360 LEU A N 1
ATOM 2797 C CA . LEU A 1 360 ? 41.566 -1.949 -1.146 1.00 46.75 360 LEU A CA 1
ATOM 2798 C C . LEU A 1 360 ? 40.632 -2.137 0.057 1.00 46.75 360 LEU A C 1
ATOM 2800 O O . LEU A 1 360 ? 40.486 -1.220 0.864 1.00 46.75 360 LEU A O 1
ATOM 2804 N N . HIS A 1 361 ? 40.000 -3.306 0.178 1.00 44.25 361 HIS A N 1
ATOM 2805 C CA . HIS A 1 361 ? 39.166 -3.645 1.328 1.00 44.25 361 HIS A CA 1
ATOM 2806 C C . HIS A 1 361 ? 40.016 -3.879 2.587 1.00 44.25 361 HIS A C 1
ATOM 2808 O O . HIS A 1 361 ? 39.702 -3.326 3.638 1.00 44.25 361 HIS A O 1
ATOM 2814 N N . GLU A 1 362 ? 41.137 -4.590 2.449 1.00 46.69 362 GLU A N 1
ATOM 2815 C CA . GLU A 1 362 ? 42.128 -4.797 3.517 1.00 46.69 362 GLU A CA 1
ATOM 2816 C C . GLU A 1 362 ? 42.740 -3.463 3.995 1.00 46.69 362 GLU A C 1
ATOM 2818 O O . GLU A 1 362 ? 42.835 -3.209 5.196 1.00 46.69 362 GLU A O 1
ATOM 2823 N N . GLY A 1 363 ? 43.056 -2.544 3.074 1.00 41.81 363 GLY A N 1
ATOM 2824 C CA . GLY A 1 363 ? 43.565 -1.211 3.419 1.00 41.81 363 GLY A CA 1
ATOM 2825 C C . GLY A 1 363 ? 42.543 -0.300 4.119 1.00 41.81 363 GLY A C 1
ATOM 2826 O O . GLY A 1 363 ? 42.924 0.595 4.873 1.00 41.81 363 GLY A O 1
ATOM 2827 N N . LEU A 1 364 ? 41.239 -0.522 3.916 1.00 41.16 364 LEU A N 1
ATOM 2828 C CA . LEU A 1 364 ? 40.178 0.225 4.604 1.00 41.16 364 LEU A CA 1
ATOM 2829 C C . LEU A 1 364 ? 40.008 -0.213 6.068 1.00 41.16 364 LEU A C 1
ATOM 2831 O O . LEU A 1 364 ? 39.724 0.638 6.913 1.00 41.16 364 LEU A O 1
ATOM 2835 N N . GLU A 1 365 ? 40.237 -1.490 6.392 1.00 40.81 365 GLU A N 1
ATOM 2836 C CA . GLU A 1 365 ? 40.289 -1.959 7.785 1.00 40.81 365 GLU A CA 1
ATOM 2837 C C . GLU A 1 365 ? 41.503 -1.391 8.535 1.00 40.81 365 GLU A C 1
ATOM 2839 O O . GLU A 1 365 ? 41.375 -0.976 9.689 1.00 40.81 365 GLU A O 1
ATOM 2844 N N . GLU A 1 366 ? 42.669 -1.289 7.889 1.00 43.12 366 GLU A N 1
ATOM 2845 C CA . GLU A 1 366 ? 43.853 -0.673 8.504 1.00 43.12 366 GLU A CA 1
ATOM 2846 C C . GLU A 1 366 ? 43.658 0.826 8.774 1.00 43.12 366 GLU A C 1
ATOM 2848 O O . GLU A 1 366 ? 43.977 1.301 9.866 1.00 43.12 366 GLU A O 1
ATOM 2853 N N . VAL A 1 367 ? 43.057 1.574 7.842 1.00 45.09 367 VAL A N 1
ATOM 2854 C CA . VAL A 1 367 ? 42.752 3.005 8.040 1.00 45.09 367 VAL A CA 1
ATOM 2855 C C . VAL A 1 367 ? 41.711 3.210 9.145 1.00 45.09 367 VAL A C 1
ATOM 2857 O O . VAL A 1 367 ? 41.836 4.146 9.938 1.00 45.09 367 VAL A O 1
ATOM 2860 N N . TYR A 1 368 ? 40.719 2.321 9.253 1.00 39.09 368 TYR A N 1
ATOM 2861 C CA . TYR A 1 368 ? 39.731 2.352 10.333 1.00 39.09 368 TYR A CA 1
ATOM 2862 C C . TYR A 1 368 ? 40.367 2.079 11.705 1.00 39.09 368 TYR A C 1
ATOM 2864 O O . TYR A 1 368 ? 40.090 2.794 12.670 1.00 39.09 368 TYR A O 1
ATOM 2872 N N . ASN A 1 369 ? 41.281 1.111 11.793 1.00 46.94 369 ASN A N 1
ATOM 2873 C CA . ASN A 1 369 ? 41.995 0.797 13.031 1.00 46.94 369 ASN A CA 1
ATOM 2874 C C . ASN A 1 369 ? 42.976 1.908 13.445 1.00 46.94 369 ASN A C 1
ATOM 2876 O O . ASN A 1 369 ? 43.080 2.220 14.631 1.00 46.94 369 ASN A O 1
ATOM 2880 N N . VAL A 1 370 ? 43.633 2.571 12.487 1.00 48.91 370 VAL A N 1
ATOM 2881 C CA . VAL A 1 370 ? 44.496 3.739 12.750 1.00 48.91 370 VAL A CA 1
ATOM 2882 C C . VAL A 1 370 ? 43.674 4.953 13.197 1.00 48.91 370 VAL A C 1
ATOM 2884 O O . VAL A 1 370 ? 44.067 5.649 14.135 1.00 48.91 370 VAL A O 1
ATOM 2887 N N . ALA A 1 371 ? 42.506 5.188 12.593 1.00 36.72 371 ALA A N 1
ATOM 2888 C CA . ALA A 1 371 ? 41.595 6.255 13.008 1.00 36.72 371 ALA A CA 1
ATOM 2889 C C . ALA A 1 371 ? 41.014 6.004 14.411 1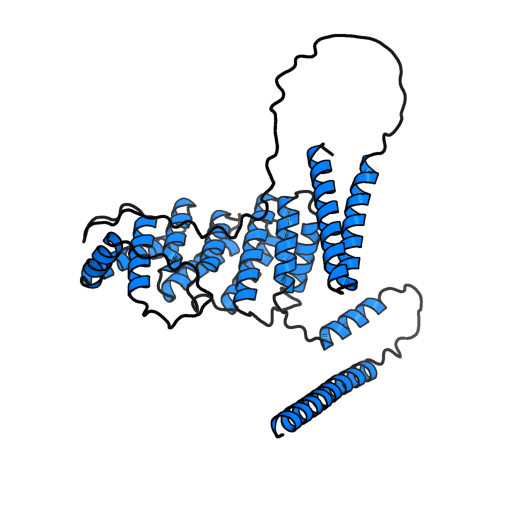.00 36.72 371 ALA A C 1
ATOM 2891 O O . ALA A 1 371 ? 40.929 6.932 15.217 1.00 36.72 371 ALA A O 1
ATOM 2892 N N . LYS A 1 372 ? 40.684 4.748 14.736 1.00 42.03 372 LYS A N 1
ATOM 2893 C CA . LYS A 1 372 ? 40.215 4.340 16.066 1.00 42.03 372 LYS A CA 1
ATOM 2894 C C . LYS A 1 372 ? 41.306 4.481 17.134 1.00 42.03 372 LYS A C 1
ATOM 2896 O O . LYS A 1 372 ? 41.045 5.064 18.181 1.00 42.03 372 LYS A O 1
ATOM 2901 N N . ALA A 1 373 ? 42.536 4.052 16.844 1.00 50.25 373 ALA A N 1
ATOM 2902 C CA . ALA A 1 373 ? 43.678 4.223 17.746 1.00 50.25 373 ALA A CA 1
ATOM 2903 C C . ALA A 1 373 ? 44.033 5.707 17.972 1.00 50.25 373 ALA A C 1
ATOM 2905 O O . ALA A 1 373 ? 44.381 6.104 19.083 1.00 50.25 373 ALA A O 1
ATOM 2906 N N . GLY A 1 374 ? 43.892 6.547 16.940 1.00 40.72 374 GLY A N 1
ATOM 2907 C CA . GLY A 1 374 ? 44.036 7.999 17.064 1.00 40.72 374 GLY A CA 1
ATOM 2908 C C . GLY A 1 374 ? 42.946 8.637 17.932 1.00 40.72 374 GLY A C 1
ATOM 2909 O O . GLY A 1 374 ? 43.239 9.527 18.725 1.00 40.72 374 GLY A O 1
ATOM 2910 N N . TYR A 1 375 ? 41.704 8.158 17.831 1.00 36.16 375 TYR A N 1
ATOM 2911 C CA . TYR A 1 375 ? 40.577 8.661 18.621 1.00 36.16 375 TYR A CA 1
ATOM 2912 C C . TYR A 1 375 ? 40.666 8.246 20.102 1.00 36.16 375 TYR A C 1
ATOM 2914 O O . TYR A 1 375 ? 40.442 9.063 20.993 1.00 36.16 375 TYR A O 1
ATOM 2922 N N . GLU A 1 376 ? 41.073 7.006 20.386 1.00 48.88 376 GLU A N 1
ATOM 2923 C CA . GLU A 1 376 ? 41.271 6.500 21.754 1.00 48.88 376 GLU A CA 1
ATOM 2924 C C . GLU A 1 376 ? 42.497 7.135 22.445 1.00 48.88 376 GLU A C 1
ATOM 2926 O O . GLU A 1 376 ? 42.476 7.374 23.655 1.00 48.88 376 GLU A O 1
ATOM 2931 N N . GLY A 1 377 ? 43.533 7.500 21.680 1.00 40.59 377 GLY A N 1
ATOM 2932 C CA . GLY A 1 377 ? 44.704 8.226 22.183 1.00 40.59 377 GLY A CA 1
ATOM 2933 C C . GLY A 1 377 ? 44.428 9.685 22.572 1.00 40.59 377 GLY A C 1
ATOM 2934 O O . GLY A 1 377 ? 45.068 10.199 23.485 1.00 40.59 377 GLY A O 1
ATOM 2935 N N . VAL A 1 378 ? 43.456 10.343 21.928 1.00 43.69 378 VAL A N 1
ATOM 2936 C CA . VAL A 1 378 ? 43.025 11.715 22.271 1.00 43.69 378 VAL A CA 1
ATOM 2937 C C . VAL A 1 378 ? 42.009 11.721 23.420 1.00 43.69 378 VAL A C 1
ATOM 2939 O O . VAL A 1 378 ? 41.948 12.690 24.165 1.00 43.69 378 VAL A O 1
ATOM 2942 N N . ALA A 1 379 ? 41.257 10.634 23.613 1.00 38.06 379 ALA A N 1
ATOM 2943 C CA . ALA A 1 379 ? 40.319 10.479 24.729 1.00 38.06 379 ALA A CA 1
ATOM 2944 C C . ALA A 1 379 ? 40.982 10.064 26.064 1.00 38.06 379 ALA A C 1
ATOM 2946 O O . ALA A 1 379 ? 40.301 9.998 27.085 1.00 38.06 379 ALA A O 1
ATOM 2947 N N . SER A 1 380 ? 42.288 9.768 26.056 1.00 43.16 380 SER A N 1
ATOM 2948 C CA . SER A 1 380 ? 43.059 9.313 27.229 1.00 43.16 380 SER A CA 1
ATOM 2949 C C . SER A 1 380 ? 44.057 10.359 27.768 1.00 43.16 380 SER A C 1
ATOM 2951 O O . SER A 1 380 ? 44.867 10.036 28.640 1.00 43.16 380 SER A O 1
ATOM 2953 N N . LEU A 1 381 ? 44.004 11.592 27.252 1.00 38.50 381 LEU A N 1
ATOM 2954 C CA . LEU A 1 381 ? 44.648 12.802 27.786 1.00 38.50 381 LEU A CA 1
ATOM 2955 C C . LEU A 1 381 ? 43.570 13.723 28.359 1.00 38.50 381 LEU A C 1
ATOM 2957 O O . LEU A 1 381 ? 43.865 14.384 29.380 1.00 38.50 381 LEU A O 1
#

Nearest PDB structures (foldseek):
  7rro-assembly1_H8  TM=4.616E-01  e=6.936E-01  Bos taurus
  7rro-assembly1_H7  TM=4.379E-01  e=6.102E-01  Bos taurus
  6ahd-assembly1_1  TM=2.382E-01  e=1.555E-01  Homo sapiens
  7exe-assembly1_A  TM=3.305E-01  e=8.588E-01  Mus musculus
  4dau-assembly1_A-2  TM=3.317E-01  e=1.110E+00  Homo sapiens

Solvent-accessible surface area (backbone atoms only — not comparable to full-atom values): 22718 Å² total; per-residue (Å²): 130,56,74,67,57,56,51,52,42,53,51,54,25,49,53,26,43,52,52,13,54,52,30,44,77,71,67,40,51,74,62,11,52,55,23,40,53,51,18,51,54,40,52,51,61,54,62,74,72,69,66,82,83,88,78,84,86,87,84,88,83,90,88,88,82,87,80,81,78,79,87,74,83,82,73,80,77,80,82,65,83,71,65,67,88,68,70,78,80,80,81,83,63,83,81,71,60,92,89,50,78,79,90,44,60,66,43,48,31,50,55,51,46,54,52,54,56,72,71,52,78,87,73,84,81,65,96,81,67,82,79,76,78,79,76,50,71,70,54,52,54,48,44,61,55,45,76,71,33,66,66,56,48,48,52,54,53,50,52,55,48,52,53,49,50,50,57,71,74,44,90,76,83,47,62,71,56,44,55,44,50,44,57,39,44,58,70,47,55,63,72,58,36,52,52,51,52,49,48,40,50,47,51,66,65,68,45,94,62,88,55,64,56,49,44,51,36,45,40,49,43,64,75,46,50,49,88,87,63,73,47,64,68,55,51,53,51,49,49,51,44,49,48,47,44,54,70,73,72,37,79,86,41,67,71,52,47,36,52,46,31,50,35,49,29,50,48,33,48,54,33,45,78,66,67,40,70,53,40,52,36,84,83,45,48,51,55,49,45,54,51,27,56,55,39,45,68,45,90,51,66,67,42,16,51,39,19,47,50,28,40,51,39,48,72,65,39,46,45,59,68,48,76,65,58,53,50,56,51,57,58,59,57,64,69,75,75,63,93,83,73,88,88,74,100,74,79,85,60,60,64,63,56,50,52,56,51,52,52,52,54,55,51,50,54,53,52,49,52,53,53,49,52,54,52,55,58,63,74,73,111

Radius of gyration: 29.08 Å; Cα contacts (8 Å, |Δi|>4): 272; chains: 1; bounding box: 71×56×84 Å

Mean predicted aligned error: 18.5 Å

Organism: NCBI:txid41804

Sequence (381 aa):
MNVEDQIMCNEIFTVYLERGKLLDSLGYRDKAQASFHKAEKWRSVQDVVGKPTLSATPDQPNPEATDKPSRCDAAHLPLMIFSQNMAKPVIKHELPRLSERIASTPQLAYCLGLLSKASTPPLPFSPDTEFEEQLDETQQAWILATAKDEDEQERLRSLATKLIVAFIDDSLQDPSIIAEVVHLAPILERGLYRKLLNTFIDGIGKSTLLDLSLLEGLAQQIQSSTPDYLLADDLIRILRVLSACLQDTHRQSFQYLYGLSVAVSRVLDAMADSDVKGLNREHLHAPLSAYLDGLKGSSDPYLMYQAAYAYQALQYVPDNETSLQAVLRRTSVVVRGISGFASAVKGLDLSGCLEGLTHLHEGLEEVYNVAKAGYEGVASL

InterPro domains:
  IPR056251 Arm-like repeat domain [PF23948] (145-374)

Secondary structure (DSSP, 8-state):
--HHHHHHHHHHHHHHHHHHHHHHHTT-HHHHHHHHHHHHHHHHHHHHH-------------------------------SS---PPPP----PPPPTTPPP--HHHHHHHHHHHHHHTSPPP---TT-----PPPHHHHHHHHHHHT-HHHHHHHHHHHHHHHHHHHH-S---HHHHHHHHHHGGGS-HHHHHHHHHHHHHHHHH-SS--HHHHHHHHHHHHTPPTTTS-HHHHHHHHHHHHHIIIII-TT-HHHHHHHHHHHHHHHHHHHHTT---B-IIIIIHHHHHHHHHHTT-SSHHHHHHHHHHHHHHHHS-BS--HHHHHHHHHHHHTTS-----S--S---HHHHHHHHHHHHHHHHHHHHHHHHHHHHHTT-